Protein 2BE3 (pdb70)

Organism: Streptococcus pneumoniae serotype 4 (strain ATCC BAA-334 / TIGR4) (NCBI:txid170187)

CATH classification: 3.30.460.10 (+1 more: 1.10.287.860)

Sequence (381 aa):
TLEEWEEFLDPYIQAVGELKIKLRGIRKQYRKQNKHSPIEFVTGRVKPIEESIKEKARRGITYATLEHDLQDIAGLRVVQFVDDVKEVVDILHKRQDRIIQERDYITHRKASGYRSYHVVVEYTVDTINGAKTILAEIQIRTLANFWATIEHSLNYKYQGDFPDEIKKRLEITARIAHQLDEEGEIRDDIQEAQALFDPTLEWEEFLDPYIQAVGELKIKLRGIRKQYRKQNKHSPIEFVTGRVKPIESIKEKAHDLQDIAGLRVVQFVDDVKEVVDILHKRQQDRIIQERDYITHRKASGYRSYHVVVEYTVDTINGAKTILAEIQIRTLANFWATIEHSLNYKYQDFPDEIKKRLEITARIAHQLDEEGEIRDDIQEAQALF

Secondary structure (DSSP, 8-state):
-HHHHHHHHHHHHHHHHHHHHHHHHHHHHHHTT---S----EEEEPPHHHHHH---S---TTTHHHH-TTSEEEE----GGGHHHHHHHHHT----EEEEEETTTT--TTS---EEEEEEEEE--TT--EEEEEEEEE-----HHHHHHHHHHHHHTT---HHHHHHHHHHHHHHHHHHH--TTHHHHHHHHHH---/-HHHHHHHHHHHHHHHHHHHHHHHHHHHHHHTTS--S----EEEEPPHHHHHH-----TTSEEEE---STTHHHHHHHHHHT----EEEEEETTTS--TTS---EEEEEEEEE--TT--EEEEEEEEE-----HHHHHHHHHHHH-----HHHHHHHHHHHHHHHHHHH--HHHHHHHHHHHT-

InterPro domains:
  IPR007685 RelA/SpoT [PF04607] (44-163)
  IPR007685 RelA/SpoT [SM00954] (44-165)
  IPR007685 RelA/SpoT [cd05399] (26-153)
  IPR043519 Nucleotidyltransferase superfamily [G3DSA:3.30.460.10] (1-146)
  IPR043519 Nucleotidyltransferase superfamily [SSF81301] (2-198)
  IPR052366 GTP Pyrophosphokinase [PTHR47837] (4-220)

Nearest PDB structures (foldseek):
  2be3-assembly1_A  TM=1.005E+00  e=4.418E-35  Streptococcus pneumoniae TIGR4
  2be3-assembly1_B  TM=8.952E-01  e=4.393E-27  Streptococcus pneumoniae TIGR4
  5ded-assembly1_F  TM=9.377E-01  e=1.738E-20  Bacillus subtilis PY79
  5ded-assembly1_B  TM=9.217E-01  e=1.443E-20  Bacillus subtilis PY79
  6ewz-assembly1_A  TM=9.126E-01  e=6.021E-13  Staphylococcus aureus

B-factor: mean 73.73, std 11.94, range [33.39, 124.75]

Foldseek 3Di:
DVVVCVVCVVLVVVLVVVQVVQVVQCVVCVVVVHHGQKDDKDWDQDDPVRLVVVVVVPDDPVCSQPPDQASIEMEIGAAPVCVVVVVVVVVVDPLAFDDKDACQVVPDPLLDGKIKTKGWGWDQDPVGIDIGIHIYIYDHPLCVLVVVVVVVCVVQVPNDDPVVSVVSVVSSVVSVVVNVVCPCPVVVNVVRSVHDD/DVVVVVVCVVLVQVLVVVQVVQVVQQVVQVVVPHDRQWDHKDWDAPPPVVVVVPVVPPAARTEMETHAAPVSQVVVVVVVVVDPQAWDDWDACQVPPDPLLDGWIKTKGWGWDQDPVGIDTDIHIYTYDHPLVVLCVVVVVVVVVDDPDDPVVSVVSNVSSVVSSVVSVVCVVVVCVVCVPVVD

Solvent-accessible surface area: 21984 Å² total

Radius of gyration: 26.2 Å; Cα contacts (8 Å, |Δi|>4): 554; chains: 2; bounding box: 81×74×36 Å

Structure (mmCIF, N/CA/C/O backbone):
data_2BE3
#
_entry.id   2BE3
#
_cell.length_a   104.843
_cell.length_b   104.843
_cell.length_c   170.562
_cell.angle_alpha   90.00
_cell.angle_beta   90.00
_cell.angle_gamma   120.00
#
_symmetry.space_group_name_H-M   'P 61 2 2'
#
loop_
_entity.id
_entity.type
_entity.pdbx_description
1 polymer 'GTP pyrophosphokinase'
2 non-polymer 'CHLORIDE ION'
3 non-polymer 'TETRAETHYLENE GLYCOL'
4 non-polymer GLYCEROL
5 water water
#
loop_
_atom_site.group_PDB
_atom_site.id
_atom_site.type_symbol
_atom_site.label_atom_id
_atom_site.label_alt_id
_atom_site.label_comp_id
_atom_site.label_asym_id
_atom_site.label_entity_id
_atom_site.label_seq_id
_atom_site.pdbx_PDB_ins_code
_atom_site.Cartn_x
_atom_site.Cartn_y
_atom_site.Cartn_z
_atom_site.occupancy
_atom_site.B_iso_or_equiv
_atom_site.auth_seq_id
_atom_site.auth_comp_id
_atom_site.auth_asym_id
_atom_site.auth_atom_id
_atom_site.pdbx_PDB_model_num
ATOM 9 N N . THR A 1 5 ? -12.859 80.941 1.329 1.00 105.57 2 THR A N 1
ATOM 10 C CA . THR A 1 5 ? -14.175 80.706 0.728 1.00 103.29 2 THR A CA 1
ATOM 11 C C . THR A 1 5 ? -14.442 79.221 0.432 1.00 101.52 2 THR A C 1
ATOM 12 O O . THR A 1 5 ? -13.614 78.351 0.714 1.00 101.05 2 THR A O 1
ATOM 16 N N . LEU A 1 6 ? -15.606 78.948 -0.151 1.00 99.41 3 LEU A N 1
ATOM 17 C CA . LEU A 1 6 ? -15.940 77.609 -0.641 1.00 97.01 3 LEU A CA 1
ATOM 18 C C . LEU A 1 6 ? -15.075 77.121 -1.818 1.00 94.78 3 LEU A C 1
ATOM 19 O O . LEU A 1 6 ? -14.698 75.947 -1.849 1.00 94.80 3 LEU A O 1
ATOM 24 N N A GLU A 1 7 ? -14.770 78.011 -2.760 0.50 93.27 4 GLU A N 1
ATOM 25 N N B GLU A 1 7 ? -14.785 78.000 -2.785 0.50 93.45 4 GLU A N 1
ATOM 26 C CA A GLU A 1 7 ? -13.945 77.649 -3.917 0.50 91.55 4 GLU A CA 1
ATOM 27 C CA B GLU A 1 7 ? -13.930 77.624 -3.928 0.50 91.99 4 GLU A CA 1
ATOM 28 C C A GLU A 1 7 ? -12.474 77.427 -3.537 0.50 90.25 4 GLU A C 1
ATOM 29 C C B GLU A 1 7 ? -12.470 77.402 -3.520 0.50 90.45 4 GLU A C 1
ATOM 30 O O A GLU A 1 7 ? -11.805 76.573 -4.123 0.50 89.99 4 GLU A O 1
ATOM 31 O O B GLU A 1 7 ? -11.800 76.528 -4.075 0.50 90.21 4 GLU A O 1
ATOM 42 N N . TRP A 1 8 ? -11.993 78.179 -2.545 1.00 88.99 5 TRP A N 1
ATOM 43 C CA . TRP A 1 8 ? -10.652 77.984 -1.982 1.00 86.83 5 TRP A CA 1
ATOM 44 C C . TRP A 1 8 ? -10.514 76.650 -1.270 1.00 85.86 5 TRP A C 1
ATOM 45 O O . TRP A 1 8 ? -9.457 76.045 -1.296 1.00 85.48 5 TRP A O 1
ATOM 56 N N . GLU A 1 9 ? -11.599 76.209 -0.646 1.00 85.02 6 GLU A N 1
ATOM 57 C CA . GLU A 1 9 ? -11.663 74.967 0.112 1.00 84.71 6 GLU A CA 1
ATOM 58 C C . GLU A 1 9 ? -11.666 73.769 -0.839 1.00 82.96 6 GLU A C 1
ATOM 59 O O . GLU A 1 9 ? -10.970 72.785 -0.626 1.00 82.23 6 GLU A O 1
ATOM 65 N N . GLU A 1 10 ? -12.447 73.874 -1.903 1.00 81.76 7 GLU A N 1
ATOM 66 C CA . GLU A 1 10 ? -12.481 72.846 -2.919 1.00 81.19 7 GLU A CA 1
ATOM 67 C C . GLU A 1 10 ? -11.152 72.726 -3.650 1.00 79.20 7 GLU A C 1
ATOM 68 O O . GLU A 1 10 ? -10.760 71.626 -4.051 1.00 78.81 7 GLU A O 1
ATOM 74 N N . PHE A 1 11 ? -10.457 73.853 -3.805 1.00 76.89 8 PHE A N 1
ATOM 75 C CA . PHE A 1 11 ? -9.180 73.850 -4.495 1.00 74.78 8 PHE A CA 1
ATOM 76 C C . PHE A 1 11 ? -8.070 73.233 -3.635 1.00 73.95 8 PHE A C 1
ATOM 77 O O . PHE A 1 11 ? -7.232 72.481 -4.132 1.00 73.75 8 PHE A O 1
ATOM 85 N N . LEU A 1 12 ? -8.079 73.549 -2.352 1.00 72.87 9 LEU A N 1
ATOM 86 C CA . LEU A 1 12 ? -6.982 73.191 -1.459 1.00 73.27 9 LEU A CA 1
ATOM 87 C C . LEU A 1 12 ? -7.014 71.761 -0.953 1.00 73.54 9 LEU A C 1
ATOM 88 O O . LEU A 1 12 ? -5.966 71.194 -0.637 1.00 74.07 9 LEU A O 1
ATOM 93 N N . ASP A 1 13 ? -8.208 71.179 -0.895 1.00 73.89 10 ASP A N 1
ATOM 94 C CA . ASP A 1 13 ? -8.393 69.804 -0.414 1.00 74.01 10 ASP A CA 1
ATOM 95 C C . ASP A 1 13 ? -7.405 68.760 -0.925 1.00 72.14 10 ASP A C 1
ATOM 96 O O . ASP A 1 13 ? -6.817 68.051 -0.125 1.00 71.81 10 ASP A O 1
ATOM 101 N N . PRO A 1 14 ? -7.251 68.633 -2.254 1.00 71.11 11 PRO A N 1
ATOM 102 C CA . PRO A 1 14 ? -6.232 67.689 -2.740 1.00 70.58 11 PRO A CA 1
ATOM 103 C C . PRO A 1 14 ? -4.847 67.919 -2.121 1.00 69.86 11 PRO A C 1
ATOM 104 O O . PRO A 1 14 ? -4.168 66.952 -1.804 1.00 69.61 11 PRO A O 1
ATOM 108 N N . TYR A 1 15 ? -4.460 69.184 -1.943 1.00 69.44 12 TYR A N 1
ATOM 109 C CA . TYR A 1 15 ? -3.199 69.559 -1.302 1.00 69.58 12 TYR A CA 1
ATOM 110 C C . TYR A 1 15 ? -3.150 69.196 0.188 1.00 69.85 12 TYR A C 1
ATOM 111 O O . TYR A 1 15 ? -2.176 68.625 0.639 1.00 70.75 12 TYR A O 1
ATOM 120 N N . ILE A 1 16 ? -4.194 69.510 0.947 1.00 69.43 13 ILE A N 1
ATOM 121 C CA . ILE A 1 16 ? -4.310 69.042 2.321 1.00 69.52 13 ILE A CA 1
ATOM 122 C C . ILE A 1 16 ? -4.193 67.493 2.366 1.00 70.46 13 ILE A C 1
ATOM 123 O O . ILE A 1 16 ? -3.412 66.935 3.144 1.00 70.72 13 ILE A O 1
ATOM 128 N N . GLN A 1 17 ? -4.956 66.810 1.518 1.00 70.06 14 GLN A N 1
ATOM 129 C CA . GLN A 1 17 ? -4.868 65.363 1.394 1.00 70.15 14 GLN A CA 1
ATOM 130 C C . GLN A 1 17 ? -3.443 64.867 1.068 1.00 70.68 14 GLN A C 1
ATOM 131 O O . GLN A 1 17 ? -2.941 63.970 1.761 1.00 71.06 14 GLN A O 1
ATOM 137 N N . ALA A 1 18 ? -2.821 65.444 0.030 1.00 70.29 15 ALA A N 1
ATOM 138 C CA . ALA A 1 18 ? -1.439 65.124 -0.386 1.00 70.85 15 ALA A CA 1
ATOM 139 C C . ALA A 1 18 ? -0.356 65.339 0.674 1.00 71.45 15 ALA A C 1
ATOM 140 O O . ALA A 1 18 ? 0.518 64.487 0.822 1.00 71.96 15 ALA A O 1
ATOM 142 N N . VAL A 1 19 ? -0.388 66.488 1.366 1.00 71.53 16 VAL A N 1
ATOM 143 C CA . VAL A 1 19 ? 0.481 66.746 2.532 1.00 71.70 16 VAL A CA 1
ATOM 144 C C . VAL A 1 19 ? 0.336 65.678 3.638 1.00 72.17 16 VAL A C 1
ATOM 145 O O . VAL A 1 19 ? 1.340 65.178 4.172 1.00 72.45 16 VAL A O 1
ATOM 149 N N . GLY A 1 20 ? -0.910 65.357 3.975 1.00 72.14 17 GLY A N 1
ATOM 150 C CA . GLY A 1 20 ? -1.227 64.309 4.948 1.00 71.68 17 GLY A CA 1
ATOM 151 C C . GLY A 1 20 ? -0.662 62.957 4.547 1.00 72.09 17 GLY A C 1
ATOM 152 O O . GLY A 1 20 ? -0.004 62.301 5.347 1.00 72.94 17 GLY A O 1
ATOM 153 N N . GLU A 1 21 ? -0.885 62.536 3.308 1.00 71.81 18 GLU A N 1
ATOM 154 C CA . GLU A 1 21 ? -0.316 61.281 2.835 1.00 71.49 18 GLU A CA 1
ATOM 155 C C . GLU A 1 21 ? 1.215 61.318 2.785 1.00 71.93 18 GLU A C 1
ATOM 156 O O . GLU A 1 21 ? 1.877 60.368 3.215 1.00 72.10 18 GLU A O 1
ATOM 162 N N . LEU A 1 22 ? 1.780 62.410 2.276 1.00 71.77 19 LEU A N 1
ATOM 163 C CA . LEU A 1 22 ? 3.221 62.478 2.103 1.00 72.16 19 LEU A CA 1
ATOM 164 C C . LEU A 1 22 ? 3.982 62.506 3.441 1.00 72.50 19 LEU A C 1
ATOM 165 O O . LEU A 1 22 ? 5.006 61.836 3.587 1.00 72.29 19 LEU A O 1
ATOM 170 N N . LYS A 1 23 ? 3.459 63.251 4.417 1.00 73.31 20 LYS A N 1
ATOM 171 C CA . LYS A 1 23 ? 3.993 63.204 5.799 1.00 74.36 20 LYS A CA 1
ATOM 172 C C . LYS A 1 23 ? 4.048 61.811 6.328 1.00 73.43 20 LYS A C 1
ATOM 173 O O . LYS A 1 23 ? 5.044 61.436 6.897 1.00 75.93 20 LYS A O 1
ATOM 179 N N . ILE A 1 24 ? 2.988 61.039 6.170 1.00 72.84 21 ILE A N 1
ATOM 180 C CA . ILE A 1 24 ? 2.982 59.667 6.665 1.00 71.81 21 ILE A CA 1
ATOM 181 C C . ILE A 1 24 ? 3.950 58.769 5.870 1.00 71.49 21 ILE A C 1
ATOM 182 O O . ILE A 1 24 ? 4.674 57.958 6.443 1.00 71.64 21 ILE A O 1
ATOM 187 N N . LYS A 1 25 ? 3.972 58.929 4.555 1.00 71.42 22 LYS A N 1
ATOM 188 C CA . LYS A 1 25 ? 4.882 58.168 3.700 1.00 71.40 22 LYS A CA 1
ATOM 189 C C . LYS A 1 25 ? 6.353 58.496 3.962 1.00 71.21 22 LYS A C 1
ATOM 190 O O . LYS A 1 25 ? 7.153 57.610 4.075 1.00 70.71 22 LYS A O 1
ATOM 196 N N . LEU A 1 26 ? 6.687 59.766 4.134 1.00 71.64 23 LEU A N 1
ATOM 197 C CA . LEU A 1 26 ? 8.061 60.141 4.440 1.00 72.12 23 LEU A CA 1
ATOM 198 C C . LEU A 1 26 ? 8.552 59.642 5.813 1.00 72.86 23 LEU A C 1
ATOM 199 O O . LEU A 1 26 ? 9.679 59.142 5.922 1.00 73.62 23 LEU A O 1
ATOM 204 N N . ARG A 1 27 ? 7.693 59.751 6.838 1.00 72.25 24 ARG A N 1
ATOM 205 C CA . ARG A 1 27 ? 7.934 59.153 8.132 1.00 71.99 24 ARG A CA 1
ATOM 206 C C . ARG A 1 27 ? 8.016 57.632 8.084 1.00 72.28 24 ARG A C 1
ATOM 207 O O . ARG A 1 27 ? 8.693 57.026 8.907 1.00 72.96 24 ARG A O 1
ATOM 215 N N . GLY A 1 28 ? 7.341 56.989 7.132 1.00 72.22 25 GLY A N 1
ATOM 216 C CA . GLY A 1 28 ? 7.384 55.534 7.078 1.00 71.25 25 GLY A CA 1
ATOM 217 C C . GLY A 1 28 ? 8.744 55.083 6.568 1.00 71.40 25 GLY A C 1
ATOM 218 O O . GLY A 1 28 ? 9.227 54.019 6.940 1.00 71.66 25 GLY A O 1
ATOM 219 N N . ILE A 1 29 ? 9.393 55.912 5.770 1.00 70.70 26 ILE A N 1
ATOM 220 C CA . ILE A 1 29 ? 10.783 55.649 5.399 1.00 71.83 26 ILE A CA 1
ATOM 221 C C . ILE A 1 29 ? 11.679 55.532 6.620 1.00 71.75 26 ILE A C 1
ATOM 222 O O . ILE A 1 29 ? 12.343 54.521 6.791 1.00 72.94 26 ILE A O 1
ATOM 227 N N . ARG A 1 30 ? 11.654 56.553 7.481 1.00 71.42 27 ARG A N 1
ATOM 228 C CA . ARG A 1 30 ? 12.368 56.563 8.732 1.00 71.28 27 ARG A CA 1
ATOM 229 C C . ARG A 1 30 ? 12.059 55.308 9.544 1.00 72.61 27 ARG A C 1
ATOM 230 O O . ARG A 1 30 ? 12.965 54.631 10.035 1.00 71.55 27 ARG A O 1
ATOM 238 N N . LYS A 1 31 ? 10.771 55.009 9.669 1.00 73.98 28 LYS A N 1
ATOM 239 C CA . LYS A 1 31 ? 10.305 53.845 10.394 1.00 76.48 28 LYS A CA 1
ATOM 240 C C . LYS A 1 31 ? 10.837 52.533 9.775 1.00 76.95 28 LYS A C 1
ATOM 241 O O . LYS A 1 31 ? 11.155 51.598 10.513 1.00 77.32 28 LYS A O 1
ATOM 247 N N . GLN A 1 32 ? 10.943 52.475 8.443 1.00 77.09 29 GLN A N 1
ATOM 248 C CA . GLN A 1 32 ? 11.429 51.268 7.748 1.00 77.92 29 GLN A CA 1
ATOM 249 C C . GLN A 1 32 ? 12.886 50.955 8.021 1.00 78.04 29 GLN A C 1
ATOM 250 O O . GLN A 1 32 ? 13.229 49.818 8.330 1.00 78.65 29 GLN A O 1
ATOM 256 N N . TYR A 1 33 ? 13.738 51.964 7.890 1.00 78.17 30 TYR A N 1
ATOM 257 C CA . TYR A 1 33 ? 15.119 51.883 8.337 1.00 78.47 30 TYR A CA 1
ATOM 258 C C . TYR A 1 33 ? 15.241 51.338 9.768 1.00 77.96 30 TYR A C 1
ATOM 259 O O . TYR A 1 33 ? 15.973 50.405 10.018 1.00 77.16 30 TYR A O 1
ATOM 268 N N . ARG A 1 34 ? 14.496 51.919 10.691 1.00 77.82 31 ARG A N 1
ATOM 269 C CA . ARG A 1 34 ? 14.601 51.546 12.086 1.00 78.89 31 ARG A CA 1
ATOM 270 C C . ARG A 1 34 ? 14.111 50.112 12.351 1.00 80.28 31 ARG A C 1
ATOM 271 O O . ARG A 1 34 ? 14.672 49.396 13.189 1.00 79.82 31 ARG A O 1
ATOM 279 N N . LYS A 1 35 ? 13.083 49.698 11.611 1.00 82.21 32 LYS A N 1
ATOM 280 C CA . LYS A 1 35 ? 12.525 48.355 11.705 1.00 84.30 32 LYS A CA 1
ATOM 281 C C . LYS A 1 35 ? 13.521 47.320 11.215 1.00 85.14 32 LYS A C 1
ATOM 282 O O . LYS A 1 35 ? 13.498 46.185 11.657 1.00 85.57 32 LYS A O 1
ATOM 288 N N . GLN A 1 36 ? 14.390 47.722 10.296 1.00 86.61 33 GLN A N 1
ATOM 289 C CA . GLN A 1 36 ? 15.442 46.854 9.792 1.00 87.74 33 GLN A CA 1
ATOM 290 C C . GLN A 1 36 ? 16.724 47.018 10.573 1.00 88.20 33 GLN A C 1
ATOM 291 O O . GLN A 1 36 ? 17.786 46.683 10.078 1.00 88.04 33 GLN A O 1
ATOM 297 N N . ASN A 1 37 ? 16.603 47.556 11.786 1.00 89.34 34 ASN A N 1
ATOM 298 C CA . ASN A 1 37 ? 17.724 47.859 12.674 1.00 90.35 34 ASN A CA 1
ATOM 299 C C . ASN A 1 37 ? 18.829 48.741 12.071 1.00 90.01 34 ASN A C 1
ATOM 300 O O . ASN A 1 37 ? 20.006 48.614 12.406 1.00 91.33 34 ASN A O 1
ATOM 305 N N . LYS A 1 38 ? 18.435 49.632 11.178 1.00 88.98 35 LYS A N 1
ATOM 306 C CA . LYS A 1 38 ? 19.338 50.593 10.577 1.00 87.66 35 LYS A CA 1
ATOM 307 C C . LYS A 1 38 ? 18.989 51.951 11.134 1.00 86.68 35 LYS A C 1
ATOM 308 O O . LYS A 1 38 ? 17.875 52.182 11.593 1.00 87.55 35 LYS A O 1
ATOM 314 N N . HIS A 1 39 ? 19.974 52.834 11.130 1.00 85.06 36 HIS A N 1
ATOM 315 C CA . HIS A 1 39 ? 19.780 54.217 11.491 1.00 82.51 36 HIS A CA 1
ATOM 316 C C . HIS A 1 39 ? 19.146 54.953 10.286 1.00 80.99 36 HIS A C 1
ATOM 317 O O . HIS A 1 39 ? 19.499 54.709 9.147 1.00 80.49 36 HIS A O 1
ATOM 324 N N . SER A 1 40 ? 18.187 55.827 10.569 1.00 79.69 37 SER A N 1
ATOM 325 C CA . SER A 1 4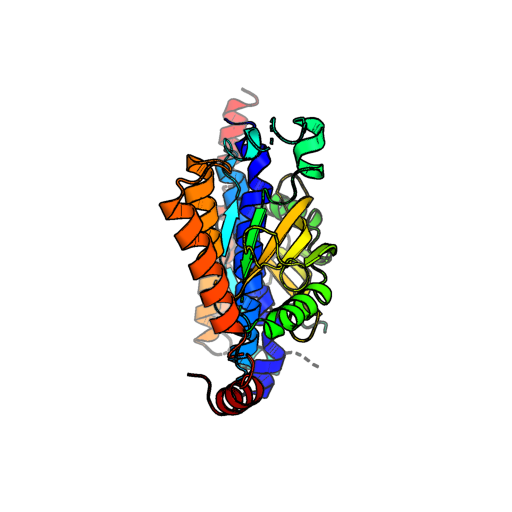0 ? 17.481 56.579 9.543 1.00 78.63 37 SER A CA 1
ATOM 326 C C . SER A 1 40 ? 18.191 57.897 9.194 1.00 78.12 37 SER A C 1
ATOM 327 O O . SER A 1 40 ? 18.443 58.709 10.083 1.00 77.69 37 SER A O 1
ATOM 330 N N . PRO A 1 41 ? 18.498 58.119 7.900 1.00 77.94 38 PRO A N 1
ATOM 331 C CA . PRO A 1 41 ? 18.989 59.456 7.470 1.00 78.43 38 PRO A CA 1
ATOM 332 C C . PRO A 1 41 ? 17.995 60.569 7.859 1.00 78.89 38 PRO A C 1
ATOM 333 O O . PRO A 1 41 ? 18.410 61.634 8.373 1.00 80.01 38 PRO A O 1
ATOM 337 N N . ILE A 1 42 ? 16.706 60.274 7.677 1.00 78.14 39 ILE A N 1
ATOM 338 C CA . ILE A 1 42 ? 15.614 61.159 8.038 1.00 76.94 39 ILE A CA 1
ATOM 339 C C . ILE A 1 42 ? 15.366 61.178 9.522 1.00 78.03 39 ILE A C 1
ATOM 340 O O . ILE A 1 42 ? 15.060 60.136 10.080 1.00 79.26 39 ILE A O 1
ATOM 345 N N . GLU A 1 43 ? 15.439 62.358 10.156 1.00 78.13 40 GLU A N 1
ATOM 346 C CA . GLU A 1 43 ? 15.086 62.498 11.550 1.00 78.81 40 GLU A CA 1
ATOM 347 C C . GLU A 1 43 ? 13.693 63.023 11.794 1.00 77.23 40 GLU A C 1
ATOM 348 O O . GLU A 1 43 ? 13.011 62.571 12.701 1.00 77.43 40 GLU A O 1
ATOM 354 N N . PHE A 1 44 ? 13.332 64.062 11.054 1.00 75.80 41 PHE A N 1
ATOM 355 C CA . PHE A 1 44 ? 12.088 64.782 11.266 1.00 74.36 41 PHE A CA 1
ATOM 356 C C . PHE A 1 44 ? 11.451 65.021 9.925 1.00 73.63 41 PHE A C 1
ATOM 357 O O . PHE A 1 44 ? 12.134 65.233 8.936 1.00 73.98 41 PHE A O 1
ATOM 365 N N . VAL A 1 45 ? 10.131 64.916 9.900 1.00 73.11 42 VAL A N 1
ATOM 366 C CA . VAL A 1 45 ? 9.357 65.235 8.746 1.00 71.50 42 VAL A CA 1
ATOM 367 C C . VAL A 1 45 ? 8.242 66.174 9.134 1.00 72.27 42 VAL A C 1
ATOM 368 O O . VAL A 1 45 ? 7.470 65.917 10.033 1.00 70.71 42 VAL A O 1
ATOM 372 N N . THR A 1 46 ? 8.100 67.204 8.319 1.00 73.36 43 THR A N 1
ATOM 373 C CA . THR A 1 46 ? 7.156 68.275 8.550 1.00 74.15 43 THR A CA 1
ATOM 374 C C . THR A 1 46 ? 6.450 68.558 7.210 1.00 73.68 43 THR A C 1
ATOM 375 O O . THR A 1 46 ? 6.977 68.209 6.163 1.00 74.26 43 THR A O 1
ATOM 379 N N . GLY A 1 47 ? 5.243 69.108 7.251 1.00 73.51 44 GLY A N 1
ATOM 380 C CA . GLY A 1 47 ? 4.567 69.592 6.075 1.00 73.58 44 GLY A CA 1
ATOM 381 C C . GLY A 1 47 ? 3.467 70.597 6.342 1.00 73.48 44 GLY A C 1
ATOM 382 O O . GLY A 1 47 ? 2.944 70.677 7.450 1.00 73.58 44 GLY A O 1
ATOM 383 N N . ARG A 1 48 ? 3.111 71.352 5.310 1.00 72.72 45 ARG A N 1
ATOM 384 C CA . ARG A 1 48 ? 2.078 72.378 5.395 1.00 72.82 45 ARG A CA 1
ATOM 385 C C . ARG A 1 48 ? 1.462 72.634 4.009 1.00 72.05 45 ARG A C 1
ATOM 386 O O . ARG A 1 48 ? 2.133 72.553 3.031 1.00 71.37 45 ARG A O 1
ATOM 394 N N . VAL A 1 49 ? 0.187 72.964 3.957 1.00 72.84 46 VAL A N 1
ATOM 395 C CA . VAL A 1 49 ? -0.389 73.613 2.789 1.00 74.25 46 VAL A CA 1
ATOM 396 C C . VAL A 1 49 ? -0.190 75.115 2.899 1.00 74.27 46 VAL A C 1
ATOM 397 O O . VAL A 1 49 ? -0.434 75.689 3.931 1.00 73.54 46 VAL A O 1
ATOM 401 N N . LYS A 1 50 ? 0.256 75.746 1.820 1.00 74.78 47 LYS A N 1
ATOM 402 C CA . LYS A 1 50 ? 0.544 77.156 1.840 1.00 74.46 47 LYS A CA 1
ATOM 403 C C . LYS A 1 50 ? -0.742 77.878 2.205 1.00 74.93 47 LYS A C 1
ATOM 404 O O . LYS A 1 50 ? -1.803 77.495 1.723 1.00 75.73 47 LYS A O 1
ATOM 410 N N . PRO A 1 51 ? -0.681 78.872 3.119 1.00 74.89 48 PRO A N 1
ATOM 411 C CA . PRO A 1 51 ? -1.890 79.637 3.399 1.00 74.66 48 PRO A CA 1
ATOM 412 C C . PRO A 1 51 ? -2.320 80.454 2.196 1.00 75.30 48 PRO A C 1
ATOM 413 O O . PRO A 1 51 ? -1.472 80.937 1.448 1.00 75.42 48 PRO A O 1
ATOM 417 N N . ILE A 1 52 ? -3.632 80.609 2.037 1.00 75.67 49 ILE A N 1
ATOM 418 C CA . ILE A 1 52 ? -4.271 81.349 0.948 1.00 76.34 49 ILE A CA 1
ATOM 419 C C . ILE A 1 52 ? -3.657 82.727 0.689 1.00 76.93 49 ILE A C 1
ATOM 420 O O . ILE A 1 52 ? -3.494 83.119 -0.485 1.00 77.13 49 ILE A O 1
ATOM 425 N N A GLU A 1 53 ? -3.325 83.486 1.732 0.50 76.50 50 GLU A N 1
ATOM 426 N N B GLU A 1 53 ? -3.350 83.431 1.784 0.50 76.66 50 GLU A N 1
ATOM 427 C CA A GLU A 1 53 ? -2.756 84.824 1.490 0.50 76.56 50 GLU A CA 1
ATOM 428 C CA B GLU A 1 53 ? -2.691 84.735 1.754 0.50 76.94 50 GLU A CA 1
ATOM 429 C C A GLU A 1 53 ? -1.276 84.775 1.044 0.50 76.18 50 GLU A C 1
ATOM 430 C C B GLU A 1 53 ? -1.411 84.628 0.954 0.50 76.39 50 GLU A C 1
ATOM 431 O O A GLU A 1 53 ? -0.793 85.707 0.387 0.50 76.34 50 GLU A O 1
ATOM 432 O O B GLU A 1 53 ? -1.204 85.367 -0.010 0.50 76.72 50 GLU A O 1
ATOM 443 N N . SER A 1 54 ? -0.564 83.705 1.390 1.00 75.81 51 SER A N 1
ATOM 444 C CA . SER A 1 54 ? 0.745 83.470 0.815 1.00 75.57 51 SER A CA 1
ATOM 445 C C . SER A 1 54 ? 0.628 83.019 -0.644 1.00 74.93 51 SER A C 1
ATOM 446 O O . SER A 1 54 ? 1.442 83.425 -1.458 1.00 74.18 51 SER A O 1
ATOM 449 N N . ILE A 1 55 ? -0.387 82.199 -0.949 1.00 74.39 52 ILE A N 1
ATOM 450 C CA . ILE A 1 55 ? -0.664 81.794 -2.319 1.00 74.52 52 ILE A CA 1
ATOM 451 C C . ILE A 1 55 ? -0.967 83.030 -3.155 1.00 75.10 52 ILE A C 1
ATOM 452 O O . ILE A 1 55 ? -0.378 83.190 -4.226 1.00 74.31 52 ILE A O 1
ATOM 457 N N . LYS A 1 56 ? -1.841 83.912 -2.647 1.00 75.91 53 LYS A N 1
ATOM 458 C CA . LYS A 1 56 ? -2.214 85.145 -3.365 1.00 77.57 53 LYS A CA 1
ATOM 459 C C . LYS A 1 56 ? -1.048 86.085 -3.590 1.00 78.40 53 LYS A C 1
ATOM 460 O O . LYS A 1 56 ? -0.945 86.686 -4.644 1.00 78.88 53 LYS A O 1
ATOM 466 N N . GLU A 1 57 ? -0.162 86.165 -2.614 1.00 79.76 54 GLU A N 1
ATOM 467 C CA . GLU A 1 57 ? 1.030 86.972 -2.713 1.00 82.45 54 GLU A CA 1
ATOM 468 C C . GLU A 1 57 ? 1.911 86.448 -3.814 1.00 81.39 54 GLU A C 1
ATOM 469 O O . GLU A 1 57 ? 2.354 87.199 -4.668 1.00 81.71 54 GLU A O 1
ATOM 475 N N . LYS A 1 58 ? 2.171 85.155 -3.792 1.00 81.97 55 LYS A N 1
ATOM 476 C CA . LYS A 1 58 ? 3.059 84.541 -4.756 1.00 83.17 55 LYS A CA 1
ATOM 477 C C . LYS A 1 58 ? 2.485 84.669 -6.209 1.00 82.66 55 LYS A C 1
ATOM 478 O O . LYS A 1 58 ? 3.211 84.909 -7.171 1.00 81.83 55 LYS A O 1
ATOM 492 N N . ALA A 1 60 ? 0.582 87.255 -7.203 1.00 82.58 57 ALA A N 1
ATOM 493 C CA . ALA A 1 60 ? 0.835 88.646 -7.594 1.00 81.70 57 ALA A CA 1
ATOM 494 C C . ALA A 1 60 ? 2.300 88.862 -8.014 1.00 80.99 57 ALA A C 1
ATOM 495 O O . ALA A 1 60 ? 2.569 89.493 -9.006 1.00 81.28 57 ALA A O 1
ATOM 497 N N . ARG A 1 61 ? 3.232 88.266 -7.294 1.00 80.69 58 ARG A N 1
ATOM 498 C CA . ARG A 1 61 ? 4.643 88.508 -7.499 1.00 80.69 58 ARG A CA 1
ATOM 499 C C . ARG A 1 61 ? 5.304 87.680 -8.591 1.00 81.37 58 ARG A C 1
ATOM 500 O O . ARG A 1 61 ? 6.434 87.988 -8.981 1.00 81.60 58 ARG A O 1
ATOM 508 N N . ARG A 1 62 ? 4.626 86.637 -9.081 1.00 81.63 59 ARG A N 1
ATOM 509 C CA . ARG A 1 62 ? 5.171 85.779 -10.151 1.00 81.30 59 ARG A CA 1
ATOM 510 C C . ARG A 1 62 ? 4.398 85.914 -11.453 1.00 80.47 59 ARG A C 1
ATOM 511 O O . ARG A 1 62 ? 4.884 85.495 -12.518 1.00 80.25 59 ARG A O 1
ATOM 519 N N . GLY A 1 63 ? 3.193 86.478 -11.360 1.00 79.55 60 GLY A N 1
ATOM 520 C CA . GLY A 1 63 ? 2.331 86.703 -12.517 1.00 78.64 60 GLY A CA 1
ATOM 521 C C . GLY A 1 63 ? 1.476 85.494 -12.823 1.00 78.34 60 GLY A C 1
ATOM 522 O O . GLY A 1 63 ? 1.142 85.226 -13.956 1.00 78.94 60 GLY A O 1
ATOM 523 N N . ILE A 1 64 ? 1.149 84.737 -11.791 1.00 78.60 61 ILE A N 1
ATOM 524 C CA . ILE A 1 64 ? 0.329 83.542 -11.907 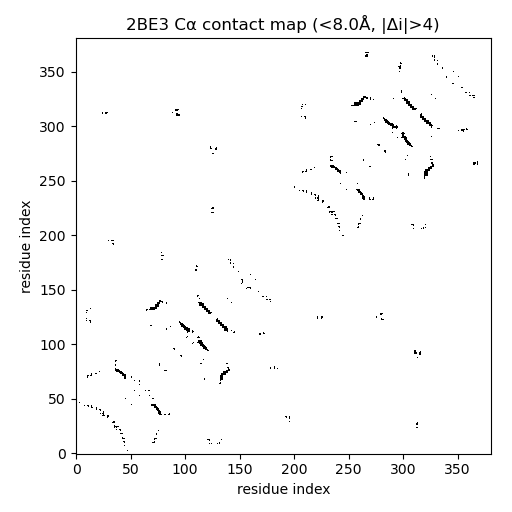1.00 77.05 61 ILE A CA 1
ATOM 525 C C . ILE A 1 64 ? -1.147 83.940 -11.765 1.00 77.15 61 ILE A C 1
ATOM 526 O O . ILE A 1 64 ? -1.506 84.660 -10.834 1.00 77.38 61 ILE A O 1
ATOM 531 N N . THR A 1 65 ? -1.978 83.485 -12.696 1.00 76.33 62 THR A N 1
ATOM 532 C CA . THR A 1 65 ? -3.439 83.601 -12.617 1.00 76.35 62 THR A CA 1
ATOM 533 C C . THR A 1 65 ? -4.081 82.361 -12.006 1.00 76.03 62 THR A C 1
ATOM 534 O O . THR A 1 65 ? -3.406 81.369 -11.768 1.00 75.79 62 THR A O 1
ATOM 538 N N . TYR A 1 66 ? -5.386 82.425 -11.745 1.00 76.43 63 TYR A N 1
ATOM 539 C CA . TYR A 1 66 ? -6.117 81.290 -11.182 1.00 77.18 63 TYR A CA 1
ATOM 540 C C . TYR A 1 66 ? -6.088 80.081 -12.091 1.00 77.50 63 TYR A C 1
ATOM 541 O O . TYR A 1 66 ? -5.961 78.956 -11.612 1.00 79.09 63 TYR A O 1
ATOM 550 N N . ALA A 1 67 ? -6.164 80.319 -13.393 1.00 77.14 64 ALA A N 1
ATOM 551 C CA . ALA A 1 67 ? -6.131 79.256 -14.382 1.00 76.97 64 ALA A CA 1
ATOM 552 C C . ALA A 1 67 ? -4.821 78.453 -14.364 1.00 76.61 64 ALA A C 1
ATOM 553 O O . ALA A 1 67 ? -4.858 77.237 -14.506 1.00 77.99 64 ALA A O 1
ATOM 555 N N . THR A 1 68 ? -3.683 79.106 -14.128 1.00 75.27 65 THR A N 1
ATOM 556 C CA . THR A 1 68 ? -2.394 78.411 -14.177 1.00 73.66 65 THR A CA 1
ATOM 557 C C . THR A 1 68 ? -1.825 78.096 -12.792 1.00 73.07 65 THR A C 1
ATOM 558 O O . THR A 1 68 ? -0.743 77.515 -12.647 1.00 72.71 65 THR A O 1
ATOM 562 N N . LEU A 1 69 ? -2.577 78.461 -11.761 1.00 72.81 66 LEU A N 1
ATOM 563 C CA . LEU A 1 69 ? -2.113 78.345 -10.397 1.00 71.41 66 LEU A CA 1
ATOM 564 C C . LEU A 1 69 ? -1.540 76.965 -10.078 1.00 72.04 66 LEU A C 1
ATOM 565 O O . LEU A 1 69 ? -0.430 76.848 -9.540 1.00 71.72 66 LEU A O 1
ATOM 570 N N . GLU A 1 70 ? -2.267 75.908 -10.436 1.00 72.18 67 GLU A N 1
ATOM 571 C CA . GLU A 1 70 ? -1.843 74.559 -10.069 1.00 72.42 67 GLU A CA 1
ATOM 572 C C . GLU A 1 70 ? -0.638 74.065 -10.887 1.00 71.43 67 GLU A C 1
ATOM 573 O O . GLU A 1 70 ? 0.029 73.074 -10.533 1.00 70.62 67 GLU A O 1
ATOM 579 N N . HIS A 1 71 ? -0.357 74.766 -11.972 1.00 69.49 68 HIS A N 1
ATOM 580 C CA . HIS A 1 71 ? 0.725 74.375 -12.830 1.00 69.72 68 HIS A CA 1
ATOM 581 C C . HIS A 1 71 ? 1.994 75.129 -12.502 1.00 70.36 68 HIS A C 1
ATOM 582 O O . HIS A 1 71 ? 3.095 74.614 -12.745 1.00 71.16 68 HIS A O 1
ATOM 589 N N . ASP A 1 72 ? 1.849 76.351 -11.997 1.00 70.82 69 ASP A N 1
ATOM 590 C CA . ASP A 1 72 ? 2.981 77.280 -11.904 1.00 72.63 69 ASP A CA 1
ATOM 591 C C . ASP A 1 72 ? 3.534 77.407 -10.497 1.00 73.53 69 ASP A C 1
ATOM 592 O O . ASP A 1 72 ? 4.721 77.650 -10.345 1.00 73.99 69 ASP A O 1
ATOM 597 N N . LEU A 1 73 ? 2.675 77.270 -9.482 1.00 74.01 70 LEU A N 1
ATOM 598 C CA . LEU A 1 73 ? 3.093 77.308 -8.092 1.00 75.01 70 LEU A CA 1
ATOM 599 C C . LEU A 1 73 ? 3.490 75.924 -7.564 1.00 75.23 70 LEU A C 1
ATOM 600 O O . LEU A 1 73 ? 2.645 75.056 -7.365 1.00 76.50 70 LEU A O 1
ATOM 605 N N . GLN A 1 74 ? 4.772 75.725 -7.299 1.00 75.24 71 GLN A N 1
ATOM 606 C CA . GLN A 1 74 ? 5.284 74.391 -6.985 1.00 75.85 71 GLN A CA 1
ATOM 607 C C . GLN A 1 74 ? 5.081 73.875 -5.548 1.00 75.11 71 GLN A C 1
ATOM 608 O O . GLN A 1 74 ? 5.215 72.680 -5.298 1.00 74.14 71 GLN A O 1
ATOM 614 N N . ASP A 1 75 ? 4.729 74.753 -4.619 1.00 74.13 72 ASP A N 1
ATOM 615 C CA . ASP A 1 75 ? 4.820 74.383 -3.231 1.00 74.42 72 ASP A CA 1
ATOM 616 C C . ASP A 1 75 ? 3.575 74.748 -2.455 1.00 73.25 72 ASP A C 1
ATOM 617 O O . ASP A 1 75 ? 3.665 75.047 -1.277 1.00 73.44 72 ASP A O 1
ATOM 622 N N . ILE A 1 76 ? 2.422 74.742 -3.109 1.00 71.19 73 ILE A N 1
ATOM 623 C CA . ILE A 1 76 ? 1.174 74.732 -2.364 1.00 69.60 73 ILE A CA 1
ATOM 624 C C . ILE A 1 76 ? 1.176 73.587 -1.339 1.00 69.19 73 ILE A C 1
ATOM 625 O O . ILE A 1 76 ? 0.819 73.795 -0.180 1.00 70.21 73 ILE A O 1
ATOM 630 N N . ALA A 1 77 ? 1.598 72.393 -1.749 1.00 68.38 74 ALA A N 1
ATOM 631 C CA . ALA A 1 77 ? 1.934 71.320 -0.810 1.00 68.07 74 ALA A CA 1
ATOM 632 C C . ALA A 1 77 ? 3.466 71.367 -0.585 1.00 67.95 74 ALA A C 1
ATOM 633 O O . ALA A 1 77 ? 4.251 71.414 -1.550 1.00 67.53 74 ALA A O 1
ATOM 635 N N . GLY A 1 78 ? 3.882 71.491 0.671 1.00 67.80 75 GLY A N 1
ATOM 636 C CA . GLY A 1 78 ? 5.295 71.633 1.012 1.00 68.26 75 GLY A CA 1
ATOM 637 C C . GLY A 1 78 ? 5.630 70.624 2.089 1.00 69.41 75 GLY A C 1
ATOM 638 O O . GLY A 1 78 ? 4.896 70.503 3.061 1.00 70.54 75 GLY A O 1
ATOM 639 N N . LEU A 1 79 ? 6.723 69.879 1.911 1.00 69.76 76 LEU A N 1
ATOM 640 C CA . LEU A 1 79 ? 7.199 68.915 2.889 1.00 69.44 76 LEU A CA 1
ATOM 641 C C . LEU A 1 79 ? 8.601 69.298 3.203 1.00 70.23 76 LEU A C 1
ATOM 642 O O . LEU A 1 79 ? 9.288 69.839 2.327 1.00 70.04 76 LEU A O 1
ATOM 647 N N . ARG A 1 80 ? 9.003 69.042 4.462 1.00 70.50 77 ARG A N 1
ATOM 648 C CA . ARG A 1 80 ? 10.347 69.308 4.947 1.00 71.44 77 ARG A CA 1
ATOM 649 C C . ARG A 1 80 ? 10.908 68.046 5.564 1.00 70.84 77 ARG A C 1
ATOM 650 O O . ARG A 1 80 ? 10.347 67.477 6.522 1.00 70.29 77 ARG A O 1
ATOM 658 N N . VAL A 1 81 ? 12.008 67.591 4.997 1.00 70.08 78 VAL A N 1
ATOM 659 C CA . VAL A 1 81 ? 12.654 66.404 5.496 1.00 69.48 78 VAL A CA 1
ATOM 660 C C . VAL A 1 81 ? 13.956 66.828 6.123 1.00 70.40 78 VAL A C 1
ATOM 661 O O . VAL A 1 81 ? 14.778 67.421 5.453 1.00 71.19 78 VAL A O 1
ATOM 673 N N .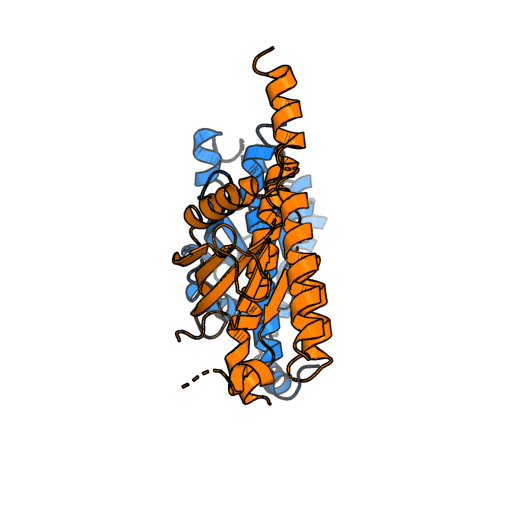 VAL A 1 83 ? 17.498 65.916 7.883 1.00 72.06 80 VAL A N 1
ATOM 674 C CA . VAL A 1 83 ? 18.497 64.864 7.828 1.00 70.98 80 VAL A CA 1
ATOM 675 C C . VAL A 1 83 ? 19.651 65.268 8.724 1.00 71.55 80 VAL A C 1
ATOM 676 O O . VAL A 1 83 ? 19.809 66.453 9.049 1.00 71.71 80 VAL A O 1
ATOM 680 N N . GLN A 1 84 ? 20.451 64.287 9.135 1.00 71.13 81 GLN A N 1
ATOM 681 C CA . GLN A 1 84 ? 21.583 64.535 9.987 1.00 70.42 81 GLN A CA 1
ATOM 682 C C . GLN A 1 84 ? 22.714 65.240 9.231 1.00 70.38 81 GLN A C 1
ATOM 683 O O . GLN A 1 84 ? 23.219 66.288 9.679 1.00 70.87 81 GLN A O 1
ATOM 689 N N . PHE A 1 85 ? 23.111 64.686 8.082 1.00 69.29 82 PHE A N 1
ATOM 690 C CA . PHE A 1 85 ? 24.289 65.172 7.370 1.00 68.67 82 PHE A CA 1
ATOM 691 C C . PHE A 1 85 ? 23.952 65.738 6.000 1.00 68.77 82 PHE A C 1
ATOM 692 O O . PHE A 1 85 ? 23.043 65.250 5.323 1.00 68.26 82 PHE A O 1
ATOM 700 N N . VAL A 1 86 ? 24.717 66.737 5.574 1.00 68.82 83 VAL A N 1
ATOM 701 C CA . VAL A 1 86 ? 24.679 67.205 4.175 1.00 69.23 83 VAL A CA 1
ATOM 702 C C . VAL A 1 86 ? 24.718 66.028 3.173 1.00 70.35 83 VAL A C 1
ATOM 703 O O . VAL A 1 86 ? 23.964 65.993 2.206 1.00 70.11 83 VAL A O 1
ATOM 707 N N . ASP A 1 87 ? 25.622 65.077 3.403 1.00 70.86 84 ASP A N 1
ATOM 708 C CA . ASP A 1 87 ? 25.786 63.953 2.497 1.00 70.73 84 ASP A CA 1
ATOM 709 C C . ASP A 1 87 ? 24.617 62.953 2.616 1.00 70.76 84 ASP A C 1
ATOM 710 O O . ASP A 1 87 ? 24.535 62.017 1.852 1.00 69.76 84 ASP A O 1
ATOM 715 N N . ASP A 1 88 ? 23.724 63.140 3.597 1.00 70.79 85 ASP A N 1
ATOM 716 C CA . ASP A 1 88 ? 22.504 62.325 3.652 1.00 70.78 85 ASP A CA 1
ATOM 717 C C . ASP A 1 88 ? 21.475 62.781 2.600 1.00 69.97 85 ASP A C 1
ATOM 718 O O . ASP A 1 88 ? 20.595 62.022 2.197 1.00 69.52 85 ASP A O 1
ATOM 723 N N . VAL A 1 89 ? 21.565 64.039 2.203 1.00 69.13 86 VAL A N 1
ATOM 724 C CA . VAL A 1 89 ? 20.607 64.577 1.244 1.00 68.81 86 VAL A CA 1
ATOM 725 C C . VAL A 1 89 ? 20.508 63.676 0.012 1.00 68.81 86 VAL A C 1
ATOM 726 O O . VAL A 1 89 ? 19.409 63.231 -0.336 1.00 69.27 86 VAL A O 1
ATOM 730 N N . LYS A 1 90 ? 21.637 63.364 -0.614 1.00 68.30 87 LYS A N 1
ATOM 731 C CA . LYS A 1 90 ? 21.591 62.520 -1.802 1.00 68.70 87 LYS A CA 1
ATOM 732 C C . LYS A 1 90 ? 20.974 61.144 -1.524 1.00 69.16 87 LYS A C 1
ATOM 733 O O . LYS A 1 90 ? 20.400 60.521 -2.406 1.00 69.75 87 LYS A O 1
ATOM 739 N N . GLU A 1 91 ? 21.090 60.668 -0.295 1.00 69.41 88 GLU A N 1
ATOM 740 C CA . GLU A 1 91 ? 20.605 59.323 0.059 1.00 70.15 88 GLU A CA 1
ATOM 741 C C . GLU A 1 91 ? 19.071 59.303 0.070 1.00 69.27 88 GLU A C 1
ATOM 742 O O . GLU A 1 91 ? 18.449 58.351 -0.425 1.00 69.05 88 GLU A O 1
ATOM 748 N N . VAL A 1 92 ? 18.488 60.375 0.614 1.00 68.09 89 VAL A N 1
ATOM 749 C CA . VAL A 1 92 ? 17.040 60.624 0.582 1.00 67.59 89 VAL A CA 1
ATOM 750 C C . VAL A 1 92 ? 16.473 60.865 -0.811 1.00 68.23 89 VAL A C 1
ATOM 751 O O . VAL A 1 92 ? 15.399 60.327 -1.183 1.00 68.82 89 VAL A O 1
ATOM 755 N N . VAL A 1 93 ? 17.198 61.667 -1.596 1.00 67.93 90 VAL A N 1
ATOM 756 C CA . VAL A 1 93 ? 16.872 61.856 -2.985 1.00 67.30 90 VAL A CA 1
ATOM 757 C C . VAL A 1 93 ? 16.855 60.521 -3.750 1.00 67.95 90 VAL A C 1
ATOM 758 O O . VAL A 1 93 ? 15.947 60.292 -4.550 1.00 69.54 90 VAL A O 1
ATOM 762 N N . ASP A 1 94 ? 17.822 59.638 -3.502 1.00 67.92 91 ASP A N 1
ATOM 763 C CA . ASP A 1 94 ? 17.802 58.282 -4.080 1.00 68.11 91 ASP A CA 1
ATOM 764 C C . ASP A 1 94 ? 16.530 57.500 -3.751 1.00 68.11 91 ASP A C 1
ATOM 765 O O . ASP A 1 94 ? 15.945 56.854 -4.608 1.00 66.72 91 ASP A O 1
ATOM 770 N N . ILE A 1 95 ? 16.136 57.522 -2.482 1.00 69.16 92 ILE A N 1
ATOM 771 C CA . ILE A 1 95 ? 14.916 56.840 -2.065 1.00 70.12 92 ILE A CA 1
ATOM 772 C C . ILE A 1 95 ? 13.686 57.436 -2.764 1.00 70.32 92 ILE A C 1
ATOM 773 O O . ILE A 1 95 ? 12.795 56.697 -3.099 1.00 71.59 92 ILE A O 1
ATOM 778 N N . LEU A 1 96 ? 13.637 58.755 -2.969 1.00 70.06 93 LEU A N 1
ATOM 779 C CA . LEU A 1 96 ? 12.529 59.375 -3.693 1.00 70.15 93 LEU A CA 1
ATOM 780 C C . LEU A 1 96 ? 12.482 58.952 -5.152 1.00 70.86 93 LEU A C 1
ATOM 781 O O . LEU A 1 96 ? 11.382 58.707 -5.650 1.00 71.55 93 LEU A O 1
ATOM 786 N N . HIS A 1 97 ? 13.636 58.848 -5.831 1.00 70.79 94 HIS A N 1
ATOM 787 C CA . HIS A 1 97 ? 13.650 58.417 -7.246 1.00 71.92 94 HIS A CA 1
ATOM 788 C C . HIS A 1 97 ? 13.130 57.012 -7.463 1.00 72.42 94 HIS A C 1
ATOM 789 O O . HIS A 1 97 ? 12.593 56.699 -8.493 1.00 72.85 94 HIS A O 1
ATOM 796 N N . LYS A 1 98 ? 13.320 56.178 -6.467 1.00 73.93 95 LYS A N 1
ATOM 797 C CA . LYS A 1 98 ? 12.873 54.803 -6.418 1.00 75.78 95 LYS A CA 1
ATOM 798 C C . LYS A 1 98 ? 11.331 54.659 -6.289 1.00 76.16 95 LYS A C 1
ATOM 799 O O . LYS A 1 98 ? 10.783 53.624 -6.615 1.00 76.63 95 LYS A O 1
ATOM 805 N N . ARG A 1 99 ? 10.638 55.683 -5.788 1.00 76.42 96 ARG A N 1
ATOM 806 C CA . ARG A 1 99 ? 9.189 55.610 -5.545 1.00 76.34 96 ARG A CA 1
ATOM 807 C C . ARG A 1 99 ? 8.323 55.698 -6.805 1.00 77.36 96 ARG A C 1
ATOM 808 O O . ARG A 1 99 ? 8.549 56.554 -7.679 1.00 77.09 96 ARG A O 1
ATOM 816 N N . GLN A 1 100 ? 7.311 54.834 -6.879 1.00 77.41 97 GLN A N 1
ATOM 817 C CA . GLN A 1 100 ? 6.409 54.821 -8.025 1.00 77.16 97 GLN A CA 1
ATOM 818 C C . GLN A 1 100 ? 5.130 55.607 -7.736 1.00 77.63 97 GLN A C 1
ATOM 819 O O . GLN A 1 100 ? 4.232 55.619 -8.538 1.00 77.42 97 GLN A O 1
ATOM 825 N N . ASP A 1 101 ? 5.038 56.250 -6.57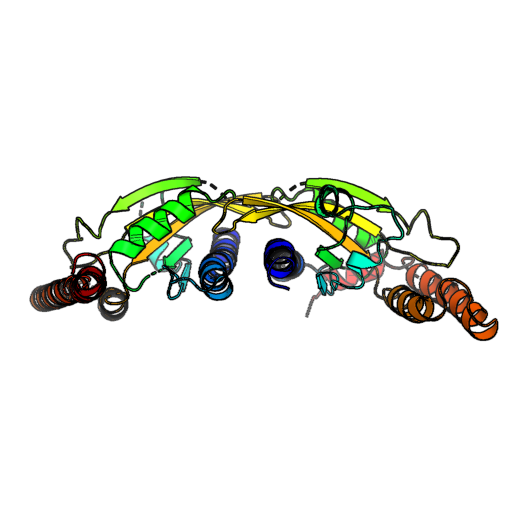0 1.00 78.12 98 ASP A N 1
ATOM 826 C CA . ASP A 1 101 ? 3.850 57.040 -6.237 1.00 78.96 98 ASP A CA 1
ATOM 827 C C . ASP A 1 101 ? 4.076 58.537 -6.491 1.00 79.42 98 ASP A C 1
ATOM 828 O O . ASP A 1 101 ? 3.279 59.392 -6.082 1.00 79.22 98 ASP A O 1
ATOM 841 N N . ARG A 1 103 ? 6.418 61.415 -9.359 1.00 78.09 100 ARG A N 1
ATOM 842 C CA . ARG A 1 103 ? 7.318 61.619 -10.465 1.00 77.02 100 ARG A CA 1
ATOM 843 C C . ARG A 1 103 ? 8.087 62.876 -10.154 1.00 75.74 100 ARG A C 1
ATOM 844 O O . ARG A 1 103 ? 7.487 63.932 -9.928 1.00 75.07 100 ARG A O 1
ATOM 852 N N . ILE A 1 104 ? 9.413 62.747 -10.122 1.00 74.93 101 ILE A N 1
ATOM 853 C CA . ILE A 1 104 ? 10.299 63.867 -9.803 1.00 74.54 101 ILE A CA 1
ATOM 854 C C . ILE A 1 104 ? 10.451 64.721 -11.035 1.00 74.61 101 ILE A C 1
ATOM 855 O O . ILE A 1 104 ? 11.029 64.279 -12.010 1.00 75.35 101 ILE A O 1
ATOM 860 N N . ILE A 1 105 ? 9.924 65.941 -11.003 1.00 75.05 102 ILE A N 1
ATOM 861 C CA . ILE A 1 105 ? 10.005 66.772 -12.192 1.00 76.33 102 ILE A CA 1
ATOM 862 C C . ILE A 1 105 ? 11.111 67.837 -12.154 1.00 76.69 102 ILE A C 1
ATOM 863 O O . ILE A 1 105 ? 11.497 68.330 -13.173 1.00 77.19 102 ILE A O 1
ATOM 868 N N . GLN A 1 106 ? 11.628 68.190 -10.986 1.00 77.01 103 GLN A N 1
ATOM 869 C CA . GLN A 1 106 ? 12.693 69.177 -10.923 1.00 76.92 103 GLN A CA 1
ATOM 870 C C . GLN A 1 106 ? 13.431 69.067 -9.605 1.00 75.96 103 GLN A C 1
ATOM 871 O O . GLN A 1 106 ? 12.837 68.851 -8.572 1.00 76.10 103 GLN A O 1
ATOM 877 N N . GLU A 1 107 ? 14.737 69.223 -9.650 1.00 75.53 104 GLU A N 1
ATOM 878 C CA . GLU A 1 107 ? 15.549 69.262 -8.444 1.00 75.37 104 GLU A CA 1
ATOM 879 C C . GLU A 1 107 ? 16.349 70.551 -8.401 1.00 75.45 104 GLU A C 1
ATOM 880 O O . GLU A 1 107 ? 16.823 71.013 -9.416 1.00 75.27 104 GLU A O 1
ATOM 886 N N . ARG A 1 108 ? 16.501 71.137 -7.220 1.00 76.47 105 ARG A N 1
ATOM 887 C CA . ARG A 1 108 ? 17.307 72.331 -7.091 1.00 76.75 105 ARG A CA 1
ATOM 888 C C . ARG A 1 108 ? 18.248 72.225 -5.908 1.00 76.55 105 ARG A C 1
ATOM 889 O O . ARG A 1 108 ? 17.818 72.119 -4.747 1.00 76.28 105 ARG A O 1
ATOM 897 N N . ASP A 1 109 ? 19.530 72.321 -6.220 1.00 75.69 106 ASP A N 1
ATOM 898 C CA . ASP A 1 109 ? 20.569 72.082 -5.281 1.00 75.23 106 ASP A CA 1
ATOM 899 C C . ASP A 1 109 ? 21.163 73.387 -4.763 1.00 75.29 106 ASP A C 1
ATOM 900 O O . ASP A 1 109 ? 22.128 73.909 -5.337 1.00 75.72 106 ASP A O 1
ATOM 905 N N . TYR A 1 110 ? 20.605 73.894 -3.670 1.00 74.81 107 TYR A N 1
ATOM 906 C CA . TYR A 1 110 ? 21.129 75.107 -3.036 1.00 75.66 107 TYR A CA 1
ATOM 907 C C . TYR A 1 110 ? 22.065 74.760 -1.910 1.00 75.50 107 TYR A C 1
ATOM 908 O O . TYR A 1 110 ? 22.274 75.557 -1.025 1.00 75.13 107 TYR A O 1
ATOM 917 N N . ILE A 1 111 ? 22.565 73.533 -1.922 1.00 76.27 108 ILE A N 1
ATOM 918 C CA . ILE A 1 111 ? 23.662 73.162 -1.070 1.00 76.68 108 ILE A CA 1
ATOM 919 C C . ILE A 1 111 ? 24.938 73.343 -1.889 1.00 77.39 108 ILE A C 1
ATOM 920 O O . ILE A 1 111 ? 25.775 74.147 -1.515 1.00 77.72 108 ILE A O 1
ATOM 925 N N . THR A 1 112 ? 25.079 72.633 -3.012 1.00 77.96 109 THR A N 1
ATOM 926 C CA . THR A 1 112 ? 26.202 72.867 -3.920 1.00 78.37 109 THR A CA 1
ATOM 927 C C . THR A 1 112 ? 26.190 74.305 -4.432 1.00 79.63 109 THR A C 1
ATOM 928 O O . THR A 1 112 ? 27.231 74.951 -4.486 1.00 79.85 109 THR A O 1
ATOM 932 N N . HIS A 1 113 ? 25.013 74.795 -4.825 1.00 80.74 110 HIS A N 1
ATOM 933 C CA . HIS A 1 113 ? 24.848 76.194 -5.294 1.00 81.48 110 HIS A CA 1
ATOM 934 C C . HIS A 1 113 ? 24.140 77.044 -4.238 1.00 81.11 110 HIS A C 1
ATOM 935 O O . HIS A 1 113 ? 22.974 77.471 -4.396 1.00 80.95 110 HIS A O 1
ATOM 942 N N . ARG A 1 114 ? 24.864 77.253 -3.144 1.00 80.72 111 ARG A N 1
ATOM 943 C CA . ARG A 1 114 ? 24.389 78.046 -2.027 1.00 80.18 111 ARG A CA 1
ATOM 944 C C . ARG A 1 114 ? 24.013 79.463 -2.527 1.00 79.34 111 ARG A C 1
ATOM 945 O O . ARG A 1 114 ? 24.766 80.078 -3.295 1.00 78.35 111 ARG A O 1
ATOM 953 N N . LYS A 1 115 ? 22.838 79.952 -2.111 1.00 78.44 112 LYS A N 1
ATOM 954 C CA . LYS A 1 115 ? 22.419 81.333 -2.395 1.00 76.66 112 LYS A CA 1
ATOM 955 C C . LYS A 1 115 ? 23.339 82.354 -1.749 1.00 75.60 112 LYS A C 1
ATOM 956 O O . LYS A 1 115 ? 24.006 82.066 -0.724 1.00 76.10 112 LYS A O 1
ATOM 962 N N . ALA A 1 116 ? 23.352 83.547 -2.342 1.00 74.18 113 ALA A N 1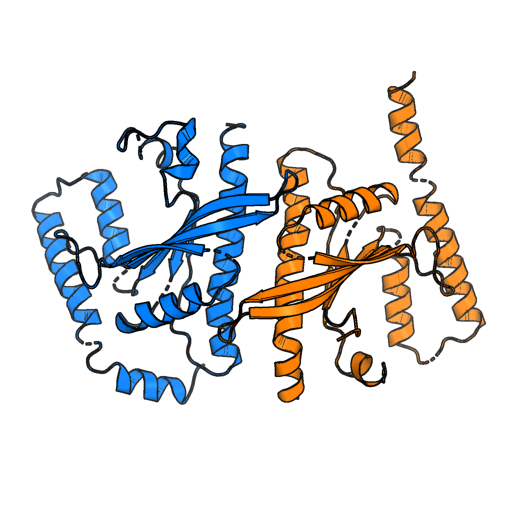
ATOM 963 C CA . ALA A 1 116 ? 24.122 84.702 -1.868 1.00 73.62 113 ALA A CA 1
ATOM 964 C C . ALA A 1 116 ? 23.839 85.033 -0.396 1.00 73.13 113 ALA A C 1
ATOM 965 O O . ALA A 1 116 ? 24.754 85.425 0.325 1.00 73.36 113 ALA A O 1
ATOM 967 N N . SER A 1 117 ? 22.593 84.838 0.048 1.00 72.13 114 SER A N 1
ATOM 968 C CA . SER A 1 117 ? 22.186 85.154 1.432 1.00 71.68 114 SER A CA 1
ATOM 969 C C . SER A 1 117 ? 22.801 84.216 2.474 1.00 71.40 114 SER A C 1
ATOM 970 O O . SER A 1 117 ? 22.883 84.534 3.642 1.00 71.01 114 SER A O 1
ATOM 973 N N . GLY A 1 118 ? 23.239 83.055 2.025 1.00 71.93 115 GLY A N 1
ATOM 974 C CA . GLY A 1 118 ? 23.668 82.010 2.929 1.00 71.72 115 GLY A CA 1
ATOM 975 C C . GLY A 1 118 ? 22.726 80.827 2.945 1.00 71.60 115 GLY A C 1
ATOM 976 O O . GLY A 1 118 ? 23.036 79.815 3.549 1.00 72.52 115 GLY A O 1
ATOM 977 N N . TYR A 1 119 ? 21.580 80.937 2.276 1.00 71.46 116 TYR A N 1
ATOM 978 C CA . TYR A 1 119 ? 20.571 79.860 2.270 1.00 71.14 116 TYR A CA 1
ATOM 979 C C . TYR A 1 119 ? 21.081 78.558 1.664 1.00 71.25 116 TYR A C 1
ATOM 980 O O . TYR A 1 119 ? 21.611 78.546 0.544 1.00 71.38 116 TYR A O 1
ATOM 989 N N . ARG A 1 120 ? 20.908 77.468 2.408 1.00 71.34 117 ARG A N 1
ATOM 990 C CA . ARG A 1 120 ? 21.263 76.125 1.930 1.00 71.42 117 ARG A CA 1
ATOM 991 C C . ARG A 1 120 ? 20.023 75.263 2.081 1.00 71.62 117 ARG A C 1
ATOM 992 O O . ARG A 1 120 ? 19.395 75.277 3.146 1.00 72.26 117 ARG A O 1
ATOM 1000 N N . SER A 1 121 ? 19.675 74.523 1.027 1.00 71.34 118 SER A N 1
ATOM 1001 C CA . SER A 1 121 ? 18.565 73.573 1.054 1.00 70.42 118 SER A CA 1
ATOM 1002 C C . SER A 1 121 ? 18.588 72.765 -0.233 1.00 69.97 118 SER A C 1
ATOM 1003 O O . SER A 1 121 ? 19.321 73.094 -1.166 1.00 69.17 118 SER A O 1
ATOM 1006 N N . TYR A 1 122 ? 17.807 71.698 -0.291 1.00 68.60 119 TYR A N 1
ATOM 1007 C CA . TYR A 1 122 ? 17.725 70.953 -1.525 1.00 68.20 119 TYR A CA 1
ATOM 1008 C C . TYR A 1 122 ? 16.237 70.746 -1.800 1.00 68.20 119 TYR A C 1
ATOM 1009 O O . TYR A 1 122 ? 15.512 70.302 -0.920 1.00 67.80 119 TYR A O 1
ATOM 1018 N N . HIS A 1 123 ? 15.792 71.124 -2.993 1.00 67.68 120 HIS A N 1
ATOM 1019 C CA . HIS A 1 123 ? 14.373 71.122 -3.352 1.00 68.72 120 HIS A CA 1
ATOM 1020 C C . HIS A 1 123 ? 14.101 70.001 -4.327 1.00 68.74 120 HIS A C 1
ATOM 1021 O O . HIS A 1 123 ? 14.780 69.875 -5.331 1.00 69.43 120 HIS A O 1
ATOM 1028 N N . VAL A 1 124 ? 13.150 69.147 -4.007 1.00 69.34 121 VAL A N 1
ATOM 1029 C CA . VAL A 1 124 ? 12.643 68.252 -4.999 1.00 69.78 121 VAL A CA 1
ATOM 1030 C C . VAL A 1 124 ? 11.160 68.504 -5.250 1.00 70.25 121 VAL A C 1
ATOM 1031 O O . VAL A 1 124 ? 10.349 68.438 -4.320 1.00 70.32 121 VAL A O 1
ATOM 1035 N N . VAL A 1 125 ? 10.843 68.883 -6.493 1.00 69.40 122 VAL A N 1
ATOM 1036 C CA . VAL A 1 125 ? 9.461 69.112 -6.904 1.00 69.09 122 VAL A CA 1
ATOM 1037 C C . VAL A 1 125 ? 8.906 67.862 -7.565 1.00 69.40 122 VAL A C 1
ATOM 1038 O O . VAL A 1 125 ? 9.551 67.297 -8.432 1.00 69.64 122 VAL A O 1
ATOM 1042 N N . VAL A 1 126 ? 7.743 67.392 -7.121 1.00 69.95 123 VAL A N 1
ATOM 1043 C CA . VAL A 1 126 ? 7.238 66.108 -7.594 1.00 71.11 123 VAL A CA 1
ATOM 1044 C C . VAL A 1 126 ? 5.814 66.262 -8.091 1.00 71.88 123 VAL A C 1
ATOM 1045 O O . VAL A 1 126 ? 5.106 67.166 -7.657 1.00 72.77 123 VAL A O 1
ATOM 1049 N N . GLU A 1 127 ? 5.422 65.412 -9.031 1.00 71.24 124 GLU A N 1
ATOM 1050 C CA . GLU A 1 127 ? 4.019 65.230 -9.334 1.00 71.85 124 GLU A CA 1
ATOM 1051 C C . GLU A 1 127 ? 3.523 64.114 -8.442 1.00 71.72 124 GLU A C 1
ATOM 1052 O O . GLU A 1 127 ? 4.157 63.055 -8.341 1.00 71.05 124 GLU A O 1
ATOM 1058 N N . TYR A 1 128 ? 2.410 64.392 -7.763 1.00 72.04 125 TYR A N 1
ATOM 1059 C CA . TYR A 1 128 ? 1.805 63.459 -6.825 1.00 71.74 125 TYR A CA 1
ATOM 1060 C C . TYR A 1 128 ? 0.312 63.413 -7.135 1.00 71.66 125 TYR A C 1
ATOM 1061 O O . TYR A 1 128 ? -0.349 64.449 -7.253 1.00 71.69 125 TYR A O 1
ATOM 1070 N N . THR A 1 129 ? -0.210 62.207 -7.309 1.00 71.62 126 THR A N 1
ATOM 1071 C CA . THR A 1 129 ? -1.636 62.014 -7.576 1.00 70.89 126 THR A CA 1
ATOM 1072 C C . THR A 1 129 ? -2.368 61.550 -6.318 1.00 71.47 126 THR A C 1
ATOM 1073 O O . THR A 1 129 ? -1.961 60.587 -5.665 1.00 70.55 126 THR A O 1
ATOM 1077 N N . VAL A 1 130 ? -3.433 62.271 -5.970 1.00 72.15 127 VAL A N 1
ATOM 1078 C CA . VAL A 1 130 ? -4.332 61.840 -4.885 1.00 72.31 127 VAL A CA 1
ATOM 1079 C C . VAL A 1 130 ? -5.638 61.302 -5.472 1.00 72.68 127 VAL A C 1
ATOM 1080 O O . VAL A 1 130 ? -6.119 61.807 -6.484 1.00 72.52 127 VAL A O 1
ATOM 1084 N N . ASP A 1 131 ? -6.193 60.266 -4.837 1.00 73.67 128 ASP A N 1
ATOM 1085 C CA . ASP A 1 131 ? -7.533 59.778 -5.179 1.00 74.60 128 ASP A CA 1
ATOM 1086 C C . ASP A 1 131 ? -8.572 60.501 -4.344 1.00 75.45 128 ASP A C 1
ATOM 1087 O O . ASP A 1 131 ? -8.407 60.701 -3.145 1.00 75.16 128 ASP A O 1
ATOM 1092 N N . THR A 1 132 ? -9.643 60.890 -5.005 1.00 76.84 129 THR A N 1
ATOM 1093 C CA . THR A 1 132 ? -10.568 61.888 -4.504 1.00 78.58 129 THR A CA 1
ATOM 1094 C C . THR A 1 132 ? -11.924 61.343 -4.917 1.00 79.99 129 THR A C 1
ATOM 1095 O O . THR A 1 132 ? -12.015 60.728 -5.974 1.00 81.01 129 THR A O 1
ATOM 1099 N N . ILE A 1 133 ? -12.970 61.561 -4.119 1.00 81.19 130 ILE A N 1
ATOM 1100 C CA . ILE A 1 133 ? -14.334 61.134 -4.505 1.00 82.35 130 ILE A CA 1
ATOM 1101 C C . ILE A 1 133 ? -14.821 61.753 -5.830 1.00 83.21 130 ILE A C 1
ATOM 1102 O O . ILE A 1 133 ? -15.700 61.190 -6.505 1.00 83.94 130 ILE A O 1
ATOM 1107 N N . ASN A 1 134 ? -14.225 62.879 -6.221 1.00 83.44 131 ASN A N 1
ATOM 1108 C CA . ASN A 1 134 ? -14.402 63.400 -7.576 1.00 83.98 131 ASN A CA 1
ATOM 1109 C C . ASN A 1 134 ? -13.363 62.900 -8.593 1.00 83.89 131 ASN A C 1
ATOM 1110 O O . ASN A 1 134 ? -13.230 63.474 -9.674 1.00 84.41 131 ASN A O 1
ATOM 1115 N N . GLY A 1 135 ? -12.624 61.846 -8.257 1.00 83.33 132 GLY A N 1
ATOM 1116 C CA . GLY A 1 135 ? -11.633 61.293 -9.182 1.00 82.07 132 GLY A CA 1
ATOM 1117 C C . GLY A 1 135 ? -10.186 61.601 -8.823 1.00 80.89 132 GLY A C 1
ATOM 1118 O O . GLY A 1 135 ? -9.912 62.445 -7.984 1.00 81.24 132 GLY A O 1
ATOM 1119 N N . ALA A 1 136 ? -9.262 60.885 -9.453 1.00 79.41 133 ALA A N 1
ATOM 1120 C CA . ALA A 1 136 ? -7.838 61.141 -9.320 1.00 78.27 133 ALA A CA 1
ATOM 1121 C C . ALA A 1 136 ? -7.514 62.594 -9.660 1.00 77.74 133 ALA A C 1
ATOM 1122 O O . ALA A 1 136 ? -8.045 63.141 -10.615 1.00 76.47 133 ALA A O 1
ATOM 1124 N N . LYS A 1 137 ? -6.640 63.199 -8.856 1.00 77.22 134 LYS A N 1
ATOM 1125 C CA . LYS A 1 137 ? -6.195 64.560 -9.074 1.00 76.92 134 LYS A CA 1
ATOM 1126 C C . LYS A 1 137 ? -4.663 64.648 -8.868 1.00 75.66 134 LYS A C 1
ATOM 1127 O O . LYS A 1 137 ? -4.140 64.273 -7.806 1.00 76.52 134 LYS A O 1
ATOM 1133 N N . THR A 1 138 ? -3.951 65.112 -9.891 1.00 74.32 135 THR A N 1
ATOM 1134 C CA . THR A 1 138 ? -2.500 65.282 -9.846 1.00 73.87 135 THR A CA 1
ATOM 1135 C C . THR A 1 138 ? -2.110 66.698 -9.419 1.00 73.16 135 THR A C 1
ATOM 1136 O O . THR A 1 138 ? -2.597 67.671 -9.963 1.00 73.49 135 THR A O 1
ATOM 1140 N N . ILE A 1 139 ? -1.250 66.803 -8.420 1.00 72.20 136 ILE A N 1
ATOM 1141 C CA . ILE A 1 139 ? -0.820 68.092 -7.908 1.00 71.49 136 ILE A CA 1
ATOM 1142 C C . ILE A 1 139 ? 0.725 68.190 -7.931 1.00 71.51 136 ILE A C 1
ATOM 1143 O O . ILE A 1 139 ? 1.434 67.166 -8.034 1.00 71.64 136 ILE A O 1
ATOM 1148 N N . LEU A 1 140 ? 1.246 69.416 -7.902 1.00 70.44 137 LEU A N 1
ATOM 1149 C CA . LEU A 1 140 ? 2.649 69.607 -7.565 1.00 69.10 137 LEU A CA 1
ATOM 1150 C C . LEU A 1 140 ? 2.874 69.673 -6.044 1.00 68.80 137 LEU A C 1
ATOM 1151 O O . LEU A 1 140 ? 2.198 70.452 -5.318 1.00 69.58 137 LEU A O 1
ATOM 1156 N N . ALA A 1 141 ? 3.864 68.916 -5.564 1.00 68.20 138 ALA A N 1
ATOM 1157 C CA . ALA A 1 141 ? 4.344 69.100 -4.166 1.00 68.74 138 ALA A CA 1
ATOM 1158 C C . ALA A 1 141 ? 5.853 69.387 -4.154 1.00 69.49 138 ALA A C 1
ATOM 1159 O O . ALA A 1 141 ? 6.604 68.896 -5.011 1.00 69.90 138 ALA A O 1
ATOM 1161 N N . GLU A 1 142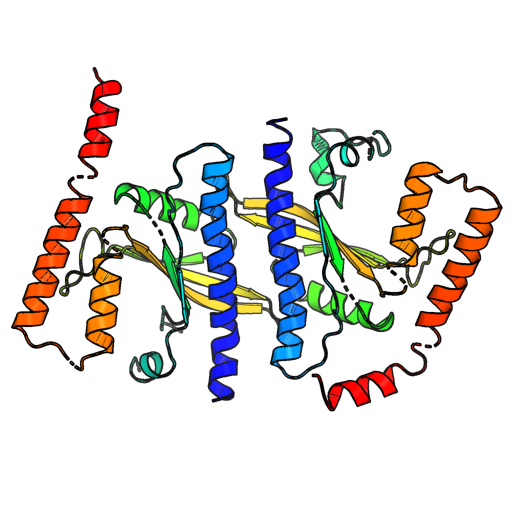 ? 6.298 70.208 -3.217 1.00 69.59 139 GLU A N 1
ATOM 1162 C CA . GLU A 1 142 ? 7.708 70.485 -3.086 1.00 70.45 139 GLU A CA 1
ATOM 1163 C C . GLU A 1 142 ? 8.244 69.830 -1.806 1.00 70.87 139 GLU A C 1
ATOM 1164 O O . GLU A 1 142 ? 7.753 70.129 -0.708 1.00 71.36 139 GLU A O 1
ATOM 1170 N N . ILE A 1 143 ? 9.174 68.880 -1.952 1.00 70.88 140 ILE A N 1
ATOM 1171 C CA . ILE A 1 143 ? 9.854 68.296 -0.807 1.00 71.28 140 ILE A CA 1
ATOM 1172 C C . ILE A 1 143 ? 11.236 68.935 -0.662 1.00 71.67 140 ILE A C 1
ATOM 1173 O O . ILE A 1 143 ? 12.079 68.829 -1.562 1.00 71.95 140 ILE A O 1
ATOM 1178 N N . GLN A 1 144 ? 11.457 69.628 0.452 1.00 71.25 141 GLN A N 1
ATOM 1179 C CA . GLN A 1 144 ? 12.772 70.166 0.757 1.00 71.49 141 GLN A CA 1
ATOM 1180 C C . GLN A 1 144 ? 13.549 69.273 1.724 1.00 71.47 141 GLN A C 1
ATOM 1181 O O . GLN A 1 144 ? 12.974 68.672 2.646 1.00 71.61 141 GLN A O 1
ATOM 1187 N N . ILE A 1 145 ? 14.849 69.156 1.510 1.00 70.96 142 ILE A N 1
ATOM 1188 C CA . ILE A 1 145 ? 15.641 68.311 2.368 1.00 71.41 142 ILE A CA 1
ATOM 1189 C C . ILE A 1 145 ? 16.706 69.172 2.999 1.00 71.68 142 ILE A C 1
ATOM 1190 O O . ILE A 1 145 ? 17.430 69.863 2.306 1.00 72.71 142 ILE A O 1
ATOM 1195 N N . ARG A 1 146 ? 16.823 69.116 4.313 1.00 71.25 143 ARG A N 1
ATOM 1196 C CA . ARG A 1 146 ? 17.679 70.041 5.013 1.00 70.88 143 ARG A CA 1
ATOM 1197 C C . ARG A 1 146 ? 18.374 69.364 6.177 1.00 69.70 143 ARG A C 1
ATOM 1198 O O . ARG A 1 146 ? 17.803 68.444 6.764 1.00 69.63 143 ARG A O 1
ATOM 1206 N N . THR A 1 147 ? 19.550 69.861 6.568 1.00 67.91 144 THR A N 1
ATOM 1207 C CA . THR A 1 147 ? 20.063 69.510 7.869 1.00 68.41 144 THR A CA 1
ATOM 1208 C C . THR A 1 147 ? 19.360 70.378 8.921 1.00 69.09 144 THR A C 1
ATOM 1209 O O . THR A 1 147 ? 18.658 71.366 8.599 1.00 69.36 144 THR A O 1
ATOM 1213 N N . LEU A 1 148 ? 19.538 70.012 10.173 1.00 69.00 145 LEU A N 1
ATOM 1214 C CA . LEU A 1 148 ? 18.936 70.787 11.245 1.00 69.91 145 LEU A CA 1
ATOM 1215 C C . LEU A 1 148 ? 19.531 72.182 11.271 1.00 69.13 145 LEU A C 1
ATOM 1216 O O . LEU A 1 148 ? 18.813 73.134 11.490 1.00 69.03 145 LEU A O 1
ATOM 1221 N N . ALA A 1 149 ? 20.829 72.314 11.007 1.00 69.05 146 ALA A N 1
ATOM 1222 C CA . ALA A 1 149 ? 21.443 73.640 10.990 1.00 70.42 146 ALA A CA 1
ATOM 1223 C C . ALA A 1 149 ? 20.937 74.510 9.780 1.00 71.69 146 ALA A C 1
ATOM 1224 O O . ALA A 1 149 ? 20.652 75.725 9.959 1.00 71.50 146 ALA A O 1
ATOM 1234 N N . ASN A 1 151 ? 17.934 74.055 8.327 1.00 71.67 148 ASN A N 1
ATOM 1235 C CA . ASN A 1 151 ? 16.582 74.390 8.744 1.00 70.49 148 ASN A CA 1
ATOM 1236 C C . ASN A 1 151 ? 16.471 75.522 9.783 1.00 70.10 148 ASN A C 1
ATOM 1237 O O . ASN A 1 151 ? 15.608 76.390 9.679 1.00 70.33 148 ASN A O 1
ATOM 1242 N N . PHE A 1 152 ? 17.337 75.502 10.781 1.00 70.29 149 PHE A N 1
ATOM 1243 C CA . PHE A 1 152 ? 17.383 76.539 11.804 1.00 70.22 149 PHE A CA 1
ATOM 1244 C C . PHE A 1 152 ? 17.681 77.902 11.153 1.00 70.77 149 PHE A C 1
ATOM 1245 O O . PHE A 1 152 ? 17.009 78.883 11.419 1.00 71.56 149 PHE A O 1
ATOM 1253 N N . TRP A 1 153 ? 18.653 77.967 10.259 1.00 70.95 150 TRP A N 1
ATOM 1254 C CA . TRP A 1 153 ? 18.986 79.252 9.681 1.00 70.64 150 TRP A CA 1
ATOM 1255 C C . TRP A 1 153 ? 17.894 79.730 8.714 1.00 71.05 150 TRP A C 1
ATOM 1256 O O . TRP A 1 153 ? 17.502 80.896 8.758 1.00 70.95 150 TRP A O 1
ATOM 1267 N N . ALA A 1 154 ? 17.418 78.827 7.854 1.00 70.75 151 ALA A N 1
ATOM 1268 C CA . ALA A 1 154 ? 16.426 79.169 6.823 1.00 70.96 151 ALA A CA 1
ATOM 1269 C C . ALA A 1 154 ? 15.096 79.615 7.383 1.00 71.48 151 ALA A C 1
ATOM 1270 O O . ALA A 1 154 ? 14.560 80.602 6.913 1.00 72.03 151 ALA A O 1
ATOM 1272 N N . THR A 1 155 ? 14.558 78.909 8.383 1.00 72.07 152 THR A N 1
ATOM 1273 C CA . THR A 1 155 ? 13.236 79.236 8.896 1.00 72.16 152 THR A CA 1
ATOM 1274 C C . THR A 1 155 ? 13.323 80.610 9.526 1.00 71.64 152 THR A C 1
ATOM 1275 O O . THR A 1 155 ? 12.406 81.384 9.412 1.00 72.56 152 THR A O 1
ATOM 1279 N N . ILE A 1 156 ? 14.434 80.909 10.187 1.00 71.36 153 ILE A N 1
ATOM 1280 C CA . ILE A 1 156 ? 14.659 82.228 10.796 1.00 70.90 153 ILE A CA 1
ATOM 1281 C C . ILE A 1 156 ? 14.856 83.352 9.755 1.00 71.37 153 ILE A C 1
ATOM 1282 O O . ILE A 1 156 ? 14.343 84.447 9.939 1.00 71.80 153 ILE A O 1
ATOM 1287 N N . GLU A 1 157 ? 15.590 83.080 8.678 1.00 71.25 154 GLU A N 1
ATOM 1288 C CA . GLU A 1 157 ? 15.821 84.070 7.629 1.00 71.99 154 GLU A CA 1
ATOM 1289 C C . GLU A 1 157 ? 14.497 84.419 6.926 1.00 72.12 154 GLU A C 1
ATOM 1290 O O . GLU A 1 157 ? 14.203 85.575 6.684 1.00 72.81 154 GLU A O 1
ATOM 1296 N N . HIS A 1 158 ? 13.683 83.404 6.689 1.00 72.08 155 HIS A N 1
ATOM 1297 C CA . HIS A 1 158 ? 12.388 83.534 6.088 1.00 72.15 155 HIS A CA 1
ATOM 1298 C C . HIS A 1 158 ? 11.461 84.396 6.936 1.00 72.09 155 HIS A C 1
ATOM 1299 O O . HIS A 1 158 ? 10.774 85.261 6.415 1.00 72.02 155 HIS A O 1
ATOM 1306 N N . SER A 1 159 ? 11.433 84.152 8.238 1.00 71.54 156 SER A N 1
ATOM 1307 C CA . SER A 1 159 ? 10.652 84.971 9.159 1.00 71.85 156 SER A CA 1
ATOM 1308 C C . SER A 1 159 ? 11.060 86.437 9.148 1.00 71.67 156 SER A C 1
ATOM 1309 O O . SER A 1 159 ? 10.210 87.315 9.068 1.00 71.81 156 SER A O 1
ATOM 1312 N N . LEU A 1 160 ? 12.359 86.695 9.262 1.00 71.41 157 LEU A N 1
ATOM 1313 C CA . LEU A 1 160 ? 12.857 88.050 9.217 1.00 71.53 157 LEU A CA 1
ATOM 1314 C C . LEU A 1 160 ? 12.529 88.670 7.872 1.00 72.47 157 LEU A C 1
ATOM 1315 O O . LEU A 1 160 ? 12.156 89.843 7.800 1.00 73.54 157 LEU A O 1
ATOM 1320 N N . ASN A 1 161 ? 12.658 87.877 6.813 1.00 72.93 158 ASN A N 1
ATOM 1321 C CA . ASN A 1 161 ? 12.425 88.374 5.469 1.00 73.67 158 ASN A CA 1
ATOM 1322 C C . ASN A 1 161 ? 10.965 88.736 5.149 1.00 73.44 158 ASN A C 1
ATOM 1323 O O . ASN A 1 161 ? 10.708 89.602 4.343 1.00 73.77 158 ASN A O 1
ATOM 1328 N N . TYR A 1 162 ? 10.023 88.089 5.813 1.00 73.63 159 TYR A N 1
ATOM 1329 C CA . TYR A 1 162 ? 8.628 88.474 5.740 1.00 73.75 159 TYR A CA 1
ATOM 1330 C C . TYR A 1 162 ? 8.497 89.936 6.198 1.00 73.96 159 TYR A C 1
ATOM 1331 O O . TYR A 1 162 ? 7.866 90.743 5.536 1.00 73.84 159 TYR A O 1
ATOM 1340 N N . LYS A 1 163 ? 9.122 90.274 7.319 1.00 73.43 160 LYS A N 1
ATOM 1341 C CA . LYS A 1 163 ? 9.145 91.664 7.757 1.00 73.46 160 LYS A CA 1
ATOM 1342 C C . LYS A 1 163 ? 9.965 92.623 6.858 1.00 73.51 160 LYS A C 1
ATOM 1343 O O . LYS A 1 163 ? 9.485 93.695 6.520 1.00 73.05 160 LYS A O 1
ATOM 1349 N N . TYR A 1 164 ? 11.183 92.247 6.481 1.00 74.16 161 TYR A N 1
ATOM 1350 C CA . TYR A 1 164 ? 12.097 93.223 5.874 1.00 75.06 161 TYR A CA 1
ATOM 1351 C C . TYR A 1 164 ? 12.234 93.135 4.370 1.00 76.16 161 TYR A C 1
ATOM 1352 O O . TYR A 1 164 ? 12.790 94.038 3.765 1.00 76.80 161 TYR A O 1
ATOM 1361 N N . GLN A 1 165 ? 11.746 92.044 3.780 1.00 76.94 162 GLN A N 1
ATOM 1362 C CA . GLN A 1 165 ? 11.786 91.816 2.329 1.00 78.46 162 GLN A CA 1
ATOM 1363 C C . GLN A 1 165 ? 13.071 92.256 1.659 1.00 78.26 162 GLN A C 1
ATOM 1364 O O . GLN A 1 165 ? 13.047 93.037 0.712 1.00 78.26 162 GLN A O 1
ATOM 1370 N N . GLY A 1 166 ? 14.195 91.759 2.154 1.00 78.38 163 GLY A N 1
ATOM 1371 C CA . GLY A 1 166 ? 15.475 92.036 1.505 1.00 78.44 163 GLY A CA 1
ATOM 1372 C C . GLY A 1 166 ? 16.217 93.189 2.144 1.00 78.43 163 GLY A C 1
ATOM 1373 O O . GLY A 1 166 ? 17.433 93.305 1.972 1.00 78.56 163 GLY A O 1
ATOM 1374 N N . ASP A 1 167 ? 15.498 94.015 2.913 1.00 78.05 164 ASP A N 1
ATOM 1375 C CA . ASP A 1 167 ? 16.071 95.202 3.549 1.00 77.53 164 ASP A CA 1
ATOM 1376 C C . ASP A 1 167 ? 16.299 95.066 5.060 1.00 77.05 164 ASP A C 1
ATOM 1377 O O . ASP A 1 167 ? 15.675 95.752 5.868 1.00 76.62 164 ASP A O 1
ATOM 1382 N N . PHE A 1 168 ? 17.238 94.204 5.426 1.00 76.58 165 PHE A N 1
ATOM 1383 C CA . PHE A 1 168 ? 17.546 93.953 6.825 1.00 76.77 165 PHE A CA 1
ATOM 1384 C C . PHE A 1 168 ? 18.294 95.119 7.500 1.00 77.09 165 PHE A C 1
ATOM 1385 O O . PHE A 1 168 ? 19.216 95.695 6.938 1.00 77.02 165 PHE A O 1
ATOM 1393 N N . PRO A 1 169 ? 17.889 95.495 8.712 1.00 77.97 166 PRO A N 1
ATOM 1394 C CA . PRO A 1 169 ? 18.808 96.386 9.422 1.00 78.95 166 PRO A CA 1
ATOM 1395 C C . PRO A 1 169 ? 20.234 95.798 9.469 1.00 80.41 166 PRO A C 1
ATOM 1396 O O . PRO A 1 169 ? 20.414 94.570 9.560 1.00 79.81 166 PRO A O 1
ATOM 1400 N N . ASP A 1 170 ? 21.223 96.680 9.347 1.00 82.33 167 ASP A N 1
ATOM 1401 C CA . ASP A 1 170 ? 22.651 96.327 9.370 1.00 84.23 167 ASP A CA 1
ATOM 1402 C C . ASP A 1 170 ? 23.006 95.314 10.439 1.00 84.49 167 ASP A C 1
ATOM 1403 O O . ASP A 1 170 ? 23.804 94.399 10.198 1.00 84.98 167 ASP A O 1
ATOM 1408 N N . GLU A 1 171 ? 22.431 95.495 11.620 1.00 83.98 168 GLU A N 1
ATOM 1409 C CA . GLU A 1 171 ? 22.710 94.601 12.711 1.00 84.73 168 GLU A CA 1
ATOM 1410 C C . GLU A 1 171 ? 22.163 93.194 12.488 1.00 83.78 168 GLU A C 1
ATOM 1411 O O . GLU A 1 171 ? 22.804 92.211 12.873 1.00 84.24 168 GLU A O 1
ATOM 1417 N N . I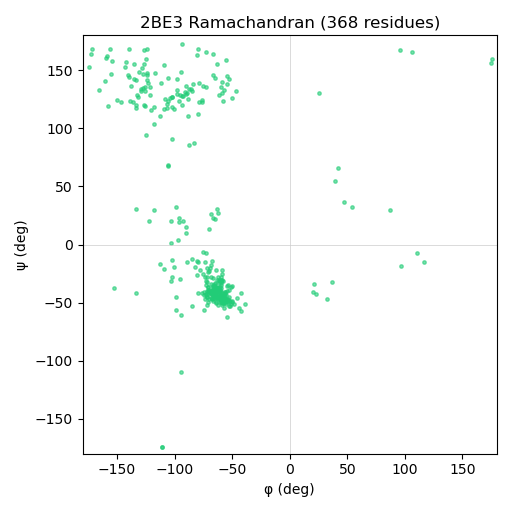LE A 1 172 ? 20.967 93.114 11.916 1.00 82.18 169 ILE A N 1
ATOM 1418 C CA . ILE A 1 172 ? 20.314 91.848 11.683 1.00 80.97 169 ILE A CA 1
ATOM 1419 C C . ILE A 1 172 ? 21.015 91.080 10.547 1.00 80.90 169 ILE A C 1
ATOM 1420 O O . ILE A 1 172 ? 21.318 89.891 10.695 1.00 80.41 169 ILE A O 1
ATOM 1425 N N . LYS A 1 173 ? 21.315 91.783 9.454 1.00 80.32 170 LYS A N 1
ATOM 1426 C CA . LYS A 1 173 ? 22.108 91.246 8.361 1.00 80.04 170 LYS A CA 1
ATOM 1427 C C . LYS A 1 173 ? 23.498 90.718 8.795 1.00 79.93 170 LYS A C 1
ATOM 1428 O O . LYS A 1 173 ? 23.899 89.624 8.394 1.00 79.27 170 LYS A O 1
ATOM 1434 N N . LYS A 1 174 ? 24.223 91.481 9.612 1.00 79.67 171 LYS A N 1
ATOM 1435 C CA . LYS A 1 174 ? 25.529 91.042 10.097 1.00 80.15 171 LYS A CA 1
ATOM 1436 C C . LYS A 1 174 ? 25.363 89.692 10.784 1.00 79.30 171 LYS A C 1
ATOM 1437 O O . LYS A 1 174 ? 26.180 88.783 10.602 1.00 79.73 171 LYS A O 1
ATOM 1443 N N . ARG A 1 175 ? 24.284 89.571 11.547 1.00 77.82 172 ARG A N 1
ATOM 1444 C CA . ARG A 1 175 ? 24.000 88.374 12.302 1.00 77.08 172 ARG A CA 1
ATOM 1445 C C . ARG A 1 175 ? 23.546 87.216 11.407 1.00 75.92 172 ARG A C 1
ATOM 1446 O O . ARG A 1 175 ? 23.979 86.082 11.586 1.00 75.94 172 ARG A O 1
ATOM 1454 N N . LEU A 1 176 ? 22.687 87.511 10.436 1.00 74.49 173 LEU A N 1
ATOM 1455 C CA . LEU A 1 176 ? 22.321 86.542 9.413 1.00 73.71 173 LEU A CA 1
ATOM 1456 C C . LEU A 1 176 ? 23.541 85.961 8.693 1.00 73.34 173 LEU A C 1
ATOM 1457 O O . LEU A 1 176 ? 23.608 84.768 8.433 1.00 72.96 173 LEU A O 1
ATOM 1462 N N . GLU A 1 177 ? 24.525 86.802 8.416 1.00 73.60 174 GLU A N 1
ATOM 1463 C CA . GLU A 1 177 ? 25.702 86.372 7.670 1.00 73.37 174 GLU A CA 1
ATOM 1464 C C . GLU A 1 177 ? 26.644 85.567 8.543 1.00 73.25 174 GLU A C 1
ATOM 1465 O O . GLU A 1 177 ? 27.161 84.549 8.080 1.00 73.14 174 GLU A O 1
ATOM 1471 N N . ILE A 1 178 ? 26.859 85.985 9.796 1.00 71.82 175 ILE A N 1
ATOM 1472 C CA . ILE A 1 178 ? 27.712 85.166 10.637 1.00 71.79 175 ILE A CA 1
ATOM 1473 C C . ILE A 1 178 ? 27.086 83.810 10.985 1.00 71.14 175 ILE A C 1
ATOM 1474 O O . ILE A 1 178 ? 27.787 82.785 10.925 1.00 70.85 175 ILE A O 1
ATOM 1479 N N . THR A 1 179 ? 25.782 83.794 11.301 1.00 69.88 176 THR A N 1
ATOM 1480 C CA . THR A 1 179 ? 25.092 82.540 11.573 1.00 68.58 176 THR A CA 1
ATOM 1481 C C . THR A 1 179 ? 25.083 81.628 10.348 1.00 68.11 176 THR A C 1
ATOM 1482 O O . THR A 1 179 ? 25.287 80.432 10.494 1.00 68.01 176 THR A O 1
ATOM 1486 N N . ALA A 1 180 ? 24.906 82.181 9.144 1.00 67.86 177 ALA A N 1
ATOM 1487 C CA . ALA A 1 180 ? 24.973 81.358 7.918 1.00 68.02 177 ALA A CA 1
ATOM 1488 C C . ALA A 1 180 ? 26.329 80.689 7.764 1.00 68.55 177 ALA A C 1
ATOM 1489 O O . ALA A 1 180 ? 26.380 79.525 7.409 1.00 69.03 177 ALA A O 1
ATOM 1491 N N . ARG A 1 181 ? 27.410 81.430 8.021 1.00 69.22 178 ARG A N 1
ATOM 1492 C CA . ARG A 1 181 ? 28.772 80.889 8.067 1.00 70.50 178 ARG A CA 1
ATOM 1493 C C . ARG A 1 181 ? 28.934 79.840 9.192 1.00 70.23 178 ARG A C 1
ATOM 1494 O O . ARG A 1 181 ? 29.405 78.725 8.935 1.00 69.91 178 ARG A O 1
ATOM 1502 N N . ILE A 1 182 ? 28.548 80.189 10.422 1.00 69.79 179 ILE A N 1
ATOM 1503 C CA . ILE A 1 182 ? 28.613 79.232 11.527 1.00 69.83 179 ILE A CA 1
ATOM 1504 C C . ILE A 1 182 ? 27.841 77.932 11.242 1.00 69.97 179 ILE A C 1
ATOM 1505 O O . ILE A 1 182 ? 28.356 76.854 11.527 1.00 69.70 179 ILE A O 1
ATOM 1510 N N . ALA A 1 183 ? 26.635 78.035 10.673 1.00 69.81 180 ALA A N 1
ATOM 1511 C CA . ALA A 1 183 ? 25.804 76.864 10.388 1.00 70.11 180 ALA A CA 1
ATOM 1512 C C . ALA A 1 183 ? 26.407 75.939 9.311 1.00 70.94 180 ALA A C 1
ATOM 1513 O O . ALA A 1 183 ? 26.371 74.716 9.428 1.00 71.62 180 ALA A O 1
ATOM 1515 N N . HIS A 1 184 ? 26.918 76.528 8.245 1.00 70.57 181 HIS A N 1
ATOM 1516 C CA . HIS A 1 184 ? 27.663 75.796 7.230 1.00 71.15 181 HIS A CA 1
ATOM 1517 C C . HIS A 1 184 ? 28.878 75.097 7.828 1.00 71.14 181 HIS A C 1
ATOM 1518 O O . HIS A 1 184 ? 29.130 73.911 7.564 1.00 70.54 181 HIS A O 1
ATOM 1525 N N . GLN A 1 185 ? 29.609 75.843 8.658 1.00 71.24 182 GLN A N 1
ATOM 1526 C CA . GLN A 1 185 ? 30.777 75.335 9.328 1.00 71.82 182 GLN A CA 1
ATOM 1527 C C . GLN A 1 185 ? 30.440 74.183 10.273 1.00 71.07 182 GLN A C 1
ATOM 1528 O O . GLN A 1 185 ? 31.205 73.208 10.372 1.00 70.61 182 GLN A O 1
ATOM 1534 N N . LEU A 1 186 ? 29.284 74.271 10.936 1.00 70.49 183 LEU A N 1
ATOM 1535 C CA . LEU A 1 186 ? 28.818 73.172 11.773 1.00 70.01 183 LEU A CA 1
ATOM 1536 C C . LEU A 1 186 ? 28.655 71.899 10.947 1.00 70.54 183 LEU A C 1
ATOM 1537 O O . LEU A 1 186 ? 29.159 70.849 11.338 1.00 71.15 183 LEU A O 1
ATOM 1542 N N . ASP A 1 187 ? 27.962 72.000 9.818 1.00 70.27 184 ASP A N 1
ATOM 1543 C CA . ASP A 1 187 ? 27.775 70.876 8.919 1.00 71.85 184 ASP A CA 1
ATOM 1544 C C . ASP A 1 187 ? 29.063 70.407 8.239 1.00 72.25 184 ASP A C 1
ATOM 1545 O O . ASP A 1 187 ? 29.208 69.224 7.984 1.00 71.72 184 ASP A O 1
ATOM 1550 N N . GLU A 1 188 ? 29.954 71.329 7.879 1.00 73.08 185 GLU A N 1
ATOM 1551 C CA . GLU A 1 188 ? 31.228 70.925 7.307 1.00 74.44 185 GLU A CA 1
ATOM 1552 C C . GLU A 1 188 ? 32.117 70.231 8.339 1.00 74.12 185 GLU A C 1
ATOM 1553 O O . GLU A 1 188 ? 32.746 69.224 8.026 1.00 74.27 185 GLU A O 1
ATOM 1559 N N . GLU A 1 189 ? 32.175 70.749 9.564 1.00 73.79 186 GLU A N 1
ATOM 1560 C CA . GLU A 1 189 ? 33.064 70.155 10.553 1.00 74.00 186 GLU A CA 1
ATOM 1561 C C . GLU A 1 189 ? 32.610 68.764 10.933 1.00 74.10 186 GLU A C 1
ATOM 1562 O O . GLU A 1 189 ? 33.415 67.855 11.071 1.00 73.56 186 GLU A O 1
ATOM 1576 N N . GLY A 1 191 ? 30.738 66.846 9.059 1.00 73.42 188 GLY A N 1
ATOM 1577 C CA . GLY A 1 191 ? 30.855 66.022 7.844 1.00 72.84 188 GLY A CA 1
ATOM 1578 C C . GLY A 1 191 ? 32.202 65.338 7.766 1.00 73.04 188 GLY A C 1
ATOM 1579 O O . GLY A 1 191 ? 32.309 64.226 7.290 1.00 72.78 188 GLY A O 1
ATOM 1580 N N . GLU A 1 192 ? 33.223 66.004 8.300 1.00 73.47 189 GLU A N 1
ATOM 1581 C CA . GLU A 1 192 ? 34.589 65.519 8.324 1.00 73.79 189 GLU A CA 1
ATOM 1582 C C . GLU A 1 192 ? 34.703 64.165 9.029 1.00 72.81 189 GLU A C 1
ATOM 1583 O O . GLU A 1 192 ? 35.570 63.373 8.694 1.00 73.14 189 GLU A O 1
ATOM 1589 N N . ILE A 1 193 ? 33.843 63.911 10.018 1.00 71.90 190 ILE A N 1
ATOM 1590 C CA . ILE A 1 193 ? 33.833 62.623 10.733 1.00 70.36 190 ILE A CA 1
ATOM 1591 C C . ILE A 1 193 ? 32.500 61.866 10.566 1.00 69.79 190 ILE A C 1
ATOM 1592 O O . ILE A 1 193 ? 32.088 61.102 11.442 1.00 69.98 190 ILE A O 1
ATOM 1597 N N . ARG A 1 194 ? 31.847 62.073 9.427 1.00 68.69 191 ARG A N 1
ATOM 1598 C CA . ARG A 1 194 ? 30.599 61.407 9.127 1.00 68.53 191 ARG A CA 1
ATOM 1599 C C . ARG A 1 194 ? 30.782 59.895 9.099 1.00 68.57 191 ARG A C 1
ATOM 1600 O O . ARG A 1 194 ? 29.909 59.155 9.568 1.00 68.31 191 ARG A O 1
ATOM 1608 N N . ASP A 1 195 ? 31.890 59.440 8.526 1.00 68.54 192 ASP A N 1
ATOM 1609 C CA . ASP A 1 195 ? 32.088 58.012 8.353 1.00 70.02 192 ASP A CA 1
ATOM 1610 C C . ASP A 1 195 ? 32.193 57.364 9.717 1.00 69.25 192 ASP A C 1
ATOM 1611 O O . ASP A 1 195 ? 31.632 56.308 9.928 1.00 69.42 192 ASP A O 1
ATOM 1616 N N . ASP A 1 196 ? 32.913 58.011 10.634 1.00 68.76 193 ASP A N 1
ATOM 1617 C CA . ASP A 1 196 ? 33.071 57.521 11.997 1.00 68.35 193 ASP A CA 1
ATOM 1618 C C . ASP A 1 196 ? 31.746 57.507 12.753 1.00 67.14 193 ASP A C 1
ATOM 1619 O O . ASP A 1 196 ? 31.449 56.550 13.463 1.00 66.67 193 ASP A O 1
ATOM 1624 N N . ILE A 1 197 ? 30.959 58.572 12.602 1.00 65.73 194 ILE A N 1
ATOM 1625 C CA . ILE A 1 197 ? 29.681 58.656 13.266 1.00 64.91 194 ILE A CA 1
ATOM 1626 C C . ILE A 1 197 ? 28.738 57.559 12.766 1.00 65.75 194 ILE A C 1
ATOM 1627 O O . ILE A 1 197 ? 28.076 56.916 13.580 1.00 65.86 194 ILE A O 1
ATOM 1632 N N . GLN A 1 198 ? 28.695 57.326 11.451 1.00 65.38 195 GLN A N 1
ATOM 1633 C CA . GLN A 1 198 ? 27.762 56.359 10.876 1.00 66.73 195 GLN A CA 1
ATOM 1634 C C . GLN A 1 198 ? 28.152 54.923 11.219 1.00 66.50 195 GLN A C 1
ATOM 1635 O O . GLN A 1 198 ? 27.302 54.087 11.493 1.00 66.74 195 GLN A O 1
ATOM 1641 N N . GLU A 1 199 ? 29.442 54.653 11.259 1.00 67.19 196 GLU A N 1
ATOM 1642 C CA . GLU A 1 199 ? 29.927 53.359 11.661 1.00 69.36 196 GLU A CA 1
ATOM 1643 C C . GLU A 1 199 ? 29.479 53.070 13.115 1.00 68.35 196 GLU A C 1
ATOM 1644 O O . GLU A 1 199 ? 28.948 51.999 13.402 1.00 67.96 196 GLU A O 1
ATOM 1650 N N . ALA A 1 200 ? 29.645 54.051 14.002 1.00 68.30 197 ALA A N 1
ATOM 1651 C CA . ALA A 1 200 ? 29.157 53.962 15.381 1.00 68.60 197 ALA A CA 1
ATOM 1652 C C . ALA A 1 200 ? 27.630 53.779 15.504 1.00 69.05 197 ALA A C 1
ATOM 1653 O O . ALA A 1 200 ? 27.178 52.917 16.240 1.00 68.08 197 ALA A O 1
ATOM 1655 N N . GLN A 1 201 ? 26.864 54.540 14.722 1.00 70.65 198 GLN A N 1
ATOM 1656 C CA . GLN A 1 201 ? 25.393 54.399 14.625 1.00 72.13 198 GLN A CA 1
ATOM 1657 C C . GLN A 1 201 ? 24.885 53.046 14.122 1.00 73.66 198 GLN A C 1
ATOM 1658 O O . GLN A 1 201 ? 23.792 52.633 14.483 1.00 74.75 198 GLN A O 1
ATOM 1664 N N . ALA A 1 202 ? 25.645 52.368 13.276 1.00 75.29 199 ALA A N 1
ATOM 1665 C CA . ALA A 1 202 ? 25.235 51.052 12.791 1.00 77.20 199 ALA A CA 1
ATOM 1666 C C . ALA A 1 202 ? 25.350 49.999 13.907 1.00 79.34 199 ALA A C 1
ATOM 1667 O O . ALA A 1 202 ? 24.705 48.953 13.862 1.00 79.00 199 ALA A O 1
ATOM 1669 N N . LEU A 1 203 ? 26.145 50.298 14.928 1.00 82.62 200 LEU A N 1
ATOM 1670 C CA . LEU A 1 203 ? 26.329 49.379 16.054 1.00 85.83 200 LEU A CA 1
ATOM 1671 C C . LEU A 1 203 ? 25.111 49.281 16.980 1.00 88.93 200 LEU A C 1
ATOM 1672 O O . LEU A 1 203 ? 24.771 48.190 17.412 1.00 88.83 200 LEU A O 1
ATOM 1677 N N . PHE A 1 204 ? 24.447 50.403 17.256 1.00 93.34 201 PHE A N 1
ATOM 1678 C CA . PHE A 1 204 ? 23.277 50.414 18.137 1.00 98.16 201 PHE A CA 1
ATOM 1679 C C . PHE A 1 204 ? 22.387 51.617 17.888 1.00 100.78 201 PHE A C 1
ATOM 1680 O O . PHE A 1 204 ? 22.825 52.761 18.055 1.00 101.42 201 PHE A O 1
ATOM 1688 N N . ASP A 1 205 ? 21.138 51.354 17.496 1.00 103.72 202 ASP A N 1
ATOM 1689 C CA . ASP A 1 205 ? 20.118 52.410 17.372 1.00 106.44 202 ASP A CA 1
ATOM 1690 C C . ASP A 1 205 ? 18.995 52.234 18.428 1.00 107.47 202 ASP A C 1
ATOM 1691 O O . ASP A 1 205 ? 18.216 51.262 18.347 1.00 107.75 202 ASP A O 1
ATOM 1696 N N . PRO A 1 206 ? 18.929 53.157 19.436 1.00 108.45 203 PRO A N 1
ATOM 1697 C CA . PRO A 1 206 ? 17.957 53.083 20.564 1.00 108.38 203 PRO A CA 1
ATOM 1698 C C . PRO A 1 206 ? 16.490 53.279 20.129 1.00 108.81 203 PRO A C 1
ATOM 1699 O O . PRO A 1 206 ? 15.556 53.040 20.915 1.00 108.73 203 PRO A O 1
ATOM 1703 N N . THR B 1 5 ? 8.169 34.553 13.995 1.00 80.12 2 THR B N 1
ATOM 1704 C CA . THR B 1 5 ? 9.649 34.749 13.839 1.00 80.19 2 THR B CA 1
ATOM 1705 C C . THR B 1 5 ? 10.006 36.033 13.067 1.00 79.86 2 THR B C 1
ATOM 1706 O O . THR B 1 5 ? 9.131 36.805 12.666 1.00 79.67 2 THR B O 1
ATOM 1710 N N . LEU B 1 6 ? 11.305 36.239 12.873 1.00 79.52 3 LEU B N 1
ATOM 1711 C CA . LEU B 1 6 ? 11.826 37.363 12.119 1.00 79.09 3 LEU B CA 1
ATOM 1712 C C . LEU B 1 6 ? 11.558 37.172 10.619 1.00 78.81 3 LEU B C 1
ATOM 1713 O O . LEU B 1 6 ? 11.340 38.153 9.902 1.00 78.78 3 LEU B O 1
ATOM 1718 N N . GLU B 1 7 ? 11.547 35.915 10.163 1.00 78.22 4 GLU B N 1
ATOM 1719 C CA . GLU B 1 7 ? 11.332 35.570 8.743 1.00 77.64 4 GLU B CA 1
ATOM 1720 C C . GLU B 1 7 ? 9.908 35.891 8.289 1.00 77.00 4 GLU B C 1
ATOM 1721 O O . GLU B 1 7 ? 9.683 36.376 7.166 1.00 76.43 4 GLU B O 1
ATOM 1727 N N . TRP B 1 8 ? 8.961 35.610 9.182 1.00 76.12 5 TRP B N 1
ATOM 1728 C CA . TRP B 1 8 ? 7.560 35.936 8.987 1.00 75.26 5 TRP B CA 1
ATOM 1729 C C . TRP B 1 8 ? 7.286 37.424 9.114 1.00 74.83 5 TRP B C 1
ATOM 1730 O O . TRP B 1 8 ? 6.420 37.946 8.429 1.00 74.96 5 TRP B O 1
ATOM 1741 N N . GLU B 1 9 ? 8.018 38.090 10.006 1.00 74.46 6 GLU B N 1
ATOM 1742 C CA . GLU B 1 9 ? 7.973 39.549 10.168 1.00 74.40 6 GLU B CA 1
ATOM 1743 C C . GLU B 1 9 ? 8.328 40.231 8.835 1.00 72.90 6 GLU B C 1
ATOM 1744 O O . GLU B 1 9 ? 7.620 41.138 8.391 1.00 72.85 6 GLU B O 1
ATOM 1750 N N . GLU B 1 10 ? 9.411 39.764 8.210 1.00 71.33 7 GLU B N 1
ATOM 1751 C CA . GLU B 1 10 ? 9.885 40.261 6.918 1.00 69.98 7 GLU B CA 1
ATOM 1752 C C . GLU B 1 10 ? 8.903 40.061 5.764 1.00 68.60 7 GLU B C 1
ATOM 1753 O O . GLU B 1 10 ? 8.683 40.979 4.975 1.00 68.39 7 GLU B O 1
ATOM 1759 N N . PHE B 1 11 ? 8.325 38.864 5.674 1.00 66.90 8 PHE B N 1
ATOM 1760 C CA . PHE B 1 11 ? 7.351 38.535 4.633 1.00 65.38 8 PHE B CA 1
ATOM 1761 C C . PHE B 1 11 ? 6.061 39.355 4.763 1.00 64.97 8 PHE B C 1
ATOM 1762 O O . PHE B 1 11 ? 5.423 39.716 3.759 1.00 64.68 8 PHE B O 1
ATOM 1770 N N . LEU B 1 12 ? 5.683 39.649 6.001 1.00 64.33 9 LEU B N 1
ATOM 1771 C CA . LEU B 1 12 ? 4.445 40.362 6.262 1.00 64.00 9 LEU B CA 1
ATOM 1772 C C . LEU B 1 12 ? 4.574 41.878 6.280 1.00 64.01 9 LEU B C 1
ATOM 1773 O O . LEU B 1 12 ? 3.548 42.554 6.226 1.00 64.17 9 LEU B O 1
ATOM 1778 N N . ASP B 1 13 ? 5.803 42.411 6.367 1.00 64.17 10 ASP B N 1
ATOM 1779 C CA . ASP B 1 13 ? 6.025 43.873 6.340 1.00 64.64 10 ASP B CA 1
ATOM 1780 C C . ASP B 1 13 ? 5.162 44.585 5.273 1.00 63.75 10 ASP B C 1
ATOM 1781 O O . ASP B 1 13 ? 4.395 45.512 5.599 1.00 63.55 10 ASP B O 1
ATOM 1786 N N . PRO B 1 14 ? 5.298 44.172 3.992 1.00 62.71 11 PRO B N 1
ATOM 1787 C CA . PRO B 1 14 ? 4.518 44.884 2.982 1.00 61.75 11 PRO B CA 1
ATOM 1788 C C . PRO B 1 14 ? 2.993 44.819 3.206 1.00 60.81 11 PRO B C 1
ATOM 1789 O O . PRO B 1 14 ? 2.323 45.809 2.965 1.00 60.42 11 PRO B O 1
ATOM 1793 N N . TYR B 1 15 ? 2.458 43.687 3.667 1.00 60.25 12 TYR B N 1
ATOM 1794 C CA . TYR B 1 15 ? 1.023 43.595 4.009 1.00 59.82 12 TYR B CA 1
ATOM 1795 C C . TYR B 1 15 ? 0.645 44.483 5.200 1.00 59.69 12 TYR B C 1
ATOM 1796 O O . TYR B 1 15 ? -0.416 45.097 5.187 1.00 59.79 12 TYR B O 1
ATOM 1805 N N . ILE B 1 16 ? 1.515 44.559 6.207 1.00 59.54 13 ILE B N 1
ATOM 1806 C CA . ILE B 1 16 ? 1.326 45.478 7.340 1.00 60.12 13 ILE B CA 1
ATOM 1807 C C . ILE B 1 16 ? 1.353 46.946 6.886 1.00 60.51 13 ILE B C 1
ATOM 1808 O O . ILE B 1 16 ? 0.503 47.740 7.262 1.00 60.60 13 ILE B O 1
ATOM 1813 N N . GLN B 1 17 ? 2.305 47.309 6.053 1.00 61.09 14 GLN B N 1
ATOM 1814 C CA . GLN B 1 17 ? 2.290 48.654 5.493 1.00 62.28 14 GLN B CA 1
ATOM 1815 C C . GLN B 1 17 ? 1.002 48.963 4.677 1.00 62.89 14 GLN B C 1
ATOM 1816 O O . GLN B 1 17 ? 0.431 50.056 4.785 1.00 63.55 14 GLN B O 1
ATOM 1822 N N . ALA B 1 18 ? 0.527 47.993 3.910 1.00 63.06 15 ALA B N 1
ATOM 1823 C CA . ALA B 1 18 ? -0.613 48.221 3.020 1.00 64.09 15 ALA B CA 1
ATOM 1824 C C . ALA B 1 18 ? -1.907 48.436 3.808 1.00 65.19 15 ALA B C 1
ATOM 1825 O O . ALA B 1 18 ? -2.673 49.341 3.513 1.00 66.10 15 ALA B O 1
ATOM 1827 N N . VAL B 1 19 ? -2.150 47.596 4.806 1.00 65.46 16 VAL B N 1
ATOM 1828 C CA . VAL B 1 19 ? -3.285 47.789 5.680 1.00 66.09 16 VAL B CA 1
ATOM 1829 C C . VAL B 1 19 ? -3.259 49.187 6.304 1.00 67.13 16 VAL B C 1
ATOM 1830 O O . VAL B 1 19 ? -4.275 49.889 6.275 1.00 68.10 16 VAL B O 1
ATOM 1834 N N . GLY B 1 20 ? -2.110 49.583 6.857 1.00 66.74 17 GLY B N 1
ATOM 1835 C CA . GLY B 1 20 ? -1.940 50.938 7.380 1.00 66.21 17 GLY B CA 1
ATOM 1836 C C . GLY B 1 20 ? -2.337 52.028 6.393 1.00 66.11 17 GLY B C 1
ATOM 1837 O O . GLY B 1 20 ? -3.114 52.906 6.729 1.00 65.93 17 GLY B O 1
ATOM 1838 N N . GLU B 1 21 ? -1.821 51.966 5.170 1.00 65.98 18 GLU B N 1
ATOM 1839 C CA . GLU B 1 21 ? -2.080 52.999 4.178 1.00 66.79 18 GLU B CA 1
ATOM 1840 C C . GLU B 1 21 ? -3.527 52.995 3.720 1.00 66.76 18 GLU B C 1
ATOM 1841 O O . GLU B 1 21 ? -4.126 54.049 3.554 1.00 67.17 18 GLU B O 1
ATOM 1847 N N . LEU B 1 22 ? -4.079 51.805 3.502 1.00 66.60 19 LEU B N 1
ATOM 1848 C CA . LEU B 1 22 ? -5.441 51.649 3.023 1.00 66.32 19 LEU B CA 1
ATOM 1849 C C . LEU B 1 22 ? -6.474 52.095 4.064 1.00 67.58 19 LEU B C 1
ATOM 1850 O O . LEU B 1 22 ? -7.460 52.730 3.701 1.00 67.79 19 LEU B O 1
ATOM 1855 N N . LYS B 1 23 ? -6.247 51.783 5.348 1.00 68.56 20 LYS B N 1
ATOM 1856 C CA . LYS B 1 23 ? -7.059 52.339 6.438 1.00 69.28 20 LYS B CA 1
ATOM 1857 C C . LYS B 1 23 ? -7.117 53.850 6.369 1.00 69.81 20 LYS B C 1
ATOM 1858 O O . LYS B 1 23 ? -8.196 54.420 6.364 1.00 70.70 20 LYS B O 1
ATOM 1864 N N . ILE B 1 24 ? -5.971 54.510 6.309 1.00 70.38 21 ILE B N 1
ATOM 1865 C CA . ILE B 1 24 ? -5.973 55.957 6.232 1.00 70.97 21 ILE B CA 1
ATOM 1866 C C . ILE B 1 24 ? -6.717 56.369 4.958 1.00 70.79 21 ILE B C 1
ATOM 1867 O O . ILE B 1 24 ? -7.591 57.210 4.983 1.00 71.47 21 ILE B O 1
ATOM 1872 N N . LYS B 1 25 ? -6.364 55.782 3.830 1.00 70.35 22 LYS B N 1
ATOM 1873 C CA . LYS B 1 25 ? -6.994 56.180 2.581 1.00 69.73 22 LYS B CA 1
ATOM 1874 C C . LYS B 1 25 ? -8.533 56.005 2.595 1.00 69.73 22 LYS B C 1
ATOM 1875 O O . LYS B 1 25 ? -9.244 56.910 2.195 1.00 70.58 22 LYS B O 1
ATOM 1881 N N . LEU B 1 26 ? -9.033 54.872 3.081 1.00 69.01 23 LEU B N 1
ATOM 1882 C CA . LEU B 1 26 ? -10.467 54.591 3.040 1.00 69.10 23 LEU B CA 1
ATOM 1883 C C . LEU B 1 26 ? -11.238 55.468 4.025 1.00 69.29 23 LEU B C 1
ATOM 1884 O O . LEU B 1 26 ? -12.340 55.909 3.725 1.00 69.60 23 LEU B O 1
ATOM 1889 N N . ARG B 1 27 ? -10.640 55.733 5.186 1.00 69.15 24 ARG B N 1
ATOM 1890 C CA . ARG B 1 27 ? -11.129 56.737 6.123 1.00 69.03 24 ARG B CA 1
ATOM 1891 C C . ARG B 1 27 ? -11.223 58.154 5.552 1.00 69.46 24 ARG B C 1
ATOM 1892 O O . ARG B 1 27 ? -12.095 58.915 5.965 1.00 70.47 24 ARG B O 1
ATOM 1900 N N . GLY B 1 28 ? -10.353 58.505 4.610 1.00 69.93 25 GLY B N 1
ATOM 1901 C CA . GLY B 1 28 ? -10.358 59.824 4.004 1.00 70.60 25 GLY B CA 1
ATOM 1902 C C . GLY B 1 28 ? -11.453 59.997 2.961 1.00 71.78 25 GLY B C 1
ATOM 1903 O O . GLY B 1 28 ? -11.827 61.120 2.631 1.00 72.30 25 GLY B O 1
ATOM 1904 N N . ILE B 1 29 ? -11.950 58.895 2.409 1.00 72.46 26 ILE B N 1
ATOM 1905 C CA . ILE B 1 29 ? -13.146 58.943 1.581 1.00 73.41 26 ILE B CA 1
ATOM 1906 C C . ILE B 1 29 ? -14.275 59.538 2.413 1.00 74.12 26 ILE B C 1
ATOM 1907 O O . ILE B 1 29 ? -14.941 60.456 1.961 1.00 74.35 26 ILE B O 1
ATOM 1912 N N . ARG B 1 30 ? -14.483 59.007 3.619 1.00 75.27 27 ARG B N 1
ATOM 1913 C CA . ARG B 1 30 ? -15.526 59.493 4.509 1.00 76.42 27 ARG B CA 1
ATOM 1914 C C . ARG B 1 30 ? -15.368 60.981 4.789 1.00 77.70 27 ARG B C 1
ATOM 1915 O O . ARG B 1 30 ? -16.332 61.741 4.648 1.00 77.78 27 ARG B O 1
ATOM 1923 N N . LYS B 1 31 ? -14.157 61.400 5.173 1.00 78.91 28 LYS B N 1
ATOM 1924 C CA . LYS B 1 31 ? -13.902 62.807 5.496 1.00 80.46 28 LYS B CA 1
ATOM 1925 C C . LYS B 1 31 ? -14.196 63.705 4.295 1.00 81.07 28 LYS B C 1
ATOM 1926 O O . LYS B 1 31 ? -14.616 64.846 4.460 1.00 81.57 28 LYS B O 1
ATOM 1932 N N . GLN B 1 32 ? -13.990 63.180 3.093 1.00 81.42 29 GLN B N 1
ATOM 1933 C CA . GLN B 1 32 ? -14.248 63.931 1.875 1.00 81.95 29 GLN B CA 1
ATOM 1934 C C . GLN B 1 32 ? -15.731 64.129 1.609 1.00 82.77 29 GLN B C 1
ATOM 1935 O O . GLN B 1 32 ? -16.123 65.127 1.026 1.00 82.87 29 GLN B O 1
ATOM 1941 N N . TYR B 1 33 ? -16.550 63.166 2.013 1.00 84.13 30 TYR B N 1
ATOM 1942 C CA . TYR B 1 33 ? -17.994 63.282 1.841 1.00 85.61 30 TYR B CA 1
ATOM 1943 C C . TYR B 1 33 ? -18.575 64.267 2.843 1.00 87.17 30 TYR B C 1
ATOM 1944 O O . TYR B 1 33 ? -19.407 65.100 2.483 1.00 87.73 30 TYR B O 1
ATOM 1953 N N . ARG B 1 34 ? -18.125 64.174 4.093 1.00 88.81 31 ARG B N 1
ATOM 1954 C CA . ARG B 1 34 ? -18.602 65.051 5.161 1.00 90.27 31 ARG B CA 1
ATOM 1955 C C . ARG B 1 34 ? -18.199 66.509 4.929 1.00 91.04 31 ARG B C 1
ATOM 1956 O O . ARG B 1 34 ? -19.012 67.415 5.114 1.00 91.34 31 ARG B O 1
ATOM 1964 N N . LYS B 1 35 ? -16.952 66.729 4.515 1.00 92.07 32 LYS B N 1
ATOM 1965 C CA . LYS B 1 35 ? -16.448 68.078 4.256 1.00 93.10 32 LYS B CA 1
ATOM 1966 C C . LYS B 1 35 ? -17.240 68.770 3.138 1.00 93.93 32 LYS B C 1
ATOM 1967 O O . LYS B 1 35 ? -17.425 69.990 3.170 1.00 94.15 32 LYS B O 1
ATOM 1973 N N . GLN B 1 36 ? -17.707 67.983 2.165 1.00 94.71 33 GLN B N 1
ATOM 1974 C CA . GLN B 1 36 ? -18.519 68.477 1.043 1.00 95.27 33 GLN B CA 1
ATOM 1975 C C . GLN B 1 36 ? -20.022 68.296 1.316 1.00 95.22 33 GLN B C 1
ATOM 1976 O O . GLN B 1 36 ? -20.837 68.247 0.389 1.00 95.45 33 GLN B O 1
ATOM 1982 N N . ASN B 1 37 ? -20.364 68.207 2.603 1.00 95.09 34 ASN B N 1
ATOM 1983 C CA . ASN B 1 37 ? -21.739 68.066 3.085 1.00 94.93 34 ASN B CA 1
ATOM 1984 C C . ASN B 1 37 ? -22.600 67.101 2.288 1.00 94.59 34 ASN B C 1
ATOM 1985 O O . ASN B 1 37 ? -23.569 67.521 1.647 1.00 95.20 34 ASN B O 1
ATOM 1990 N N . LYS B 1 38 ? -22.245 65.815 2.326 1.00 93.63 35 LYS B N 1
ATOM 1991 C CA . LYS B 1 38 ? -23.030 64.754 1.680 1.00 92.21 35 LYS B CA 1
ATOM 1992 C C . LYS B 1 38 ? -23.008 63.517 2.575 1.00 91.15 35 LYS B C 1
ATOM 1993 O O . LYS B 1 38 ? -22.095 63.367 3.397 1.00 91.38 35 LYS B O 1
ATOM 1999 N N . HIS B 1 39 ? -24.009 62.639 2.429 1.00 89.61 36 HIS B N 1
ATOM 2000 C CA . HIS B 1 39 ? -24.012 61.338 3.120 1.00 87.51 36 HIS B CA 1
ATOM 2001 C C . HIS B 1 39 ? -22.757 60.607 2.690 1.00 86.30 36 HIS B C 1
ATOM 2002 O O . HIS B 1 39 ? -22.503 60.445 1.485 1.00 86.65 36 HIS B O 1
ATOM 2009 N N . SER B 1 40 ? -21.955 60.225 3.676 1.00 84.13 37 SER B N 1
ATOM 2010 C CA . SER B 1 40 ? -20.838 59.347 3.445 1.00 82.24 37 SER B CA 1
ATOM 2011 C C . SER B 1 40 ? -21.379 57.942 3.350 1.00 81.21 37 SER B C 1
ATOM 2012 O O . SER B 1 40 ? -22.031 57.483 4.286 1.00 81.77 37 SER B O 1
ATOM 2015 N N . PRO B 1 41 ? -21.115 57.254 2.225 1.00 79.56 38 PRO B N 1
ATOM 2016 C CA . PRO B 1 41 ? -21.413 55.829 2.108 1.00 78.56 38 PRO B CA 1
ATOM 2017 C C . PRO B 1 41 ? -20.646 55.018 3.167 1.00 77.98 38 PRO B C 1
ATOM 2018 O O . PRO B 1 41 ? -21.175 54.015 3.676 1.00 79.30 38 PRO B O 1
ATOM 2022 N N . ILE B 1 42 ? -19.439 55.476 3.518 1.00 76.02 39 ILE B N 1
ATOM 2023 C CA . ILE B 1 42 ? -18.571 54.836 4.517 1.00 73.11 39 ILE B CA 1
ATOM 2024 C C . ILE B 1 42 ? -18.796 55.388 5.913 1.00 72.92 39 ILE B C 1
ATOM 2025 O O . ILE B 1 42 ? -18.801 56.595 6.105 1.00 72.72 39 ILE B O 1
ATOM 2030 N N . GLU B 1 43 ? -18.961 54.488 6.883 1.00 72.70 40 GLU B N 1
ATOM 2031 C CA . GLU B 1 43 ? -19.143 54.858 8.265 1.00 72.27 40 GLU B CA 1
ATOM 2032 C C . GLU B 1 43 ? -17.819 54.731 8.982 1.00 71.98 40 GLU B C 1
ATOM 2033 O O . GLU B 1 43 ? -17.341 55.684 9.603 1.00 71.86 40 GLU B O 1
ATOM 2039 N N . PHE B 1 44 ? -17.228 53.546 8.927 1.00 71.01 41 PHE B N 1
ATOM 2040 C CA . PHE B 1 44 ? -15.899 53.382 9.480 1.00 71.05 41 PHE B CA 1
ATOM 2041 C C . PHE B 1 44 ? -15.185 52.206 8.828 1.00 70.03 41 PHE B C 1
ATOM 2042 O O . PHE B 1 44 ? -15.782 51.412 8.112 1.00 70.58 41 PHE B O 1
ATOM 2050 N N . VAL B 1 45 ? -13.891 52.125 9.078 1.00 69.42 42 VAL B N 1
ATOM 2051 C CA . VAL B 1 45 ? -13.015 51.193 8.401 1.00 68.29 42 VAL B CA 1
ATOM 2052 C C . VAL B 1 45 ? -12.144 50.520 9.437 1.00 68.79 42 VAL B C 1
ATOM 2053 O O . VAL B 1 45 ? -11.694 51.165 10.383 1.00 68.97 42 VAL B O 1
ATOM 2057 N N . THR B 1 46 ? -11.896 49.231 9.247 1.00 69.08 43 THR B N 1
ATOM 2058 C CA . THR B 1 46 ? -10.974 48.484 10.083 1.00 69.40 43 THR B CA 1
ATOM 2059 C C . THR B 1 46 ? -10.187 47.556 9.181 1.00 69.47 43 THR B C 1
ATOM 2060 O O . THR B 1 46 ? -10.554 47.356 8.045 1.00 70.42 43 THR B O 1
ATOM 2064 N N . GLY B 1 47 ? -9.126 46.963 9.698 1.00 70.33 44 GLY B N 1
ATOM 2065 C CA . GLY B 1 47 ? -8.312 46.030 8.950 1.00 71.27 44 GLY B CA 1
ATOM 2066 C C . GLY B 1 47 ? -7.284 45.369 9.834 1.00 72.60 44 GLY B C 1
ATOM 2067 O O . GLY B 1 47 ? -7.028 45.841 10.934 1.00 72.66 44 GLY B O 1
ATOM 2068 N N . ARG B 1 48 ? -6.712 44.267 9.358 1.00 73.73 45 ARG B N 1
ATOM 2069 C CA . ARG B 1 48 ? -5.678 43.534 10.074 1.00 74.99 45 ARG B CA 1
ATOM 2070 C C . ARG B 1 48 ? -4.906 42.692 9.062 1.00 75.39 45 ARG B C 1
ATOM 2071 O O . ARG B 1 48 ? -5.406 42.434 7.969 1.00 74.93 45 ARG B O 1
ATOM 2079 N N . VAL B 1 49 ? -3.708 42.248 9.441 1.00 76.49 46 VAL B N 1
ATOM 2080 C CA . VAL B 1 49 ? -2.993 41.200 8.713 1.00 77.77 46 VAL B CA 1
ATOM 2081 C C . VAL B 1 49 ? -3.419 39.830 9.246 1.00 78.67 46 VAL B C 1
ATOM 2082 O O . VAL B 1 49 ? -3.475 39.659 10.462 1.00 78.87 46 VAL B O 1
ATOM 2086 N N . LYS B 1 50 ? -3.724 38.860 8.374 1.00 79.96 47 LYS B N 1
ATOM 2087 C CA . LYS B 1 50 ? -4.027 37.500 8.861 1.00 81.60 47 LYS B CA 1
ATOM 2088 C C . LYS B 1 50 ? -2.930 37.040 9.817 1.00 82.64 47 LYS B C 1
ATOM 2089 O O . LYS B 1 50 ? -1.749 37.085 9.456 1.00 82.70 47 LYS B O 1
ATOM 2095 N N . PRO B 1 51 ? -3.305 36.614 11.044 1.00 83.93 48 PRO B N 1
ATOM 2096 C CA . PRO B 1 51 ? -2.319 36.049 11.989 1.00 84.64 48 PRO B CA 1
ATOM 2097 C C . PRO B 1 51 ? -1.602 34.826 11.410 1.00 85.44 48 PRO B C 1
ATOM 2098 O O . PRO B 1 51 ? -2.226 34.004 10.733 1.00 85.32 48 PRO B O 1
ATOM 2102 N N . ILE B 1 52 ? -0.298 34.738 11.662 1.00 86.77 49 ILE B N 1
ATOM 2103 C CA . ILE B 1 52 ? 0.571 33.681 11.119 1.00 88.22 49 ILE B CA 1
ATOM 2104 C C . ILE B 1 52 ? -0.106 32.300 11.077 1.00 89.43 49 ILE B C 1
ATOM 2105 O O . ILE B 1 52 ? -0.113 31.627 10.040 1.00 89.19 49 ILE B O 1
ATOM 2110 N N . GLU B 1 53 ? -0.670 31.906 12.223 1.00 91.12 50 GLU B N 1
ATOM 2111 C CA . GLU B 1 53 ? -1.401 30.645 12.405 1.00 92.72 50 GLU B CA 1
ATOM 2112 C C . GLU B 1 53 ? -2.490 30.357 11.344 1.00 93.52 50 GLU B C 1
ATOM 2113 O O . GLU B 1 53 ? -2.524 29.265 10.762 1.00 93.40 50 GLU B O 1
ATOM 2119 N N . SER B 1 54 ? -3.353 31.344 11.089 1.00 94.94 51 SER B N 1
ATOM 2120 C CA . SER B 1 54 ? -4.444 31.231 10.097 1.00 96.31 51 SER B CA 1
ATOM 2121 C C . SER B 1 54 ? -3.950 31.064 8.656 1.00 97.20 51 SER B C 1
ATOM 2122 O O . SER B 1 54 ? -4.576 30.368 7.851 1.00 97.20 51 SER B O 1
ATOM 2125 N N . ILE B 1 55 ? -2.838 31.719 8.337 1.00 98.51 52 ILE B N 1
ATOM 2126 C CA . ILE B 1 55 ? -2.227 31.594 7.022 1.00 99.98 52 ILE B CA 1
ATOM 2127 C C . ILE B 1 55 ? -1.751 30.158 6.792 1.00 101.30 52 ILE B C 1
ATOM 2128 O O . ILE B 1 55 ? -2.069 29.554 5.767 1.00 101.45 52 ILE B O 1
ATOM 2133 N N . LYS B 1 56 ? -1.012 29.615 7.757 1.00 103.02 53 LYS B N 1
ATOM 2134 C CA . LYS B 1 56 ? -0.259 28.369 7.554 1.00 104.69 53 LYS B CA 1
ATOM 2135 C C . LYS B 1 56 ? -1.106 27.204 7.034 1.00 106.15 53 LYS B C 1
ATOM 2136 O O . LYS B 1 56 ? -0.736 26.557 6.047 1.00 106.18 53 LYS B O 1
ATOM 2142 N N . GLU B 1 57 ? -2.243 26.955 7.683 1.00 107.93 54 GLU B N 1
ATOM 2143 C CA . GLU B 1 57 ? -3.117 25.849 7.294 1.00 109.80 54 GLU B CA 1
ATOM 2144 C C . GLU B 1 57 ? -3.564 26.013 5.845 1.00 111.01 54 GLU B C 1
ATOM 2145 O O . GLU B 1 57 ? -3.477 25.079 5.044 1.00 111.09 54 GLU B O 1
ATOM 2151 N N . LYS B 1 58 ? -4.009 27.223 5.520 1.00 112.60 55 LYS B N 1
ATOM 2152 C CA . LYS B 1 58 ? -4.754 27.486 4.300 1.00 114.32 55 LYS B CA 1
ATOM 2153 C C . LYS B 1 58 ? -3.896 27.690 3.045 1.00 115.62 55 LYS B C 1
ATOM 2154 O O . LYS B 1 58 ? -4.143 28.625 2.277 1.00 115.88 55 LYS B O 1
ATOM 2168 N N . ALA B 1 60 ? -1.879 25.453 -0.346 1.00 118.35 57 ALA B N 1
ATOM 2169 C CA . ALA B 1 60 ? -1.538 24.246 -1.103 1.00 118.17 57 ALA B CA 1
ATOM 2170 C C . ALA B 1 60 ? -0.210 24.394 -1.841 1.00 118.09 57 ALA B C 1
ATOM 2171 O O . ALA B 1 60 ? 0.445 25.437 -1.772 1.00 117.98 57 ALA B O 1
ATOM 2173 N N . HIS B 1 71 ? -0.076 35.748 -5.654 1.00 101.73 68 HIS B N 1
ATOM 2174 C CA . HIS B 1 71 ? -0.071 34.687 -4.639 1.00 101.78 68 HIS B CA 1
ATOM 2175 C C . HIS B 1 71 ? -1.308 33.768 -4.677 1.00 101.12 68 HIS B C 1
ATOM 2176 O O . HIS B 1 71 ? -1.200 32.558 -4.416 1.00 101.21 68 HIS B O 1
ATOM 2183 N N . ASP B 1 72 ? -2.465 34.345 -5.008 1.00 100.04 69 ASP B N 1
ATOM 2184 C CA . ASP B 1 72 ? -3.777 33.709 -4.778 1.00 99.25 69 ASP B CA 1
ATOM 2185 C C . ASP B 1 72 ? -3.970 33.094 -3.355 1.00 97.90 69 ASP B C 1
ATOM 2186 O O . ASP B 1 72 ? -4.574 32.025 -3.183 1.00 97.75 69 ASP B O 1
ATOM 2191 N N . LEU B 1 73 ? -3.416 33.779 -2.353 1.00 96.21 70 LEU B N 1
ATOM 2192 C CA . LEU B 1 73 ? -4.021 33.813 -1.014 1.00 94.18 70 LEU B CA 1
ATOM 2193 C C . LEU B 1 73 ? -4.364 35.286 -0.764 1.00 92.37 70 LEU B C 1
ATOM 2194 O O . LEU B 1 73 ? -3.505 36.143 -0.484 1.00 92.16 70 LEU B O 1
ATOM 2199 N N . GLN B 1 74 ? -5.654 35.544 -0.902 1.00 89.72 71 GLN B N 1
ATOM 2200 C CA . GLN B 1 74 ? -6.156 36.821 -1.315 1.00 87.08 71 GLN B CA 1
ATOM 2201 C C . GLN B 1 74 ? -6.260 37.829 -0.168 1.00 85.12 71 GLN B C 1
ATOM 2202 O O . GLN B 1 74 ? -6.279 39.031 -0.403 1.00 84.34 71 GLN B O 1
ATOM 2208 N N . ASP B 1 75 ? -6.280 37.336 1.069 1.00 83.00 72 ASP B N 1
ATOM 2209 C CA . ASP B 1 75 ? -6.728 38.138 2.216 1.00 80.88 72 ASP B CA 1
ATOM 2210 C C . ASP B 1 75 ? -5.717 38.299 3.349 1.00 78.78 72 ASP B C 1
ATOM 2211 O O . ASP B 1 75 ? -6.101 38.629 4.474 1.00 79.14 72 ASP B O 1
ATOM 2216 N N . ILE B 1 76 ? -4.435 38.082 3.062 1.00 76.35 73 ILE B N 1
ATOM 2217 C CA . ILE B 1 76 ? -3.372 38.343 4.045 1.00 73.79 73 ILE B CA 1
ATOM 2218 C C . ILE B 1 76 ? -3.501 39.775 4.581 1.00 72.50 73 ILE B C 1
ATOM 2219 O O . ILE B 1 76 ? -3.485 39.992 5.793 1.00 72.68 73 ILE B O 1
ATOM 2224 N N . ALA B 1 77 ? -3.647 40.740 3.673 1.00 70.75 74 ALA B N 1
ATOM 2225 C CA . ALA B 1 77 ? -4.077 42.082 4.030 1.00 69.16 74 ALA B CA 1
ATOM 2226 C C . ALA B 1 77 ? -5.598 42.147 3.865 1.00 68.19 74 ALA B C 1
ATOM 2227 O O . ALA B 1 77 ? -6.103 41.916 2.779 1.00 68.03 74 ALA B O 1
ATOM 2229 N N . GLY B 1 78 ? -6.317 42.448 4.949 1.00 66.99 75 GLY B N 1
ATOM 2230 C CA . GLY B 1 78 ? -7.779 42.513 4.918 1.00 66.23 75 GLY B CA 1
ATOM 2231 C C . GLY B 1 78 ? -8.287 43.844 5.438 1.00 66.00 75 GLY B C 1
ATOM 2232 O O . GLY B 1 78 ? -7.812 44.332 6.440 1.00 66.15 75 GLY B O 1
ATOM 2233 N N . LEU B 1 79 ? -9.243 44.438 4.747 1.00 65.58 76 LEU B N 1
ATOM 2234 C CA . LEU B 1 79 ? -9.843 45.694 5.172 1.00 66.49 76 LEU B CA 1
ATOM 2235 C C . LEU B 1 79 ? -11.342 45.509 5.207 1.00 66.86 76 LEU B C 1
ATOM 2236 O O . LEU B 1 79 ? -11.909 44.757 4.407 1.00 67.42 76 LEU B O 1
ATOM 2241 N N . ARG B 1 80 ? -11.978 46.189 6.144 1.00 66.84 77 ARG B N 1
ATOM 2242 C CA . ARG B 1 80 ? -13.382 46.044 6.367 1.00 66.90 77 ARG B CA 1
ATOM 2243 C C . ARG B 1 80 ? -13.962 47.427 6.291 1.00 66.29 77 ARG B C 1
ATOM 2244 O O . ARG B 1 80 ? -13.571 48.289 7.065 1.00 66.49 77 ARG B O 1
ATOM 2252 N N . VAL B 1 81 ? -14.867 47.663 5.356 1.00 66.16 78 VAL B N 1
ATOM 2253 C CA . VAL B 1 81 ? -15.473 48.992 5.195 1.00 66.72 78 VAL B CA 1
ATOM 2254 C C . VAL B 1 81 ? -16.932 48.876 5.610 1.00 67.28 78 VAL B C 1
ATOM 2255 O O . VAL B 1 81 ? -17.672 48.118 4.980 1.00 67.92 78 VAL B O 1
ATOM 2267 N N . VAL B 1 83 ? -20.760 50.322 6.083 1.00 65.37 80 VAL B N 1
ATOM 2268 C CA . VAL B 1 83 ? -21.705 51.269 5.510 1.00 63.92 80 VAL B CA 1
ATOM 2269 C C . VAL B 1 83 ? -23.053 51.115 6.226 1.00 64.23 80 VAL B C 1
ATOM 2270 O O . VAL B 1 83 ? -23.352 50.043 6.753 1.00 65.07 80 VAL B O 1
ATOM 2274 N N . GLN B 1 84 ? -23.887 52.144 6.215 1.00 64.34 81 GLN B N 1
ATOM 2275 C CA . GLN B 1 84 ? -25.195 52.101 6.882 1.00 64.94 81 GLN B CA 1
ATOM 2276 C C . GLN B 1 84 ? -26.233 51.203 6.205 1.00 65.69 81 GLN B C 1
ATOM 2277 O O . GLN B 1 84 ? -26.991 50.489 6.908 1.00 66.94 81 GLN B O 1
ATOM 2283 N N . PHE B 1 85 ? -26.295 51.263 4.874 1.00 65.28 82 PHE B N 1
ATOM 2284 C CA . PHE B 1 85 ? -27.320 50.603 4.100 1.00 65.49 82 PHE B CA 1
ATOM 2285 C C . PHE B 1 85 ? -26.706 49.715 3.027 1.00 67.05 82 PHE B C 1
ATOM 2286 O O . PHE B 1 85 ? -25.589 49.959 2.559 1.00 66.99 82 PHE B O 1
ATOM 2294 N N . VAL B 1 86 ? -27.453 48.699 2.609 1.00 68.22 83 VAL B N 1
ATOM 2295 C CA . VAL B 1 86 ? -27.030 47.823 1.519 1.00 68.83 83 VAL B CA 1
ATOM 2296 C C . VAL B 1 86 ? -26.742 48.590 0.253 1.00 69.98 83 VAL B C 1
ATOM 2297 O O . VAL B 1 86 ? -25.759 48.296 -0.405 1.00 71.00 83 VAL B O 1
ATOM 2301 N N . ASP B 1 87 ? -27.590 49.567 -0.090 1.00 71.08 84 ASP B N 1
ATOM 2302 C CA . ASP B 1 87 ? -27.407 50.404 -1.285 1.00 71.71 84 ASP B CA 1
ATOM 2303 C C . ASP B 1 87 ? -26.090 51.173 -1.307 1.00 71.97 84 ASP B C 1
ATOM 2304 O O . ASP B 1 87 ? -25.614 51.551 -2.371 1.00 72.14 84 ASP B O 1
ATOM 2309 N N . ASP B 1 88 ? -25.517 51.447 -0.137 1.00 72.11 85 ASP B N 1
ATOM 2310 C CA . ASP B 1 88 ? -24.204 52.098 -0.095 1.00 72.56 85 ASP B CA 1
ATOM 2311 C C . ASP B 1 88 ? -23.092 51.191 -0.599 1.00 72.50 85 ASP B C 1
ATOM 2312 O O . ASP B 1 88 ? -21.996 51.675 -0.888 1.00 72.61 85 ASP B O 1
ATOM 2317 N N . VAL B 1 89 ? -23.338 49.883 -0.667 1.00 72.24 86 VAL B N 1
ATOM 2318 C CA . VAL B 1 89 ? -22.237 48.973 -0.986 1.00 72.14 86 VAL B CA 1
ATOM 2319 C C . VAL B 1 89 ? -21.746 49.240 -2.404 1.00 73.02 86 VAL B C 1
ATOM 2320 O O . VAL B 1 89 ? -20.533 49.303 -2.630 1.00 74.18 86 VAL B O 1
ATOM 2324 N N . LYS B 1 90 ? -22.676 49.446 -3.341 1.00 73.04 87 LYS B N 1
ATOM 2325 C CA . LYS B 1 90 ? -22.307 49.669 -4.716 1.00 73.76 87 LYS B CA 1
ATOM 2326 C C . LYS B 1 90 ? -21.678 51.040 -4.919 1.00 72.52 87 LYS B C 1
ATOM 2327 O O . LYS B 1 90 ? -20.878 51.225 -5.822 1.00 72.04 87 LYS B O 1
ATOM 2333 N N . GLU B 1 91 ? -22.057 52.000 -4.080 1.00 71.55 88 GLU B N 1
ATOM 2334 C CA . GLU B 1 91 ? -21.491 53.341 -4.131 1.00 71.62 88 GLU B CA 1
ATOM 2335 C C . GLU B 1 91 ? -19.980 53.269 -3.816 1.00 69.35 88 GLU B C 1
ATOM 2336 O O . GLU B 1 91 ? -19.162 53.885 -4.513 1.00 69.17 88 GLU B O 1
ATOM 2342 N N . VAL B 1 92 ? -19.625 52.438 -2.831 1.00 66.77 89 VAL B N 1
ATOM 2343 C CA . VAL B 1 92 ? -18.247 52.192 -2.442 1.00 64.84 89 VAL B CA 1
ATOM 2344 C C . VAL B 1 92 ? -17.462 51.379 -3.480 1.00 65.31 89 VAL B C 1
ATOM 2345 O O . VAL B 1 92 ? -16.270 51.635 -3.714 1.00 65.45 89 VAL B O 1
ATOM 2349 N N . VAL B 1 93 ? -18.107 50.384 -4.090 1.00 64.29 90 VAL B N 1
ATOM 2350 C CA . VAL B 1 93 ? -17.446 49.591 -5.100 1.00 63.11 90 VAL B CA 1
ATOM 2351 C C . VAL B 1 93 ? -17.061 50.498 -6.290 1.00 63.98 90 VAL B C 1
ATOM 2352 O O . VAL B 1 93 ? -15.956 50.401 -6.836 1.00 63.27 90 VAL B O 1
ATOM 2356 N N . ASP B 1 94 ? -17.946 51.422 -6.644 1.00 64.51 91 ASP B N 1
ATOM 2357 C CA . ASP B 1 94 ? -17.667 52.375 -7.739 1.00 65.59 91 ASP B CA 1
ATOM 2358 C C . ASP B 1 94 ? -16.526 53.311 -7.475 1.00 64.90 91 ASP B C 1
ATOM 2359 O O . ASP B 1 94 ? -15.744 53.602 -8.372 1.00 66.30 91 ASP B O 1
ATOM 2364 N N . ILE B 1 95 ? -16.447 53.803 -6.250 1.00 64.48 92 ILE B N 1
ATOM 2365 C CA . ILE B 1 95 ? -15.342 54.630 -5.811 1.00 63.47 92 ILE B CA 1
ATOM 2366 C C . ILE B 1 95 ? -14.020 53.857 -5.958 1.00 62.67 92 ILE B C 1
ATOM 2367 O O . ILE B 1 95 ? -13.032 54.412 -6.449 1.00 62.76 92 ILE B O 1
ATOM 2372 N N . LEU B 1 96 ? -14.014 52.585 -5.552 1.00 61.95 93 LEU B N 1
ATOM 2373 C CA . LEU B 1 96 ? -12.829 51.737 -5.651 1.00 61.85 93 LEU B CA 1
ATOM 2374 C C . LEU B 1 96 ? -12.398 51.574 -7.116 1.00 62.80 93 LEU B C 1
ATOM 2375 O O . LEU B 1 96 ? -11.196 51.612 -7.410 1.00 63.88 93 LEU B O 1
ATOM 2380 N N . HIS B 1 97 ? -13.372 51.441 -8.026 1.00 62.02 94 HIS B N 1
ATOM 2381 C CA . HIS B 1 97 ? -13.107 51.393 -9.459 1.00 62.05 94 HIS B CA 1
ATOM 2382 C C . HIS B 1 97 ? -12.434 52.655 -9.967 1.00 61.79 94 HIS B C 1
ATOM 2383 O O . HIS B 1 97 ? -11.554 52.570 -10.803 1.00 62.21 94 HIS B O 1
ATOM 2390 N N . LYS B 1 98 ? -12.827 53.819 -9.464 1.00 61.90 95 LYS B N 1
ATOM 2391 C CA . LYS B 1 98 ? -12.231 55.103 -9.904 1.00 62.53 95 LYS B CA 1
ATOM 2392 C C . LYS B 1 98 ? -10.826 55.392 -9.342 1.00 62.93 95 LYS B C 1
ATOM 2393 O O . LYS B 1 98 ? -10.221 56.395 -9.696 1.00 62.55 95 LYS B O 1
ATOM 2399 N N . ARG B 1 99 ? -10.339 54.544 -8.429 1.00 63.92 96 ARG B N 1
ATOM 2400 C CA . ARG B 1 99 ? -9.065 54.762 -7.743 1.00 64.24 96 ARG B CA 1
ATOM 2401 C C . ARG B 1 99 ? -7.875 54.359 -8.597 1.00 64.60 96 ARG B C 1
ATOM 2402 O O . ARG B 1 99 ? -7.907 53.343 -9.268 1.00 64.73 96 ARG B O 1
ATOM 2410 N N A GLN B 1 100 ? -6.822 55.158 -8.505 0.50 64.88 97 GLN B N 1
ATOM 2411 N N B GLN B 1 100 ? -6.812 55.160 -8.570 0.50 65.06 97 GLN B N 1
ATOM 2412 C CA A GLN B 1 100 ? -5.627 55.023 -9.319 0.50 65.40 97 GLN B CA 1
ATOM 2413 C CA B GLN B 1 100 ? -5.616 54.865 -9.373 0.50 65.76 97 GLN B CA 1
ATOM 2414 C C A GLN B 1 100 ? -4.490 54.249 -8.597 0.50 65.87 97 GLN B C 1
ATOM 2415 C C B GLN B 1 100 ? -4.498 54.142 -8.610 0.50 66.09 97 GLN B C 1
ATOM 2416 O O A GLN B 1 100 ? -3.500 53.858 -9.217 0.50 66.06 97 GLN B O 1
ATOM 2417 O O B GLN B 1 100 ? -3.507 53.715 -9.205 0.50 66.28 97 GLN B O 1
ATOM 2428 N N . ASP B 1 101 ? -4.661 54.000 -7.302 1.00 66.74 98 ASP B N 1
ATOM 2429 C CA . ASP B 1 101 ? -3.652 53.343 -6.467 1.00 68.31 98 ASP B CA 1
ATOM 2430 C C . ASP B 1 101 ? -3.881 51.831 -6.298 1.00 69.16 98 ASP B C 1
ATOM 2431 O O . ASP B 1 101 ? -3.261 51.187 -5.445 1.00 69.89 98 ASP B O 1
ATOM 2444 N N . ARG B 1 103 ? -5.782 48.119 -8.415 1.00 69.31 100 ARG B N 1
ATOM 2445 C CA . ARG B 1 103 ? -6.435 47.487 -9.529 1.00 68.64 100 ARG B CA 1
ATOM 2446 C C . ARG B 1 103 ? -7.307 46.365 -9.001 1.00 66.62 100 ARG B C 1
ATOM 2447 O O . ARG B 1 103 ? -6.832 45.472 -8.318 1.00 64.95 100 ARG B O 1
ATOM 2455 N N . ILE B 1 104 ? -8.586 46.411 -9.328 1.00 66.14 101 ILE B N 1
ATOM 2456 C CA . ILE B 1 104 ? -9.513 45.387 -8.855 1.00 66.02 101 ILE B CA 1
ATOM 2457 C C . ILE B 1 104 ? -9.329 44.102 -9.666 1.00 67.10 101 ILE B C 1
ATOM 2458 O O . ILE B 1 104 ? -9.386 44.104 -10.901 1.00 66.04 101 ILE B O 1
ATOM 2463 N N . ILE B 1 105 ? -9.066 43.020 -8.946 1.00 68.08 102 ILE B N 1
ATOM 2464 C CA . ILE B 1 105 ? -8.738 41.729 -9.538 1.00 69.81 102 ILE B CA 1
ATOM 2465 C C . ILE B 1 105 ? -9.958 40.785 -9.486 1.00 70.12 102 ILE B C 1
ATOM 2466 O O . ILE B 1 105 ? -10.154 39.958 -10.369 1.00 70.80 102 ILE B O 1
ATOM 2471 N N . GLN B 1 106 ? -10.819 40.991 -8.499 1.00 70.17 103 GLN B N 1
ATOM 2472 C CA . GLN B 1 106 ? -11.874 40.056 -8.190 1.00 70.66 103 GLN B CA 1
ATOM 2473 C C . GLN B 1 106 ? -12.920 40.656 -7.282 1.00 69.99 103 GLN B C 1
ATOM 2474 O O . GLN B 1 106 ? -12.592 41.262 -6.271 1.00 70.00 103 GLN B O 1
ATOM 2480 N N . GLU B 1 107 ? -14.180 40.457 -7.634 1.00 69.92 104 GLU B N 1
ATOM 2481 C CA . GLU B 1 107 ? -15.301 40.837 -6.784 1.00 70.16 104 GLU B CA 1
ATOM 2482 C C . GLU B 1 107 ? -16.195 39.647 -6.491 1.00 70.40 104 GLU B C 1
ATOM 2483 O O . GLU B 1 107 ? -16.483 38.849 -7.385 1.00 70.68 104 GLU B O 1
ATOM 2489 N N . ARG B 1 108 ? -16.647 39.540 -5.247 1.00 70.78 105 ARG B N 1
ATOM 2490 C CA . ARG B 1 108 ? -17.570 38.478 -4.848 1.00 70.88 105 ARG B CA 1
ATOM 2491 C C . ARG B 1 108 ? -18.694 39.087 -4.030 1.00 70.60 105 ARG B C 1
ATOM 2492 O O . ARG B 1 108 ? -18.480 39.689 -2.959 1.00 70.08 105 ARG B O 1
ATOM 2500 N N . ASP B 1 109 ? -19.899 38.954 -4.567 1.00 70.26 106 ASP B N 1
ATOM 2501 C CA . ASP B 1 109 ? -21.091 39.465 -3.911 1.00 70.01 106 ASP B CA 1
ATOM 2502 C C . ASP B 1 109 ? -21.676 38.422 -2.927 1.00 70.03 106 ASP B C 1
ATOM 2503 O O . ASP B 1 109 ? -22.532 37.626 -3.295 1.00 70.90 106 ASP B O 1
ATOM 2508 N N . TYR B 1 110 ? -21.178 38.386 -1.696 1.00 69.80 107 TYR B N 1
ATOM 2509 C CA . TYR B 1 110 ? -21.772 37.523 -0.653 1.00 69.93 107 TYR B CA 1
ATOM 2510 C C . TYR B 1 110 ? -22.872 38.228 0.135 1.00 68.83 107 TYR B C 1
ATOM 2511 O O . TYR B 1 110 ? -23.325 37.724 1.137 1.00 69.61 107 TYR B O 1
ATOM 2520 N N . ILE B 1 111 ? -23.282 39.401 -0.330 1.00 68.24 108 ILE B N 1
ATOM 2521 C CA . ILE B 1 111 ? -24.451 40.096 0.183 1.00 67.30 108 ILE B CA 1
ATOM 2522 C C . ILE B 1 111 ? -25.738 39.606 -0.506 1.00 66.99 108 ILE B C 1
ATOM 2523 O O . ILE B 1 111 ? -26.679 39.222 0.177 1.00 67.12 108 ILE B O 1
ATOM 2528 N N . THR B 1 112 ? -25.777 39.618 -1.844 1.00 65.76 109 THR B N 1
ATOM 2529 C CA . THR B 1 112 ? -26.912 39.080 -2.584 1.00 65.11 109 THR B CA 1
ATOM 2530 C C . THR B 1 112 ? -26.956 37.556 -2.417 1.00 64.69 109 THR B C 1
ATOM 2531 O O . THR B 1 112 ? -28.025 36.944 -2.413 1.00 64.68 109 THR B O 1
ATOM 2535 N N . HIS B 1 113 ? -25.778 36.945 -2.322 1.00 63.39 110 HIS B N 1
ATOM 2536 C CA . HIS B 1 113 ? -25.670 35.514 -2.100 1.00 62.18 110 HIS B CA 1
ATOM 2537 C C . HIS B 1 113 ? -24.811 35.209 -0.872 1.00 61.14 110 HIS B C 1
ATOM 2538 O O . HIS B 1 113 ? -23.580 35.082 -0.959 1.00 60.79 110 HIS B O 1
ATOM 2545 N N . ARG B 1 114 ? -25.479 35.053 0.252 1.00 60.31 111 ARG B N 1
ATOM 2546 C CA . ARG B 1 114 ? -24.782 34.827 1.533 1.00 59.62 111 ARG B CA 1
ATOM 2547 C C . ARG B 1 114 ? -24.026 33.491 1.621 1.00 59.15 111 ARG B C 1
ATOM 2548 O O . ARG B 1 114 ? -24.269 32.568 0.868 1.00 58.11 111 ARG B O 1
ATOM 2556 N N . LYS B 1 115 ? -23.138 33.391 2.598 1.00 59.50 112 LYS B N 1
ATOM 2557 C CA . LYS B 1 115 ? -22.488 32.127 2.909 1.00 59.41 112 LYS B CA 1
ATOM 2558 C C . LYS B 1 115 ? -23.414 31.283 3.754 1.00 58.44 112 LYS B C 1
ATOM 2559 O O . LYS B 1 115 ? -24.383 31.803 4.330 1.00 58.14 112 LYS B O 1
ATOM 2565 N N . ALA B 1 116 ? -23.122 29.985 3.825 1.00 57.90 113 ALA B N 1
ATOM 2566 C CA . ALA B 1 116 ? -23.952 29.031 4.563 1.00 57.66 113 ALA B CA 1
ATOM 2567 C C . ALA B 1 116 ? -24.063 29.376 6.040 1.00 57.97 113 ALA B C 1
ATOM 2568 O O . ALA B 1 116 ? -25.080 29.062 6.671 1.00 58.53 113 ALA B O 1
ATOM 2570 N N . SER B 1 117 ? -23.023 30.002 6.591 1.00 58.14 114 SER B N 1
ATOM 2571 C CA . SER B 1 117 ? -22.989 30.365 8.030 1.00 58.73 114 SER B CA 1
ATOM 2572 C C . SER B 1 117 ? -23.958 31.500 8.342 1.00 59.33 114 SER B C 1
ATOM 2573 O O . SER B 1 117 ? -24.384 31.688 9.477 1.00 59.53 114 SER B O 1
ATOM 2576 N N . GLY B 1 118 ? -24.282 32.278 7.323 1.00 60.19 115 GLY B N 1
ATOM 2577 C CA . GLY B 1 118 ? -25.065 33.470 7.524 1.00 60.87 115 GLY B CA 1
ATOM 2578 C C . GLY B 1 118 ? -24.289 34.708 7.145 1.00 61.31 115 GLY B C 1
ATOM 2579 O O . GLY B 1 118 ? -24.875 35.777 6.979 1.00 61.38 115 GLY B O 1
ATOM 2580 N N . TYR B 1 119 ? -22.974 34.553 6.995 1.00 61.98 116 TYR B N 1
ATOM 2581 C CA . TYR B 1 119 ? -22.080 35.653 6.684 1.00 62.50 116 TYR B CA 1
ATOM 2582 C C . TYR B 1 119 ? -22.453 36.345 5.365 1.00 62.57 116 TYR B C 1
ATOM 2583 O O . TYR B 1 119 ? -22.655 35.691 4.346 1.00 61.04 116 TYR B O 1
ATOM 2592 N N . ARG B 1 120 ? -22.547 37.674 5.423 1.00 63.05 117 ARG B N 1
ATOM 2593 C CA . ARG B 1 120 ? -22.856 38.513 4.275 1.00 64.01 117 ARG B CA 1
ATOM 2594 C C . ARG B 1 120 ? -21.811 39.599 4.145 1.00 64.42 117 ARG B C 1
ATOM 2595 O O . ARG B 1 120 ? -21.438 40.204 5.123 1.00 64.49 117 ARG B O 1
ATOM 2603 N N . SER B 1 121 ? -21.330 39.826 2.930 1.00 65.08 118 SER B N 1
ATOM 2604 C CA . SER B 1 121 ? -20.271 40.795 2.692 1.00 66.01 118 SER B CA 1
ATOM 2605 C C . SER B 1 121 ? -20.022 40.952 1.219 1.00 65.33 118 SER B C 1
ATOM 2606 O O . SER B 1 121 ? -20.207 40.019 0.460 1.00 64.42 118 SER B O 1
ATOM 2609 N N . TYR B 1 122 ? -19.545 42.115 0.809 1.00 65.38 119 TYR B N 1
ATOM 2610 C CA . TYR B 1 122 ? -19.096 42.258 -0.579 1.00 64.97 119 TYR B CA 1
ATOM 2611 C C . TYR B 1 122 ? -17.564 42.314 -0.621 1.00 65.29 119 TYR B C 1
ATOM 2612 O O . TYR B 1 122 ? -16.955 43.158 0.029 1.00 66.55 119 TYR B O 1
ATOM 2621 N N . HIS B 1 123 ? -16.940 41.391 -1.335 1.00 64.71 120 HIS B N 1
ATOM 2622 C CA . HIS B 1 123 ? -15.487 41.267 -1.307 1.00 64.16 120 HIS B CA 1
ATOM 2623 C C . HIS B 1 123 ? -14.874 41.845 -2.572 1.00 64.30 120 HIS B C 1
ATOM 2624 O O . HIS B 1 123 ? -15.281 41.474 -3.716 1.00 63.73 120 HIS B O 1
ATOM 2631 N N . VAL B 1 124 ? -13.929 42.767 -2.380 1.00 63.31 121 VAL B N 1
ATOM 2632 C CA . VAL B 1 124 ? -13.129 43.261 -3.486 1.00 62.89 121 VAL B CA 1
ATOM 2633 C C . VAL B 1 124 ? -11.629 43.024 -3.304 1.00 62.57 121 VAL B C 1
ATOM 2634 O O . VAL B 1 124 ? -11.014 43.541 -2.373 1.00 62.54 121 VAL B O 1
ATOM 2638 N N . VAL B 1 125 ? -11.071 42.209 -4.192 1.00 61.45 122 VAL B N 1
ATOM 2639 C CA . VAL B 1 125 ? -9.663 41.846 -4.136 1.00 61.69 122 VAL B CA 1
ATOM 2640 C C . VAL B 1 125 ? -8.914 42.756 -5.116 1.00 61.34 122 VAL B C 1
ATOM 2641 O O . VAL B 1 125 ? -9.325 42.892 -6.266 1.00 61.24 122 VAL B O 1
ATOM 2645 N N . VAL B 1 126 ? -7.838 43.383 -4.643 1.00 60.68 123 VAL B N 1
ATOM 2646 C CA . VAL B 1 126 ? -7.110 44.385 -5.398 1.00 59.99 123 VAL B CA 1
ATOM 2647 C C . VAL B 1 126 ? -5.626 44.072 -5.355 1.00 60.27 123 VAL B C 1
ATOM 2648 O O . VAL B 1 126 ? -5.153 43.491 -4.381 1.00 60.16 123 VAL B O 1
ATOM 2652 N N . GLU B 1 127 ? -4.895 44.423 -6.415 1.00 60.08 124 GLU B N 1
ATOM 2653 C CA . GLU B 1 127 ? -3.462 44.593 -6.296 1.00 60.13 124 GLU B CA 1
ATOM 2654 C C . GLU B 1 127 ? -3.232 45.991 -5.794 1.00 59.96 124 GLU B C 1
ATOM 2655 O O . GLU B 1 127 ? -3.892 46.952 -6.251 1.00 59.38 124 GLU B O 1
ATOM 2661 N N . TYR B 1 128 ? -2.287 46.088 -4.856 1.00 59.76 125 TYR B N 1
ATOM 2662 C CA . TYR B 1 128 ? -1.909 47.320 -4.229 1.00 59.35 125 TYR B CA 1
ATOM 2663 C C . TYR B 1 128 ? -0.398 47.330 -4.135 1.00 59.12 125 TYR B C 1
ATOM 2664 O O . TYR B 1 128 ? 0.208 46.310 -3.835 1.00 59.77 125 TYR B O 1
ATOM 2673 N N . THR B 1 129 ? 0.213 48.465 -4.453 1.00 58.50 126 THR B N 1
ATOM 2674 C CA . THR B 1 129 ? 1.656 48.592 -4.474 1.00 58.38 126 THR B CA 1
ATOM 2675 C C . THR B 1 129 ? 2.053 49.510 -3.357 1.00 58.40 126 THR B C 1
ATOM 2676 O O . THR B 1 129 ? 1.410 50.512 -3.103 1.00 58.34 126 THR B O 1
ATOM 2680 N N . VAL B 1 130 ? 3.124 49.131 -2.691 1.00 58.42 127 VAL B N 1
ATOM 2681 C CA . VAL B 1 130 ? 3.592 49.763 -1.475 1.00 58.33 127 VAL B CA 1
ATOM 2682 C C . VAL B 1 130 ? 5.024 50.223 -1.809 1.00 58.44 127 VAL B C 1
ATOM 2683 O O . VAL B 1 130 ? 5.775 49.495 -2.452 1.00 58.19 127 VAL B O 1
ATOM 2687 N N . ASP B 1 131 ? 5.402 51.439 -1.433 1.00 59.06 128 ASP B N 1
ATOM 2688 C CA . ASP B 1 131 ? 6.785 51.855 -1.648 1.00 59.60 128 ASP B CA 1
ATOM 2689 C C . ASP B 1 131 ? 7.599 51.570 -0.412 1.00 59.35 128 ASP B C 1
ATOM 2690 O O . ASP B 1 131 ? 7.199 51.909 0.703 1.00 59.66 128 ASP B O 1
ATOM 2695 N N . THR B 1 132 ? 8.716 50.883 -0.593 1.00 59.14 129 THR B N 1
ATOM 2696 C CA . THR B 1 132 ? 9.611 50.633 0.530 1.00 59.05 129 THR B CA 1
ATOM 2697 C C . THR B 1 132 ? 10.989 51.156 0.178 1.00 59.61 129 THR B C 1
ATOM 2698 O O . THR B 1 132 ? 11.271 51.501 -0.990 1.00 59.80 129 THR B O 1
ATOM 2702 N N . ILE B 1 133 ? 11.848 51.230 1.185 1.00 60.08 130 ILE B N 1
ATOM 2703 C CA . ILE B 1 133 ? 13.223 51.684 0.987 1.00 60.84 130 ILE B CA 1
ATOM 2704 C C . ILE B 1 133 ? 13.982 50.651 0.149 1.00 61.39 130 ILE B C 1
ATOM 2705 O O . ILE B 1 133 ? 15.066 50.922 -0.358 1.00 61.28 130 ILE B O 1
ATOM 2710 N N . ASN B 1 134 ? 13.393 49.465 0.017 1.00 62.19 131 ASN B N 1
ATOM 2711 C CA . ASN B 1 134 ? 13.954 48.395 -0.821 1.00 63.20 131 ASN B CA 1
ATOM 2712 C C . ASN B 1 134 ? 13.220 48.248 -2.142 1.00 62.78 131 ASN B C 1
ATOM 2713 O O . ASN B 1 134 ? 13.288 47.205 -2.773 1.00 63.76 131 ASN B O 1
ATOM 2718 N N . GLY B 1 135 ? 12.511 49.294 -2.547 1.00 62.02 132 GLY B N 1
ATOM 2719 C CA . GLY B 1 135 ? 11.699 49.244 -3.749 1.00 60.48 132 GLY B CA 1
ATOM 2720 C C . GLY B 1 135 ? 10.229 48.906 -3.532 1.00 59.44 132 GLY B C 1
ATOM 2721 O O . GLY B 1 135 ? 9.798 48.479 -2.454 1.00 59.35 132 GLY B O 1
ATOM 2722 N N . ALA B 1 136 ? 9.479 49.124 -4.601 1.00 58.52 133 ALA B N 1
ATOM 2723 C CA . ALA B 1 136 ? 8.072 48.870 -4.700 1.00 58.04 133 ALA B CA 1
ATOM 2724 C C . ALA B 1 136 ? 7.779 47.384 -4.589 1.00 57.73 133 ALA B C 1
ATOM 2725 O O . ALA B 1 136 ? 8.513 46.539 -5.090 1.00 57.26 133 ALA B O 1
ATOM 2727 N N . LYS B 1 137 ? 6.676 47.089 -3.937 1.00 57.70 134 LYS B N 1
ATOM 2728 C CA . LYS B 1 137 ? 6.230 45.736 -3.684 1.00 58.31 134 LYS B CA 1
ATOM 2729 C C . LYS B 1 137 ? 4.720 45.766 -3.929 1.00 57.66 134 LYS B C 1
ATOM 2730 O O . LYS B 1 137 ? 3.998 46.577 -3.349 1.00 57.86 134 LYS B O 1
ATOM 2736 N N . THR B 1 138 ? 4.259 44.913 -4.824 1.00 57.27 135 THR B N 1
ATOM 2737 C CA . THR B 1 138 ? 2.852 44.758 -5.130 1.00 57.63 135 THR B CA 1
ATOM 2738 C C . THR B 1 138 ? 2.341 43.491 -4.446 1.00 58.12 135 THR B C 1
ATOM 2739 O O . THR B 1 138 ? 2.920 42.415 -4.633 1.00 58.63 135 THR B O 1
ATOM 2743 N N . ILE B 1 139 ? 1.265 43.638 -3.677 1.00 57.88 136 ILE B N 1
ATOM 2744 C CA . ILE B 1 139 ? 0.655 42.565 -2.907 1.00 58.56 136 ILE B CA 1
ATOM 2745 C C . ILE B 1 139 ? -0.817 42.536 -3.288 1.00 60.09 136 ILE B C 1
ATOM 2746 O O . ILE B 1 139 ? -1.313 43.456 -3.962 1.00 60.76 136 ILE B O 1
ATOM 2751 N N . LEU B 1 140 ? -1.516 41.471 -2.909 1.00 60.73 137 LEU B N 1
ATOM 2752 C CA . LEU B 1 140 ? -2.965 41.454 -3.027 1.00 60.80 137 LEU B CA 1
ATOM 2753 C C . LEU B 1 140 ? -3.532 41.902 -1.682 1.00 61.25 137 LEU B C 1
ATOM 2754 O O . LEU B 1 140 ? -2.910 41.669 -0.647 1.00 61.36 137 LEU B O 1
ATOM 2759 N N . ALA B 1 141 ? -4.689 42.564 -1.689 1.00 61.56 138 ALA B N 1
ATOM 2760 C CA . ALA B 1 141 ? -5.415 42.883 -0.444 1.00 62.70 138 ALA B CA 1
ATOM 2761 C C . ALA B 1 141 ? -6.916 42.679 -0.684 1.00 63.61 138 ALA B C 1
ATOM 2762 O O . ALA B 1 141 ? -7.413 42.924 -1.795 1.00 64.45 138 ALA B O 1
ATOM 2764 N N . GLU B 1 142 ? -7.624 42.205 0.329 1.00 64.18 139 GLU B N 1
ATOM 2765 C CA . GLU B 1 142 ? -9.063 41.985 0.226 1.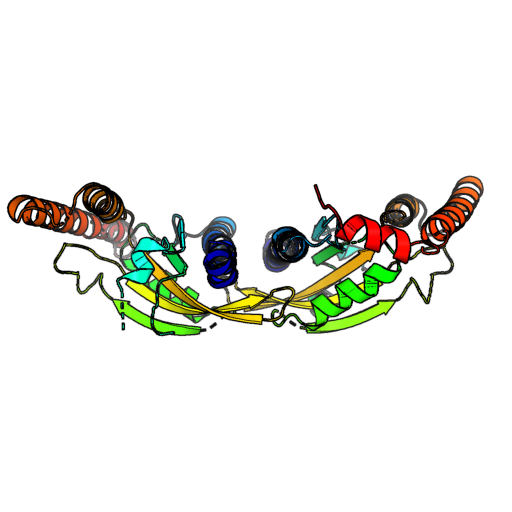00 66.37 139 GLU B CA 1
ATOM 2766 C C . GLU B 1 142 ? -9.789 43.062 0.998 1.00 65.68 139 GLU B C 1
ATOM 2767 O O . GLU B 1 142 ? -9.520 43.258 2.172 1.00 65.53 139 GLU B O 1
ATOM 2773 N N . ILE B 1 143 ? -10.670 43.783 0.324 1.00 65.81 140 ILE B N 1
ATOM 2774 C CA . ILE B 1 143 ? -11.457 44.828 0.965 1.00 66.10 140 ILE B CA 1
ATOM 2775 C C . ILE B 1 143 ? -12.862 44.263 1.092 1.00 66.81 140 ILE B C 1
ATOM 2776 O O . ILE B 1 143 ? -13.509 43.924 0.083 1.00 65.48 140 ILE B O 1
ATOM 2781 N N . GLN B 1 144 ? -13.328 44.119 2.332 1.00 67.01 141 GLN B N 1
ATOM 2782 C CA . GLN B 1 144 ? -14.667 43.575 2.558 1.00 67.21 141 GLN B CA 1
ATOM 2783 C C . GLN B 1 144 ? -15.567 44.699 2.875 1.00 66.75 141 GLN B C 1
ATOM 2784 O O . GLN B 1 144 ? -15.356 45.401 3.837 1.00 67.94 141 GLN B O 1
ATOM 2790 N N . ILE B 1 145 ? -16.573 44.899 2.052 1.00 67.34 142 ILE B N 1
ATOM 2791 C CA . ILE B 1 145 ? -17.597 45.906 2.358 1.00 67.57 142 ILE B CA 1
ATOM 2792 C C . ILE B 1 145 ? -18.829 45.225 2.992 1.00 68.07 142 ILE B C 1
ATOM 2793 O O . ILE B 1 145 ? -19.337 44.186 2.502 1.00 68.54 142 ILE B O 1
ATOM 2798 N N . ARG B 1 146 ? -19.307 45.806 4.079 1.00 68.21 143 ARG B N 1
ATOM 2799 C CA . ARG B 1 146 ? -20.489 45.247 4.761 1.00 68.87 143 ARG B CA 1
ATOM 2800 C C . ARG B 1 146 ? -21.232 46.309 5.540 1.00 68.48 143 ARG B C 1
ATOM 2801 O O . ARG B 1 146 ? -20.679 47.339 5.900 1.00 68.04 143 ARG B O 1
ATOM 2809 N N . THR B 1 147 ? -22.500 46.035 5.803 1.00 68.83 144 THR B N 1
ATOM 2810 C CA . THR B 1 147 ? -23.304 46.897 6.661 1.00 68.64 144 THR B CA 1
ATOM 2811 C C . THR B 1 147 ? -22.929 46.780 8.137 1.00 68.90 144 THR B C 1
ATOM 2812 O O . THR B 1 147 ? -22.222 45.865 8.578 1.00 68.05 144 THR B O 1
ATOM 2816 N N . LEU B 1 148 ? -23.421 47.744 8.906 1.00 70.26 145 LEU B N 1
ATOM 2817 C CA . LEU B 1 148 ? -23.310 47.742 10.357 1.00 69.88 145 LEU B CA 1
ATOM 2818 C C . LEU B 1 148 ? -23.928 46.468 10.961 1.00 69.95 145 LEU B C 1
ATOM 2819 O O . LEU B 1 148 ? -23.359 45.864 11.869 1.00 70.30 145 LEU B O 1
ATOM 2824 N N . ALA B 1 149 ? -25.082 46.065 10.450 1.00 70.05 146 ALA B N 1
ATOM 2825 C CA . ALA B 1 149 ? -25.757 44.862 10.916 1.00 69.96 146 ALA B CA 1
ATOM 2826 C C . ALA B 1 149 ? -24.952 43.590 10.621 1.00 70.19 146 ALA B C 1
ATOM 2827 O O . ALA B 1 149 ? -24.796 42.771 11.508 1.00 68.90 146 ALA B O 1
ATOM 2837 N N . ASN B 1 151 ? -21.698 43.569 10.111 1.00 68.99 148 ASN B N 1
ATOM 2838 C CA . ASN B 1 151 ? -20.511 43.676 10.933 1.00 69.14 148 ASN B CA 1
ATOM 2839 C C . ASN B 1 151 ? -20.775 43.320 12.402 1.00 68.68 148 ASN B C 1
ATOM 2840 O O . ASN B 1 151 ? -19.901 42.772 13.094 1.00 69.75 148 ASN B O 1
ATOM 2845 N N . PHE B 1 152 ? -21.967 43.651 12.887 1.00 66.84 149 PHE B N 1
ATOM 2846 C CA . PHE B 1 152 ? -22.357 43.222 14.197 1.00 66.15 149 PHE B CA 1
ATOM 2847 C C . PHE B 1 152 ? -22.296 41.690 14.278 1.00 65.49 149 PHE B C 1
ATOM 2848 O O . PHE B 1 152 ? -21.734 41.134 15.232 1.00 65.23 149 PHE B O 1
ATOM 2856 N N . TRP B 1 153 ? -22.868 41.018 13.273 1.00 64.35 150 TRP B N 1
ATOM 2857 C CA . TRP B 1 153 ? -22.978 39.565 13.302 1.00 62.95 150 TRP B CA 1
ATOM 2858 C C . TRP B 1 153 ? -21.616 38.905 13.112 1.00 63.03 150 TRP B C 1
ATOM 2859 O O . TRP B 1 153 ? -21.280 37.975 13.838 1.00 61.20 150 TRP B O 1
ATOM 2870 N N . ALA B 1 154 ? -20.881 39.345 12.070 1.00 63.29 151 ALA B N 1
ATOM 2871 C CA . ALA B 1 154 ? -19.569 38.768 11.727 1.00 63.66 151 ALA B CA 1
ATOM 2872 C C . ALA B 1 154 ? -18.544 38.949 12.852 1.00 63.51 151 ALA B C 1
ATOM 2873 O O . ALA B 1 154 ? -17.764 38.036 13.140 1.00 64.52 151 ALA B O 1
ATOM 2875 N N . THR B 1 155 ? -18.567 40.096 13.530 1.00 63.08 152 THR B N 1
ATOM 2876 C CA . THR B 1 155 ? -17.615 40.344 14.637 1.00 61.64 152 THR B CA 1
ATOM 2877 C C . THR B 1 155 ? -17.828 39.337 15.740 1.00 61.95 152 THR B C 1
ATOM 2878 O O . THR B 1 155 ? -16.880 38.712 16.229 1.00 62.42 152 THR B O 1
ATOM 2882 N N . ILE B 1 156 ? -19.085 39.141 16.115 1.00 62.08 153 ILE B N 1
ATOM 2883 C CA . ILE B 1 156 ? -19.400 38.202 17.188 1.00 62.67 153 ILE B CA 1
ATOM 2884 C C . ILE B 1 156 ? -19.174 36.746 16.790 1.00 62.52 153 ILE B C 1
ATOM 2885 O O . ILE B 1 156 ? -18.574 35.979 17.550 1.00 62.29 153 ILE B O 1
ATOM 2890 N N . GLU B 1 157 ? -19.658 36.370 15.612 1.00 62.66 154 GLU B N 1
ATOM 2891 C CA . GLU B 1 157 ? -19.403 35.040 15.081 1.00 63.43 154 GLU B CA 1
ATOM 2892 C C . GLU B 1 157 ? -17.901 34.738 15.027 1.00 64.03 154 GLU B C 1
ATOM 2893 O O . GLU B 1 157 ? -17.448 33.678 15.490 1.00 63.28 154 GLU B O 1
ATOM 2899 N N . HIS B 1 158 ? -17.131 35.680 14.493 1.00 65.17 155 HIS B N 1
ATOM 2900 C CA . HIS B 1 158 ? -15.701 35.504 14.471 1.00 67.93 155 HIS B CA 1
ATOM 2901 C C . HIS B 1 158 ? -15.050 35.275 15.851 1.00 68.44 155 HIS B C 1
ATOM 2902 O O . HIS B 1 158 ? -14.196 34.398 15.961 1.00 69.06 155 HIS B O 1
ATOM 2909 N N . SER B 1 159 ? -15.430 36.043 16.880 1.00 69.22 156 SER B N 1
ATOM 2910 C CA . SER B 1 159 ? -14.869 35.831 18.244 1.00 70.30 156 SER B CA 1
ATOM 2911 C C . SER B 1 159 ? -15.269 34.519 18.888 1.00 70.21 156 SER B C 1
ATOM 2912 O O . SER B 1 159 ? -14.430 33.862 19.492 1.00 70.06 156 SER B O 1
ATOM 2915 N N . LEU B 1 160 ? -16.542 34.146 18.778 1.00 71.19 157 LEU B N 1
ATOM 2916 C CA . LEU B 1 160 ? -17.013 32.870 19.323 1.00 72.74 157 LEU B CA 1
ATOM 2917 C C . LEU B 1 160 ? -16.278 31.688 18.700 1.00 74.42 157 LEU B C 1
ATOM 2918 O O . LEU B 1 160 ? -15.857 30.773 19.411 1.00 74.36 157 LEU B O 1
ATOM 2923 N N . ASN B 1 161 ? -16.128 31.728 17.376 1.00 76.86 158 ASN B N 1
ATOM 2924 C CA . ASN B 1 161 ? -15.327 30.764 16.619 1.00 79.70 158 ASN B CA 1
ATOM 2925 C C . ASN B 1 161 ? -13.894 30.645 17.124 1.00 81.35 158 ASN B C 1
ATOM 2926 O O . ASN B 1 161 ? -13.484 29.575 17.565 1.00 81.64 158 ASN B O 1
ATOM 2931 N N . TYR B 1 162 ? -13.148 31.749 17.053 1.00 84.03 159 TYR B N 1
ATOM 2932 C CA . TYR B 1 162 ? -11.762 31.813 17.529 1.00 86.46 159 TYR B CA 1
ATOM 2933 C C . TYR B 1 162 ? -11.609 31.289 18.963 1.00 87.58 159 TYR B C 1
ATOM 2934 O O . TYR B 1 162 ? -10.614 30.649 19.293 1.00 87.85 159 TYR B O 1
ATOM 2943 N N . LYS B 1 163 ? -12.600 31.548 19.802 1.00 89.13 160 LYS B N 1
ATOM 2944 C CA . LYS B 1 163 ? -12.593 31.035 21.169 1.00 90.89 160 LYS B CA 1
ATOM 2945 C C . LYS B 1 163 ? -13.024 29.550 21.299 1.00 91.86 160 LYS B C 1
ATOM 2946 O O . LYS B 1 163 ? -12.770 28.925 22.330 1.00 92.29 160 LYS B O 1
ATOM 2952 N N . TYR B 1 164 ? -13.635 28.973 20.258 1.00 92.97 161 TYR B N 1
ATOM 2953 C CA . TYR B 1 164 ? -14.129 27.578 20.326 1.00 93.64 161 TYR B CA 1
ATOM 2954 C C . TYR B 1 164 ? -13.159 26.513 19.788 1.00 94.01 161 TYR B C 1
ATOM 2955 O O . TYR B 1 164 ? -12.131 26.253 20.406 1.00 94.15 161 TYR B O 1
ATOM 2964 N N . GLN B 1 165 ? -13.493 25.908 18.644 1.00 94.47 162 GLN B N 1
ATOM 2965 C CA . GLN B 1 165 ? -12.825 24.688 18.137 1.00 94.84 162 GLN B CA 1
ATOM 2966 C C . GLN B 1 165 ? -12.179 23.825 19.222 1.00 94.61 162 GLN B C 1
ATOM 2967 O O . GLN B 1 165 ? -12.857 23.357 20.139 1.00 94.58 162 GLN B O 1
ATOM 2973 N N . ASP B 1 167 ? -14.845 23.265 15.867 1.00 78.07 164 ASP B N 1
ATOM 2974 C CA . ASP B 1 167 ? -16.068 23.531 15.117 1.00 78.38 164 ASP B CA 1
ATOM 2975 C C . ASP B 1 167 ? -17.289 23.492 16.028 1.00 77.71 164 ASP B C 1
ATOM 2976 O O . ASP B 1 167 ? -17.441 22.543 16.809 1.00 78.06 164 ASP B O 1
ATOM 2981 N N . PHE B 1 168 ? -18.153 24.512 15.913 1.00 76.67 165 PHE B N 1
ATOM 2982 C CA . PHE B 1 168 ? -19.380 24.641 16.723 1.00 75.65 165 PHE B CA 1
ATOM 2983 C C . PHE B 1 168 ? -20.242 23.401 16.608 1.00 75.03 165 PHE B C 1
ATOM 2984 O O . PHE B 1 168 ? -20.325 22.836 15.514 1.00 75.42 165 PHE B O 1
ATOM 2992 N N . PRO B 1 169 ? -20.931 23.008 17.703 1.00 74.13 166 PRO B N 1
ATOM 2993 C CA . PRO B 1 169 ? -21.993 22.014 17.568 1.00 73.84 166 PRO B CA 1
ATOM 2994 C C . PRO B 1 169 ? -23.008 22.486 16.527 1.00 73.76 166 PRO B C 1
ATOM 2995 O O . PRO B 1 169 ? -23.093 23.681 16.244 1.00 73.45 166 PRO B O 1
ATOM 2999 N N . ASP B 1 170 ? -23.774 21.559 15.964 1.00 73.91 167 ASP B N 1
ATOM 3000 C CA . ASP B 1 170 ? -24.730 21.908 14.920 1.00 73.83 167 ASP B CA 1
ATOM 3001 C C . ASP B 1 170 ? -25.792 22.899 15.397 1.00 73.07 167 ASP B C 1
ATOM 3002 O O . ASP B 1 170 ? -26.101 23.861 14.689 1.00 73.30 167 ASP B O 1
ATOM 3007 N N . GLU B 1 171 ? -26.301 22.685 16.605 1.00 71.74 168 GLU B N 1
ATOM 3008 C CA . GLU B 1 171 ? -27.295 23.567 17.219 1.00 71.41 168 GLU B CA 1
ATOM 3009 C C . GLU B 1 171 ? -26.811 25.027 17.387 1.00 69.71 168 GLU B C 1
ATOM 3010 O O . GLU B 1 171 ? -27.608 25.970 17.314 1.00 69.88 168 GLU B O 1
ATOM 3016 N N . ILE B 1 172 ? -25.510 25.214 17.595 1.00 67.36 169 ILE B N 1
ATOM 3017 C CA . ILE B 1 172 ? -24.976 26.544 17.811 1.00 65.00 169 ILE B CA 1
ATOM 3018 C C . ILE B 1 172 ? -24.864 27.183 16.452 1.00 63.96 169 ILE B C 1
ATOM 3019 O O . ILE B 1 172 ? -25.185 28.359 16.275 1.00 63.10 169 ILE B O 1
ATOM 3024 N N . LYS B 1 173 ? -24.398 26.383 15.497 1.00 63.17 170 LYS B N 1
ATOM 3025 C CA . LYS B 1 173 ? -24.252 26.816 14.117 1.00 62.40 170 LYS B CA 1
ATOM 3026 C C . LYS B 1 173 ? -25.599 27.266 13.539 1.00 60.97 170 LYS B C 1
ATOM 3027 O O . LYS B 1 173 ? -25.672 28.289 12.867 1.00 59.88 170 LYS B O 1
ATOM 3033 N N . LYS B 1 174 ? -26.658 26.521 13.848 1.00 60.20 171 LYS B N 1
ATOM 3034 C CA . LYS B 1 174 ? -28.010 26.898 13.438 1.00 60.12 171 LYS B CA 1
ATOM 3035 C C . LYS B 1 174 ? -28.485 28.207 14.056 1.00 59.47 171 LYS B C 1
ATOM 3036 O O . LYS B 1 174 ? -29.094 29.010 13.372 1.00 59.30 171 LYS B O 1
ATOM 3042 N N . ARG B 1 175 ? -28.215 28.412 15.352 1.00 59.33 172 ARG B N 1
ATOM 3043 C CA . ARG B 1 175 ? -28.631 29.630 16.048 1.00 57.87 172 ARG B CA 1
ATOM 3044 C C . ARG B 1 175 ? -27.908 30.860 15.534 1.00 57.67 172 ARG B C 1
ATOM 3045 O O . ARG B 1 175 ? -28.508 31.918 15.412 1.00 57.89 172 ARG B O 1
ATOM 3053 N N . LEU B 1 176 ? -26.634 30.701 15.192 1.00 57.32 173 LEU B N 1
ATOM 3054 C CA . LEU B 1 176 ? -25.882 31.745 14.531 1.00 57.41 173 LEU B CA 1
ATOM 3055 C C . LEU B 1 176 ? -26.419 32.047 13.145 1.00 57.52 173 LEU B C 1
ATOM 3056 O O . LEU B 1 176 ? -26.418 33.201 12.736 1.00 57.34 173 LEU B O 1
ATOM 3061 N N . GLU B 1 177 ? -26.880 31.019 12.432 1.00 58.12 174 GLU B N 1
ATOM 3062 C CA . GLU B 1 177 ? -27.499 31.217 11.138 1.00 59.54 174 GLU B CA 1
ATOM 3063 C C . GLU B 1 177 ? -28.779 32.029 11.271 1.00 59.78 174 GLU B C 1
ATOM 3064 O O . GLU B 1 177 ? -29.003 32.946 10.504 1.00 60.39 174 GLU B O 1
ATOM 3070 N N . ILE B 1 178 ? -29.608 31.671 12.246 1.00 59.77 175 ILE B N 1
ATOM 3071 C CA . ILE B 1 178 ? -30.840 32.389 12.524 1.00 59.69 175 ILE B CA 1
ATOM 3072 C C . ILE B 1 178 ? -30.631 33.867 12.870 1.00 60.35 175 ILE B C 1
ATOM 3073 O O . ILE B 1 178 ? -31.300 34.724 12.298 1.00 60.74 175 ILE B O 1
ATOM 3078 N N . THR B 1 179 ? -29.702 34.174 13.768 1.00 60.61 176 THR B N 1
ATOM 3079 C CA . THR B 1 179 ? -29.392 35.588 14.044 1.00 61.32 176 THR B CA 1
ATOM 3080 C C . THR B 1 179 ? -28.864 36.368 12.820 1.00 61.98 176 THR B C 1
ATOM 3081 O O . THR B 1 179 ? -29.134 37.563 12.678 1.00 62.30 176 THR B O 1
ATOM 3085 N N . ALA B 1 180 ? -28.152 35.697 11.916 1.00 62.90 177 ALA B N 1
ATOM 3086 C CA . ALA B 1 180 ? -27.692 36.355 10.690 1.00 63.19 177 ALA B CA 1
ATOM 3087 C C . ALA B 1 180 ? -28.881 36.631 9.793 1.00 63.64 177 ALA B C 1
ATOM 3088 O O . ALA B 1 180 ? -28.961 37.673 9.152 1.00 64.60 177 ALA B O 1
ATOM 3090 N N . ARG B 1 181 ? -29.814 35.693 9.751 1.00 64.20 178 ARG B N 1
ATOM 3091 C CA . ARG B 1 181 ? -31.015 35.832 8.918 1.00 64.57 178 ARG B CA 1
ATOM 3092 C C . ARG B 1 181 ? -31.823 37.065 9.391 1.00 64.70 178 ARG B C 1
ATOM 3093 O O . ARG B 1 181 ? -32.257 37.884 8.569 1.00 64.04 178 ARG B O 1
ATOM 3101 N N . ILE B 1 182 ? -31.983 37.193 10.709 1.00 63.42 179 ILE B N 1
ATOM 3102 C CA . ILE B 1 182 ? -32.688 38.325 11.273 1.00 64.34 179 ILE B CA 1
ATOM 3103 C C . ILE B 1 182 ? -31.927 39.676 11.152 1.00 64.60 179 ILE B C 1
ATOM 3104 O O . ILE B 1 182 ? -32.545 40.724 10.894 1.00 64.76 179 ILE B O 1
ATOM 3109 N N . ALA B 1 183 ? -30.609 39.658 11.353 1.00 64.20 180 ALA B N 1
ATOM 3110 C CA . ALA B 1 183 ? -29.801 40.862 11.135 1.00 64.62 180 ALA B CA 1
ATOM 3111 C C . ALA B 1 183 ? -30.020 41.421 9.701 1.00 65.07 180 ALA B C 1
ATOM 3112 O O . ALA B 1 183 ? -30.028 42.631 9.486 1.00 64.87 180 ALA B O 1
ATOM 3114 N N . HIS B 1 184 ? -30.199 40.521 8.740 1.00 64.99 181 HIS B N 1
ATOM 3115 C CA . HIS B 1 184 ? -30.400 40.880 7.357 1.00 66.10 181 HIS B CA 1
ATOM 3116 C C . HIS B 1 184 ? -31.785 41.473 7.062 1.00 66.01 181 HIS B C 1
ATOM 3117 O O . HIS B 1 184 ? -31.901 42.472 6.370 1.00 65.79 181 HIS B O 1
ATOM 3124 N N . GLN B 1 185 ? -32.827 40.833 7.574 1.00 66.77 182 GLN B N 1
ATOM 3125 C CA . GLN B 1 185 ? -34.165 41.417 7.620 1.00 67.49 182 GLN B CA 1
ATOM 3126 C C . GLN B 1 185 ? -34.123 42.816 8.215 1.00 66.60 182 GLN B C 1
ATOM 3127 O O . GLN B 1 185 ? -34.848 43.678 7.756 1.00 67.85 182 GLN B O 1
ATOM 3133 N N . LEU B 1 186 ? -33.265 43.060 9.196 1.00 65.95 183 LEU B N 1
ATOM 3134 C CA . LEU B 1 186 ? -33.128 44.399 9.756 1.00 66.35 183 LEU B CA 1
ATOM 3135 C C . LEU B 1 186 ? -32.522 45.423 8.790 1.00 66.32 183 LEU B C 1
ATOM 3136 O O . LEU B 1 186 ? -33.014 46.543 8.690 1.00 66.29 183 LEU B O 1
ATOM 3141 N N . ASP B 1 187 ? -31.448 45.048 8.107 1.00 66.06 184 ASP B N 1
ATOM 3142 C CA . ASP B 1 187 ? -30.920 45.853 7.026 1.00 67.14 184 ASP B CA 1
ATOM 3143 C C . ASP B 1 187 ? -31.960 46.142 5.958 1.00 66.87 184 ASP B C 1
ATOM 3144 O O . ASP B 1 187 ? -32.096 47.279 5.500 1.00 66.09 184 ASP B O 1
ATOM 3149 N N . GLU B 1 188 ? -32.683 45.112 5.550 1.00 66.75 185 GLU B N 1
ATOM 3150 C CA . GLU B 1 188 ? -33.716 45.322 4.558 1.00 68.39 185 GLU B CA 1
ATOM 3151 C C . GLU B 1 188 ? -34.713 46.347 5.089 1.00 67.47 185 GLU B C 1
ATOM 3152 O O . GLU B 1 188 ? -35.028 47.306 4.393 1.00 67.50 185 GLU B O 1
ATOM 3158 N N . GLU B 1 189 ? -35.198 46.151 6.316 1.00 66.19 186 GLU B N 1
ATOM 3159 C CA . GLU B 1 189 ? -36.209 47.059 6.840 1.00 65.59 186 GLU B CA 1
ATOM 3160 C C . GLU B 1 189 ? -35.729 48.509 6.985 1.00 64.64 186 GLU B C 1
ATOM 3161 O O . GLU B 1 189 ? -36.475 49.438 6.686 1.00 63.79 186 GLU B O 1
ATOM 3175 N N . GLY B 1 191 ? -33.385 49.792 5.135 1.00 63.72 188 GLY B N 1
ATOM 3176 C CA . GLY B 1 191 ? -33.368 50.217 3.741 1.00 63.31 188 GLY B CA 1
ATOM 3177 C C . GLY B 1 191 ? -34.715 50.738 3.318 1.00 63.36 188 GLY B C 1
ATOM 3178 O O . GLY B 1 191 ? -34.813 51.811 2.727 1.00 62.68 188 GLY B O 1
ATOM 3179 N N . GLU B 1 192 ? -35.757 49.983 3.659 1.00 64.20 189 GLU B N 1
ATOM 3180 C CA . GLU B 1 192 ? -37.127 50.366 3.369 1.00 65.59 189 GLU B CA 1
ATOM 3181 C C . GLU B 1 192 ? -37.571 51.628 4.092 1.00 65.52 189 GLU B C 1
ATOM 3182 O O . GLU B 1 192 ? -38.314 52.410 3.512 1.00 66.06 189 GLU B O 1
ATOM 3188 N N . ILE B 1 193 ? -37.148 51.826 5.344 1.00 65.48 190 ILE B N 1
ATOM 3189 C CA . ILE B 1 193 ? -37.510 53.050 6.063 1.00 64.90 190 ILE B CA 1
ATOM 3190 C C . ILE B 1 193 ? -36.887 54.277 5.363 1.00 65.86 190 ILE B C 1
ATOM 3191 O O . ILE B 1 193 ? -37.566 55.279 5.166 1.00 65.45 190 ILE B O 1
ATOM 3196 N N . ARG B 1 194 ? -35.610 54.175 5.005 1.00 66.83 191 ARG B N 1
ATOM 3197 C CA . ARG B 1 194 ? -34.888 55.217 4.289 1.00 69.62 191 ARG B CA 1
ATOM 3198 C C . ARG B 1 194 ? -35.589 55.580 2.967 1.00 71.03 191 ARG B C 1
ATOM 3199 O O . ARG B 1 194 ? -35.810 56.760 2.697 1.00 70.89 191 ARG B O 1
ATOM 3207 N N . ASP B 1 195 ? -35.944 54.559 2.172 1.00 72.92 192 ASP B N 1
ATOM 3208 C CA . ASP B 1 195 ? -36.695 54.729 0.915 1.00 74.48 192 ASP B CA 1
ATOM 3209 C C . ASP B 1 195 ? -38.026 55.399 1.158 1.00 75.93 192 ASP B C 1
ATOM 3210 O O . ASP B 1 195 ? -38.341 56.392 0.499 1.00 77.01 192 ASP B O 1
ATOM 3215 N N . ASP B 1 196 ? -38.805 54.858 2.092 1.00 76.64 193 ASP B N 1
ATOM 3216 C CA . ASP B 1 196 ? -40.140 55.361 2.366 1.00 77.88 193 ASP B CA 1
ATOM 3217 C C . ASP B 1 196 ? -40.137 56.789 2.889 1.00 79.17 193 ASP B C 1
ATOM 3218 O O . ASP B 1 196 ? -41.143 57.482 2.792 1.00 79.54 193 ASP B O 1
ATOM 3223 N N . ILE B 1 197 ? -39.013 57.232 3.443 1.00 80.83 194 ILE B N 1
ATOM 3224 C CA . ILE B 1 197 ? -38.896 58.614 3.879 1.00 82.46 194 ILE B CA 1
ATOM 3225 C C . ILE B 1 197 ? -38.748 59.489 2.632 1.00 84.13 194 ILE B C 1
ATOM 3226 O O . ILE B 1 197 ? -39.574 60.377 2.414 1.00 84.32 194 ILE B O 1
ATOM 3231 N N . GLN B 1 198 ? -37.738 59.202 1.805 1.00 86.16 195 GLN B N 1
ATOM 3232 C CA . GLN B 1 198 ? -37.438 60.025 0.629 1.00 88.63 195 GLN B CA 1
ATOM 3233 C C . GLN B 1 198 ? -38.531 59.993 -0.452 1.00 90.20 195 GLN B C 1
ATOM 3234 O O . GLN B 1 198 ? -38.794 61.011 -1.092 1.00 90.55 195 GLN B O 1
ATOM 3240 N N . GLU B 1 199 ? -39.160 58.825 -0.622 1.00 92.14 196 GLU B N 1
ATOM 3241 C CA . GLU B 1 199 ? -40.353 58.632 -1.469 1.00 93.61 196 GLU B CA 1
ATOM 3242 C C . GLU B 1 199 ? -41.526 59.456 -0.956 1.00 94.65 196 GLU B C 1
ATOM 3243 O O . GLU B 1 199 ? -42.245 60.062 -1.749 1.00 94.79 196 GLU B O 1
ATOM 3249 N N . ALA B 1 200 ? -41.719 59.475 0.365 1.00 96.11 197 ALA B N 1
ATOM 3250 C CA . ALA B 1 200 ? -42.801 60.250 0.989 1.00 97.62 197 ALA B CA 1
ATOM 3251 C C . ALA B 1 200 ? -42.551 61.759 0.901 1.00 98.82 197 ALA B C 1
ATOM 3252 O O . ALA B 1 200 ? -43.209 62.553 1.579 1.00 99.10 197 ALA B O 1
ATOM 3254 N N . GLN B 1 201 ? -41.589 62.142 0.065 1.00 100.08 198 GLN B N 1
ATOM 3255 C CA . GLN B 1 201 ? -41.308 63.542 -0.218 1.00 101.40 198 GLN B CA 1
ATOM 3256 C C . GLN B 1 201 ? -41.164 63.767 -1.732 1.00 101.87 198 GLN B C 1
ATOM 3257 O O . GLN B 1 201 ? -41.690 64.751 -2.272 1.00 101.89 198 GLN B O 1
ATOM 3263 N N . ALA B 1 202 ? -40.483 62.828 -2.401 1.00 102.51 199 ALA B N 1
ATOM 3264 C CA . ALA B 1 202 ? -40.162 62.901 -3.838 1.00 103.03 199 ALA B CA 1
ATOM 3265 C C . ALA B 1 202 ? -41.359 62.794 -4.803 1.00 103.48 199 ALA B C 1
ATOM 3266 O O . ALA B 1 202 ? -41.397 63.499 -5.820 1.00 103.56 199 ALA B O 1
ATOM 3268 N N . LEU B 1 203 ? -42.320 61.917 -4.496 1.00 103.90 200 LEU B N 1
ATOM 3269 C CA . LEU B 1 203 ? -43.423 61.645 -5.429 1.00 104.18 200 LEU B CA 1
ATOM 3270 C C . LEU B 1 203 ? -44.786 62.203 -4.977 1.00 104.46 200 LEU B C 1
ATOM 3271 O O . LEU B 1 203 ? -45.682 62.396 -5.806 1.00 104.48 200 LEU B O 1
ATOM 3276 N N . PHE B 1 204 ? -44.928 62.462 -3.675 1.00 104.82 201 PHE B N 1
ATOM 3277 C CA . PHE B 1 204 ? -46.098 63.177 -3.131 1.00 105.21 201 PHE B CA 1
ATOM 3278 C C . PHE B 1 204 ? -45.751 64.000 -1.884 1.00 105.24 201 PHE B C 1
ATOM 3279 O O . PHE B 1 204 ? -45.029 64.998 -1.957 1.00 105.23 201 PHE B O 1
#